Protein 9F6G (pdb70)

InterPro domains:
  IPR001394 Peptidase C19, ubiquitin carboxyl-terminal hydrolase [PF00443] (69-499)
  IPR018200 Ubiquitin specific protease, conserved site [PS00972] (69-84)
  IPR018200 Ubiquitin specific protease, conserved site [PS00973] (436-453)
  IPR028889 Ubiquitin specific protease UPS, catalytic domain [PS50235] (68-502)
  IPR038765 Papain-like cysteine peptidase superfamily [SSF54001] (63-502)
  IPR050164 Ubiquitin carboxyl-terminal hydrolases [PTHR24006] (59-502)

Secondary structure (DSSP, 8-state):
---EE--SSSTHHHHHHHHHHTT-HHHHHHHHHHT--HHHHHHHHHHHT--EE--HHHHHHHHHHT----SSS---HHHHHHHHHHHHH--TTT-TT-EEEEEEEEESS-TTSPPEEEEEEESSEEEPPPP---BHHHHHHHHHS-EEEEEEETTTTEEEEEEEEEEEEE--SEEEEEE--EEE-TTSSEEE-----B--SEEEEE-GGG-EEEEEEEEEEEEEE-SSSEEEEEEEEPPPPTTSTTS----EEEEETTEEEEE-HHHHHHS-EEEEEEEE-/-EEEEE-TTS-EEEEE--TT-BHHHHHHHHHHHH---GGG-EEEETTEEP-TT-BTGGGT--TT-EEEEE-----

Structure (mmCIF, N/CA/C/O backbone):
data_9F6G
#
_entry.id   9F6G
#
_cell.length_a   46.639
_cell.length_b   50.706
_cell.length_c   156.560
_cell.angle_alpha   90.000
_cell.angle_beta   90.000
_cell.angle_gamma   90.000
#
_symmetry.space_group_name_H-M   'P 21 21 21'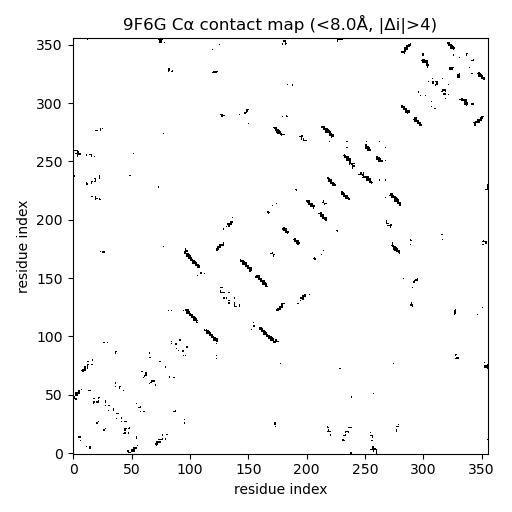
#
loop_
_entity.id
_entity.type
_entity.pdbx_description
1 polymer 'Ubiquitin carboxyl-terminal hydrolase 30,Ubiquitin carboxyl-terminal hydrolase 14,Ubiquitin carboxyl-terminal hydrolase 35'
2 polymer Polyubiquitin-B
3 non-polymer prop-2-en-1-amine
4 water water
#
loop_
_atom_site.group_PDB
_atom_site.id
_atom_site.type_symbol
_atom_site.label_atom_id
_atom_site.label_alt_id
_atom_site.label_comp_id
_atom_site.label_asym_id
_atom_site.label_entity_id
_atom_site.label_seq_id
_atom_site.pdbx_PDB_ins_code
_atom_site.Cartn_x
_atom_site.Cartn_y
_atom_site.Cartn_z
_atom_site.occupancy
_atom_site.B_iso_or_equiv
_atom_site.auth_seq_id
_atom_site.auth_comp_id
_atom_site.auth_asym_id
_atom_site.auth_atom_id
_atom_site.pdbx_PDB_model_num
ATOM 1 N N . LEU A 1 5 ? 17.28772 -0.88879 44.65176 1.000 52.19605 66 LEU A N 1
ATOM 2 C CA . LEU A 1 5 ? 18.32769 -0.23272 43.86676 1.000 43.40694 66 LEU A CA 1
ATOM 3 C C . LEU A 1 5 ? 17.77862 0.91425 43.00077 1.000 48.36827 66 LEU A C 1
ATOM 4 O O . LEU A 1 5 ? 18.54858 1.69530 42.45478 1.000 54.25273 66 LEU A O 1
ATOM 6 N N . VAL A 1 6 ? 16.46262 0.99318 42.82077 1.000 28.89876 67 VAL A N 1
ATOM 7 C CA . VAL A 1 6 ? 15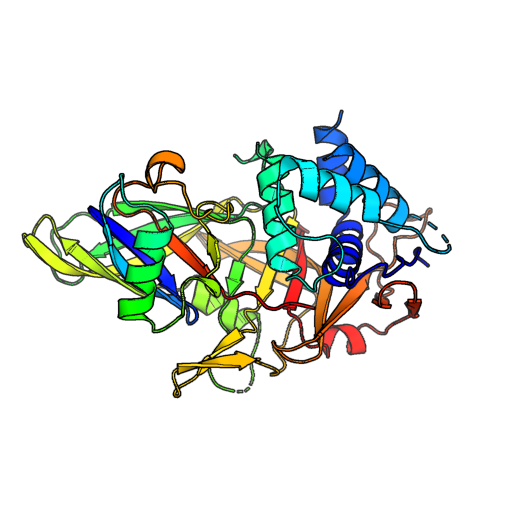.84555 2.15715 42.17977 1.000 23.73014 67 VAL A CA 1
ATOM 8 C C . VAL A 1 6 ? 14.63553 2.53207 43.01077 1.000 20.94045 67 VAL A C 1
ATOM 9 O O . VAL A 1 6 ? 14.16058 1.70704 43.79977 1.000 22.98257 67 VAL A O 1
ATOM 13 N N . PRO A 1 7 ? 14.16146 3.78205 42.91378 1.000 19.75579 68 PRO A N 1
ATOM 14 C CA . PRO A 1 7 ? 12.91843 4.14997 43.63278 1.000 19.30231 68 PRO A CA 1
ATOM 15 C C . PRO A 1 7 ? 11.72248 3.40290 43.08477 1.000 17.74356 68 PRO A C 1
ATOM 16 O O . PRO A 1 7 ? 11.62450 3.15491 41.90277 1.000 18.71245 68 PRO A O 1
ATOM 20 N N . GLY A 1 8 ? 10.78450 3.09384 43.99077 1.000 20.44586 69 GLY A N 1
ATOM 21 C CA . GLY A 1 8 ? 9.47652 2.67177 43.53876 1.000 16.84877 69 GLY A CA 1
ATOM 22 C C . GLY A 1 8 ? 8.60745 3.88172 43.17177 1.000 16.92986 69 GLY A C 1
ATOM 23 O O . GLY A 1 8 ? 9.01339 5.01774 43.36278 1.000 17.85846 69 GLY A O 1
ATOM 24 N N . LEU A 1 9 ? 7.42447 3.57366 42.62776 1.000 15.50042 70 LEU A N 1
ATOM 25 C CA . LEU A 1 9 ? 6.44941 4.60860 42.26177 1.000 14.37095 70 LEU A CA 1
ATOM 26 C C . LEU A 1 9 ? 5.14143 4.27952 42.95976 1.000 16.38751 70 LEU A C 1
ATOM 27 O O . LEU A 1 9 ? 4.66249 3.14950 42.83975 1.000 16.83358 70 LEU A O 1
ATOM 32 N N . VAL A 1 10 ? 4.53637 5.25548 43.63177 1.000 16.24579 71 VAL A N 1
ATOM 33 C CA . VAL A 1 10 ? 3.27439 4.96640 44.33976 1.000 19.82520 71 VAL A CA 1
ATOM 34 C C . VAL A 1 10 ? 2.15940 4.77235 43.32776 1.000 18.05575 71 VAL A C 1
ATOM 35 O O . VAL A 1 10 ? 2.12137 5.40335 42.26676 1.000 16.24896 71 VAL A O 1
ATOM 39 N N . ASN A 1 11 ? 1.23845 3.89629 43.70575 1.000 20.29778 72 ASN A N 1
ATOM 40 C CA . ASN A 1 11 ? 0.02646 3.66823 42.89375 1.000 19.41423 72 ASN A CA 1
ATOM 41 C C . ASN A 1 11 ? -1.08759 4.50716 43.50975 1.000 19.67955 72 ASN A C 1
ATOM 42 O O . ASN A 1 11 ? -1.67656 4.08112 44.50475 1.000 23.53492 72 ASN A O 1
ATOM 47 N N . LEU A 1 12 ? -1.26765 5.70215 42.97976 1.000 21.12332 73 LEU A N 1
ATOM 48 C CA . LEU A 1 12 ? -2.41070 6.52708 43.40876 1.000 24.91947 73 LEU A CA 1
ATOM 49 C C . LEU A 1 12 ? -3.43169 6.33103 42.28976 1.000 38.23307 73 LEU A C 1
ATOM 50 O O . LEU A 1 12 ? -3.21572 6.88705 41.21076 1.000 48.22303 73 LEU A O 1
ATOM 55 N N . GLY A 1 13 ? -4.48264 5.56697 42.52075 1.000 40.12511 74 GLY A N 1
ATOM 56 C CA . GLY A 1 13 ? -5.54464 5.46991 41.50475 1.000 36.03584 74 GLY A CA 1
ATOM 57 C C . GLY A 1 13 ? -5.23659 4.67794 40.24674 1.000 22.36767 74 GLY A C 1
ATOM 58 O O . GLY A 1 13 ? -5.32562 5.26694 39.15975 1.000 27.14726 74 GLY A O 1
ATOM 59 N N . ASN A 1 14 ? -4.92951 3.39096 40.38273 1.000 21.98370 75 ASN A N 1
ATOM 60 C CA . ASN A 1 14 ? -4.78646 2.50597 39.19573 1.000 18.57571 75 ASN A CA 1
ATOM 61 C C . ASN A 1 14 ? -3.69749 2.99504 38.23973 1.000 17.83950 75 ASN A C 1
ATOM 62 O O . ASN A 1 14 ? -3.87347 2.81904 37.04273 1.000 18.70797 75 ASN A O 1
ATOM 67 N N . THR A 1 15 ? -2.57951 3.48611 38.76474 1.000 19.60352 76 THR A N 1
ATOM 68 C CA . THR A 1 15 ? -1.55855 4.07517 37.87675 1.000 19.02530 76 THR A CA 1
ATOM 69 C C . THR A 1 15 ? -0.42449 3.10724 37.57374 1.000 15.62521 76 THR A C 1
ATOM 70 O O . THR A 1 15 ? 0.59148 3.55930 37.04675 1.000 14.62136 76 THR A O 1
ATOM 74 N N . CYS A 1 16 ? -0.60442 1.81723 37.85873 1.000 14.22985 77 CYS A N 1
ATOM 75 C CA . CYS A 1 16 ? 0.46764 0.90029 37.48273 1.000 13.54826 77 CYS A CA 1
ATOM 76 C C . CYS A 1 16 ? 0.78164 0.91132 35.97773 1.000 12.77436 77 CYS A C 1
ATOM 77 O O . CYS A 1 16 ? 1.92166 0.58839 35.62273 1.000 15.07251 77 CYS A O 1
ATOM 80 N N . PHE A 1 17 ? -0.16738 1.26227 35.11173 1.000 12.55237 78 PHE A N 1
ATOM 81 C CA . PHE A 1 17 ? 0.13962 1.29030 33.68073 1.000 12.06258 78 PHE A CA 1
ATOM 82 C C . PHE A 1 17 ? 1.18156 2.35836 33.41474 1.000 15.55022 78 PHE A C 1
ATOM 83 O O . PHE A 1 17 ? 2.01957 2.20342 32.50774 1.000 15.22510 78 PHE A O 1
ATOM 91 N N . MET A 1 18 ? 1.11350 3.46635 34.14375 1.000 13.13306 79 MET A N 1
ATOM 92 C CA . MET A 1 18 ? 2.13644 4.49741 34.02776 1.000 13.17476 79 MET A CA 1
ATOM 93 C C . MET A 1 18 ? 3.42146 4.10448 34.74776 1.000 14.16371 79 MET A C 1
ATOM 94 O O . MET A 1 18 ? 4.52145 4.29355 34.20676 1.000 13.40389 79 MET A O 1
ATOM 99 N N . ASN A 1 19 ? 3.30649 3.59647 35.97675 1.000 13.51952 80 ASN A N 1
ATOM 100 C CA . ASN A 1 19 ? 4.51550 3.30653 36.74576 1.000 12.90673 80 ASN A CA 1
ATOM 101 C C . ASN A 1 19 ? 5.36756 2.26459 36.02575 1.000 14.10916 80 ASN A C 1
ATOM 102 O O . ASN A 1 19 ? 6.58455 2.40166 35.91175 1.000 14.18946 80 ASN A O 1
ATOM 107 N N . SER A 1 20 ? 4.73063 1.17755 35.57874 1.000 13.97712 81 SER A N 1
ATOM 108 C CA . SER A 1 20 ? 5.45969 0.09760 34.88473 1.000 12.51077 81 SER A CA 1
ATOM 109 C C . SER A 1 20 ? 6.14166 0.64765 33.63774 1.000 13.69610 81 SER A C 1
ATOM 110 O O . SER A 1 20 ? 7.33568 0.35272 33.37674 1.000 14.74379 81 SER A O 1
ATOM 113 N N . LEU A 1 21 ? 5.43361 1.50461 32.87474 1.000 13.41267 82 LEU A N 1
ATOM 114 C CA . LEU A 1 21 ? 6.03759 2.03166 31.64775 1.000 13.47323 82 LEU A CA 1
ATOM 115 C C . LEU A 1 21 ? 7.21853 2.91372 31.98576 1.000 13.75526 82 LEU A C 1
ATOM 116 O O . LEU A 1 21 ? 8.26154 2.82779 31.33376 1.000 14.52384 82 LEU A O 1
ATOM 121 N N . LEU A 1 22 ? 7.08948 3.77271 33.00576 1.000 14.63167 83 LEU A N 1
ATOM 122 C CA . LEU A 1 22 ? 8.21343 4.66177 33.36877 1.000 14.25807 83 LEU A CA 1
ATOM 123 C C . LEU A 1 22 ? 9.41248 3.86384 33.83577 1.000 14.14542 83 LEU A C 1
ATOM 124 O O . LEU A 1 22 ? 10.56745 4.23990 33.56278 1.000 16.68617 83 LEU A O 1
ATOM 129 N N . GLN A 1 23 ? 9.16254 2.78882 34.62076 1.000 13.48638 84 GLN A N 1
ATOM 130 C CA . GLN A 1 23 ? 10.28058 1.93188 35.03776 1.000 14.69369 84 GLN A CA 1
ATOM 131 C C . GLN A 1 23 ? 11.01962 1.36493 33.84076 1.000 15.30804 84 GLN A C 1
ATOM 132 O O . GLN A 1 23 ? 12.25462 1.32100 33.82976 1.000 19.19440 84 GLN A O 1
ATOM 138 N N . GLY A 1 24 ? 10.29664 0.97489 32.80575 1.000 15.29623 85 GLY A N 1
ATOM 139 C CA . GLY A 1 24 ? 10.95468 0.40994 31.64975 1.000 15.95218 85 GLY A CA 1
ATOM 140 C C . GLY A 1 24 ? 11.67862 1.46199 30.82576 1.000 16.26341 85 GLY A C 1
ATOM 141 O O . GLY A 1 24 ? 12.80263 1.24906 30.37476 1.000 18.91214 85 GLY A O 1
ATOM 142 N N . LEU A 1 25 ? 11.02556 2.60295 30.57477 1.000 15.51452 86 LEU A N 1
ATOM 143 C CA . LEU A 1 25 ? 11.69450 3.68100 29.84578 1.000 16.60226 86 LEU A CA 1
ATOM 144 C C . LEU A 1 25 ? 12.93747 4.15106 30.57578 1.000 17.09793 86 LEU A C 1
ATOM 145 O O . LEU A 1 25 ? 13.92644 4.56513 29.93779 1.000 19.08797 86 LEU A O 1
ATOM 150 N N . SER A 1 26 ? 12.89946 4.19105 31.92278 1.000 16.76352 87 SER A N 1
ATOM 151 C CA . SER A 1 26 ? 14.06243 4.68011 32.66679 1.000 17.30044 87 SER A CA 1
ATOM 152 C C . SER A 1 26 ? 15.24249 3.73718 32.54478 1.000 18.89257 87 SER A C 1
ATOM 153 O O . SER A 1 26 ? 16.37546 4.14625 32.87079 1.000 20.41198 87 SER A O 1
ATOM 156 N N . ALA A 1 27 ? 15.03056 2.52617 32.01277 1.000 18.28812 88 ALA A N 1
ATOM 157 C CA . ALA A 1 27 ? 16.10361 1.54124 31.80077 1.000 19.64656 88 ALA A CA 1
ATOM 158 C C . ALA A 1 27 ? 16.68961 1.63328 30.39177 1.000 21.51464 88 ALA A C 1
ATOM 159 O O . ALA A 1 27 ? 17.54566 0.80833 30.01277 1.000 20.60394 88 ALA A O 1
ATOM 161 N N . CYS A 1 28 ? 16.32355 2.67827 29.65478 1.000 19.99711 89 CYS A N 1
ATOM 162 C CA . CYS A 1 28 ? 16.77555 2.87030 28.27678 1.000 19.65770 89 CYS A CA 1
ATOM 163 C C . CYS A 1 28 ? 17.63647 4.11035 28.25579 1.000 21.52384 89 CYS A C 1
ATOM 164 O O . CYS A 1 28 ? 17.12941 5.21932 28.03880 1.000 21.12408 89 CYS A O 1
ATOM 167 N N . PRO A 1 29 ? 18.94748 3.99043 28.48979 1.000 23.33902 90 PRO A N 1
ATOM 168 C CA . PRO A 1 29 ? 19.75441 5.20347 28.61581 1.000 24.06464 90 PRO A CA 1
ATOM 169 C C . PRO A 1 29 ? 19.87037 5.99949 27.32781 1.000 24.40062 90 PRO A C 1
ATOM 170 O O . PRO A 1 29 ? 20.06330 7.22150 27.38682 1.000 26.00406 90 PRO A O 1
ATOM 174 N N . ALA A 1 30 ? 19.76141 5.36049 26.15781 1.000 25.87491 91 ALA A N 1
ATOM 175 C CA . ALA A 1 30 ? 19.79936 6.15850 24.94081 1.000 28.36727 91 ALA A CA 1
ATOM 176 C C . ALA A 1 30 ? 18.55331 7.03143 24.80882 1.000 22.03495 91 ALA A C 1
ATOM 177 O O . ALA A 1 30 ? 18.62725 8.14644 24.25782 1.000 26.98427 91 ALA A O 1
ATOM 179 N N . PHE A 1 31 ? 17.40234 6.54436 25.29281 1.000 20.62544 92 PHE A N 1
ATOM 180 C CA . PHE A 1 31 ? 16.21929 7.39429 25.30581 1.000 19.57854 92 PHE A CA 1
ATOM 181 C C . PHE A 1 31 ? 16.40122 8.58230 26.24482 1.000 23.22045 92 PHE A C 1
ATOM 182 O O . PHE A 1 31 ? 16.04816 9.70528 25.89283 1.000 23.09322 92 PHE A O 1
ATOM 190 N N . ILE A 1 32 ? 16.96223 8.35432 27.43582 1.000 21.56271 93 ILE A N 1
ATOM 191 C CA . ILE A 1 32 ? 17.22716 9.46333 28.34783 1.000 21.28504 93 ILE A CA 1
ATOM 192 C C . ILE A 1 32 ? 18.18511 10.47739 27.72084 1.000 24.24494 93 ILE A C 1
ATOM 193 O O . ILE A 1 32 ? 17.93904 11.68937 27.77585 1.000 25.93567 93 ILE A O 1
ATOM 198 N N . ARG A 1 33 ? 19.24714 10.00645 27.06784 1.000 26.15750 94 ARG A N 1
ATOM 199 C CA . ARG A 1 33 ? 20.15708 10.93251 26.37785 1.000 28.39348 94 ARG A CA 1
ATOM 200 C C . ARG A 1 33 ? 19.45104 11.70248 25.26985 1.000 27.87983 94 ARG A C 1
ATOM 201 O O . ARG A 1 33 ? 19.69197 12.90249 25.09686 1.000 29.92782 94 ARG A O 1
ATOM 209 N N . TRP A 1 34 ? 18.57008 11.03243 24.50584 1.000 27.27406 95 TRP A N 1
ATOM 210 C CA . TRP A 1 34 ? 17.81704 11.74340 23.48785 1.000 27.83236 95 TRP A CA 1
ATOM 211 C C . TRP A 1 34 ? 16.96298 12.85134 24.10785 1.000 26.75735 95 TRP A C 1
ATOM 212 O O . TRP A 1 34 ? 16.86191 13.96034 23.55786 1.000 28.43119 95 TRP A O 1
ATOM 223 N N . LEU A 1 35 ? 16.35499 12.55530 25.25885 1.000 25.35621 96 LEU A N 1
ATOM 224 C CA . LEU A 1 35 ? 15.45794 13.50224 25.90585 1.000 25.46402 96 LEU A CA 1
ATOM 225 C C . LEU A 1 35 ? 16.23087 14.68128 26.42887 1.000 29.56458 96 LEU A C 1
ATOM 226 O O . LEU A 1 35 ? 15.76680 15.82826 26.33587 1.000 34.66573 96 LEU A O 1
ATOM 231 N N . GLU A 1 36 ? 17.41688 14.40835 26.96687 1.000 26.68228 97 GLU A N 1
ATOM 232 C CA . GLU A 1 36 ? 18.26682 15.49639 27.45888 1.000 29.19522 97 GLU A CA 1
ATOM 233 C C . GLU A 1 36 ? 18.63676 16.44142 26.32588 1.000 33.25447 97 GLU A C 1
ATOM 234 O O . GLU A 1 36 ? 18.59569 17.67642 26.47489 1.000 37.94426 97 GLU A O 1
ATOM 240 N N . GLU A 1 37 ? 19.05380 15.88246 25.18088 1.000 30.25239 98 GLU A N 1
ATOM 241 C CA . GLU A 1 37 ? 19.37375 16.72048 24.03589 1.000 36.79355 98 GLU A CA 1
ATOM 242 C C . GLU A 1 37 ? 18.12572 17.41241 23.50189 1.000 35.30211 98 GLU A C 1
ATOM 243 O O . GLU A 1 37 ? 18.15465 18.61442 23.21590 1.000 39.20880 98 GLU A O 1
ATOM 245 N N . PHE A 1 38 ? 16.99676 16.71035 23.44688 1.000 33.66018 99 PHE A N 1
ATOM 246 C CA . PHE A 1 38 ? 15.74272 17.32728 22.94288 1.000 39.97138 99 PHE A CA 1
ATOM 247 C C . PHE A 1 38 ? 15.32565 18.50725 23.83589 1.000 44.02914 99 PHE A C 1
ATOM 248 O O . PHE A 1 38 ? 14.77560 19.47822 23.29190 1.000 41.31983 99 PHE A O 1
ATOM 256 N N . THR A 1 39 ? 15.56165 18.42925 25.14789 1.000 33.85219 100 THR A N 1
ATOM 257 C CA . THR A 1 39 ? 15.11859 19.47822 26.09390 1.000 39.12565 100 THR A CA 1
ATOM 258 C C . THR A 1 39 ? 16.20853 20.51728 26.26791 1.000 38.53750 100 THR A C 1
ATOM 259 O O . THR A 1 39 ? 16.03248 21.39427 27.12191 1.000 46.42975 100 THR A O 1
ATOM 263 N N . SER A 1 40 ? 17.29254 20.41035 25.50791 1.000 35.28939 101 SER A N 1
ATOM 264 C CA . SER A 1 40 ? 18.44948 21.32942 25.68892 1.000 43.11666 101 SER A CA 1
ATOM 265 C C . SER A 1 40 ? 18.09540 22.75840 25.26193 1.000 50.94929 101 SER A C 1
ATOM 266 O O . SER A 1 40 ? 18.45535 23.68742 26.00094 1.000 63.60835 101 SER A O 1
ATOM 269 N N . LEU A 1 55 ? 5.92664 18.44367 28.15987 1.000 52.81802 116 LEU A N 1
ATOM 270 C CA . LEU A 1 55 ? 5.82572 17.12066 28.82686 1.000 47.80834 116 LEU A CA 1
ATOM 271 C C . LEU A 1 55 ? 7.22475 16.51074 28.90186 1.000 41.18001 116 LEU A C 1
ATOM 272 O O . LEU A 1 55 ? 7.48480 15.74075 29.83985 1.000 36.23154 116 LEU A O 1
ATOM 274 N N . SER A 1 56 ? 8.08274 16.87480 27.95586 1.000 44.35657 117 SER A N 1
ATOM 275 C CA . SER A 1 56 ? 9.43977 16.28388 27.87286 1.000 38.33700 117 SER A CA 1
ATOM 276 C C . SER A 1 56 ? 10.21676 16.47192 29.18486 1.000 31.46314 117 SER A C 1
ATOM 277 O O . SER A 1 56 ? 10.87581 15.52395 29.62086 1.000 29.49550 117 SER A O 1
ATOM 280 N N . LEU A 1 57 ? 10.13469 17.66091 29.78687 1.000 34.48100 118 LEU A N 1
ATOM 281 C CA . LEU A 1 57 ? 10.93267 17.91794 31.00688 1.000 35.12617 118 LEU A CA 1
ATOM 282 C C . LEU A 1 57 ? 10.29971 17.17990 32.18187 1.000 32.17329 118 LEU A C 1
ATOM 283 O O . LEU A 1 57 ? 11.04374 16.65894 33.02187 1.000 34.28091 118 LEU A O 1
ATOM 288 N N . THR A 1 58 ? 8.96771 17.15982 32.22987 1.000 36.64386 119 THR A N 1
ATOM 289 C CA . THR A 1 58 ? 8.34075 16.37878 33.29086 1.000 36.87477 119 THR A CA 1
ATOM 290 C C . THR A 1 58 ? 8.71784 14.90880 33.15985 1.000 26.48491 119 THR A C 1
ATOM 291 O O . THR A 1 58 ? 9.09487 14.25682 34.12985 1.000 28.10540 119 THR A O 1
ATOM 295 N N . LEU A 1 59 ? 8.69487 14.39481 31.93785 1.000 29.39521 120 LEU A N 1
ATOM 296 C CA . LEU A 1 59 ? 9.09695 13.01183 31.73684 1.000 25.27161 120 LEU A CA 1
ATOM 297 C C . LEU A 1 59 ? 10.56596 12.81892 32.07584 1.000 24.24114 120 LEU A C 1
ATOM 298 O O . LEU A 1 59 ? 10.92701 11.87493 32.76783 1.000 24.18465 120 LEU A O 1
ATOM 303 N N . LEU A 1 60 ? 11.42791 13.73797 31.59985 1.000 26.81367 121 LEU A N 1
ATOM 304 C CA . LEU A 1 60 ? 12.87292 13.59105 31.79885 1.000 27.29739 121 LEU A CA 1
ATOM 305 C C . LEU A 1 60 ? 13.21392 13.53906 33.28585 1.000 27.37879 121 LEU A C 1
ATOM 306 O O . LEU A 1 60 ? 13.99296 12.68210 33.73585 1.000 29.13714 121 LEU A O 1
ATOM 311 N N . HIS A 1 61 ? 12.60686 14.42102 34.07185 1.000 28.08428 122 HIS A N 1
ATOM 312 C CA . HIS A 1 61 ? 12.96486 14.45003 35.47786 1.000 34.25987 122 HIS A CA 1
ATOM 313 C C . HIS A 1 61 ? 12.60193 13.13500 36.15985 1.000 27.01465 122 HIS A C 1
ATOM 314 O O . HIS A 1 61 ? 13.37896 12.62604 36.97084 1.000 27.75886 122 HIS A O 1
ATOM 321 N N . LEU A 1 62 ? 11.44997 12.54394 35.81384 1.000 23.26884 123 LEU A N 1
ATOM 322 C CA . LEU A 1 62 ? 11.10704 11.24292 36.37983 1.000 21.25445 123 LEU A CA 1
ATOM 323 C C . LEU A 1 62 ? 12.10411 10.16498 35.93582 1.000 22.20770 123 LEU A C 1
ATOM 324 O O . LEU A 1 62 ? 12.56515 9.35300 36.73882 1.000 21.71065 123 LEU A O 1
ATOM 329 N N . LEU A 1 63 ? 12.42711 10.11300 34.63382 1.000 22.05377 124 LEU A N 1
ATOM 330 C CA . LEU A 1 63 ? 13.31917 9.06406 34.17282 1.000 21.71725 124 LEU A CA 1
ATOM 331 C C . LEU A 1 63 ? 14.72616 9.19314 34.74582 1.000 20.58368 124 LEU A C 1
ATOM 332 O O . LEU A 1 63 ? 15.34222 8.17217 35.06882 1.000 22.24884 124 LEU A O 1
ATOM 337 N N . LYS A 1 64 ? 15.21309 10.42816 34.96183 1.000 23.24222 125 LYS A N 1
ATOM 338 C CA . LYS A 1 64 ? 16.49908 10.62623 35.61984 1.000 28.74792 125 LYS A CA 1
ATOM 339 C C . LYS A 1 64 ? 16.48411 10.07822 37.04483 1.000 28.89124 125 LYS A C 1
ATOM 340 O O . LYS A 1 64 ? 17.45414 9.47027 37.50383 1.000 30.15079 125 LYS A O 1
ATOM 346 N N . ALA A 1 65 ? 15.39009 10.30415 37.77083 1.000 24.14817 126 ALA A N 1
ATOM 347 C CA . ALA A 1 65 ? 15.30112 9.79914 39.13783 1.000 25.12427 126 ALA A CA 1
ATOM 348 C C . ALA A 1 65 ? 15.22921 8.28213 39.15582 1.000 27.15729 126 ALA A C 1
ATOM 349 O O . ALA A 1 65 ? 15.82524 7.62016 40.01481 1.000 27.15424 126 ALA A O 1
ATOM 351 N N . LEU A 1 66 ? 14.48724 7.71210 38.23081 1.000 21.54298 127 LEU A N 1
ATOM 352 C CA . LEU A 1 66 ? 14.30533 6.26909 38.16580 1.000 22.27533 127 LEU A CA 1
ATOM 353 C C . LEU A 1 66 ? 15.53237 5.55016 37.61780 1.000 25.91459 127 LEU A C 1
ATOM 354 O O . LEU A 1 66 ? 15.62444 4.33117 37.72579 1.000 26.66909 127 LEU A O 1
ATOM 359 N N . SER A 1 67 ? 16.45933 6.26122 36.99781 1.000 27.54848 128 SER A N 1
ATOM 360 C CA . SER A 1 67 ? 17.69136 5.66730 36.51980 1.000 27.86370 128 SER A CA 1
ATOM 361 C C . SER A 1 67 ? 18.86235 5.94536 37.44681 1.000 35.27326 128 SER A C 1
ATOM 362 O O . SER A 1 67 ? 20.01436 5.68243 37.08681 1.000 38.46278 128 SER A O 1
ATOM 365 N N . CYS A 1 68 ? 18.59531 6.48333 38.62581 1.000 30.60120 129 CYS A N 1
ATOM 366 C CA . CYS A 1 68 ? 19.63729 6.87539 39.58982 1.000 35.14678 129 CYS A CA 1
ATOM 367 C C . CYS A 1 68 ? 20.68524 7.77745 38.96083 1.000 46.03256 129 CYS A C 1
ATOM 368 O O . CYS A 1 68 ? 20.34619 8.60044 38.10183 1.000 47.37478 129 CYS A O 1
ATOM 371 N N . GLU A 1 75 ? 13.04740 4.48494 48.93878 1.000 37.79196 136 GLU A N 1
ATOM 372 C CA . GLU A 1 75 ? 12.44633 5.73991 48.49679 1.000 38.82403 136 GLU A CA 1
ATOM 373 C C . GLU A 1 75 ? 11.40235 5.40285 47.48079 1.000 28.98502 136 GLU A C 1
ATOM 374 O O . GLU A 1 75 ? 11.52841 4.41687 46.67478 1.000 30.05492 136 GLU A O 1
ATOM 376 N N . VAL A 1 76 ? 10.37231 6.23179 47.47879 1.000 28.02858 137 VAL A N 1
ATOM 377 C CA . VAL A 1 76 ? 9.26132 6.09674 46.55979 1.000 26.76723 137 VAL A CA 1
ATOM 378 C C . VAL A 1 76 ? 8.95524 7.47172 45.99480 1.000 25.06667 137 VAL A C 1
ATOM 379 O O . VAL A 1 76 ? 8.92418 8.46771 46.73180 1.000 27.90116 137 VAL A O 1
ATOM 383 N N . LEU A 1 77 ? 8.70624 7.53872 44.69980 1.000 18.65155 138 LEU A N 1
ATOM 384 C CA . LEU A 1 77 ? 8.35117 8.75370 44.00480 1.000 19.92528 138 LEU A CA 1
ATOM 385 C C . LEU A 1 77 ? 6.91017 8.67462 43.54380 1.000 20.20318 138 LEU A C 1
ATOM 386 O O . LEU A 1 77 ? 6.26823 7.62658 43.61279 1.000 19.77238 138 LEU A O 1
ATOM 391 N N . ASP A 1 78 ? 6.41411 9.81460 43.07381 1.000 20.77043 139 ASP A N 1
ATOM 392 C CA . ASP A 1 78 ? 5.04810 9.93552 42.55680 1.000 17.37098 139 ASP A CA 1
ATOM 393 C C . ASP A 1 78 ? 5.11107 10.49753 41.15781 1.000 18.01049 139 ASP A C 1
ATOM 394 O O . ASP A 1 78 ? 5.67601 11.58157 40.94582 1.000 21.21187 139 ASP A O 1
ATOM 399 N N . ALA A 1 79 ? 4.60012 9.74751 40.19880 1.000 18.20587 140 ALA A N 1
ATOM 400 C CA . ALA A 1 79 ? 4.57910 10.16852 38.79880 1.000 18.60817 140 ALA A CA 1
ATOM 401 C C . ALA A 1 79 ? 3.29806 10.90245 38.41381 1.000 18.38656 140 ALA A C 1
ATOM 402 O O . ALA A 1 79 ? 3.08704 11.19544 37.22981 1.000 18.43743 140 ALA A O 1
ATOM 404 N N . SER A 1 80 ? 2.41004 11.16639 39.37781 1.000 17.93438 141 SER A N 1
ATOM 405 C CA . SER A 1 80 ? 1.11101 11.76332 39.05381 1.000 19.08996 141 SER A CA 1
ATOM 406 C C . SER A 1 80 ? 1.21493 13.10333 38.33982 1.000 20.72947 141 SER A C 1
ATOM 407 O O . SER A 1 80 ? 0.29091 13.44228 37.61282 1.000 23.58533 141 SER A O 1
ATOM 410 N N . CYS A 1 81 ? 2.29588 13.89239 38.48783 1.000 18.08587 142 CYS A N 1
ATOM 411 C CA . CYS A 1 81 ? 2.33281 15.14740 37.74584 1.000 18.90192 142 CYS A CA 1
ATOM 412 C C . CYS A 1 81 ? 2.34383 14.88641 36.25583 1.000 18.33361 142 CYS A C 1
ATOM 413 O O . CYS A 1 81 ? 1.83479 15.69439 35.46884 1.000 20.54563 142 CYS A O 1
ATOM 416 N N . LEU A 1 82 ? 3.00989 13.80045 35.83383 1.000 17.38429 143 LEU A N 1
ATOM 417 C CA . LEU A 1 82 ? 3.00692 13.50046 34.39983 1.000 17.68036 143 LEU A CA 1
ATOM 418 C C . LEU A 1 82 ? 1.59493 13.20538 33.95182 1.000 18.24475 143 LEU A C 1
ATOM 419 O O . LEU A 1 82 ? 1.16791 13.63337 32.86282 1.000 18.95651 143 LEU A O 1
ATOM 424 N N . LEU A 1 83 ? 0.86398 12.44933 34.73881 1.000 17.91115 144 LEU A N 1
ATOM 425 C CA . LEU A 1 83 ? -0.52501 12.16626 34.35181 1.000 20.21541 144 LEU A CA 1
ATOM 426 C C . LEU A 1 83 ? -1.37108 13.44421 34.36581 1.000 18.15295 144 LEU A C 1
ATOM 427 O O . LEU A 1 83 ? -2.21509 13.64516 33.47881 1.000 18.05533 144 LEU A O 1
ATOM 432 N N . ASP A 1 84 ? -1.12514 14.36721 35.30582 1.000 18.19828 145 ASP A N 1
ATOM 433 C CA . ASP A 1 84 ? -1.88121 15.62817 35.30583 1.000 19.30313 145 ASP A CA 1
ATOM 434 C C . ASP A 1 84 ? -1.67625 16.41019 33.99083 1.000 20.68809 145 ASP A C 1
ATOM 435 O O . ASP A 1 84 ? -2.64628 16.87314 33.35784 1.000 20.27219 145 ASP A O 1
ATOM 440 N N . VAL A 1 85 ? -0.42726 16.52027 33.52084 1.000 21.27156 146 VAL A N 1
ATOM 441 C CA . VAL A 1 85 ? -0.15330 17.27429 32.30684 1.000 20.06652 146 VAL A CA 1
ATOM 442 C C . VAL A 1 85 ? -0.76825 16.56827 31.10884 1.000 19.38550 146 VAL A C 1
ATOM 443 O O . VAL A 1 85 ? -1.32529 17.19924 30.20284 1.000 20.02608 146 VAL A O 1
ATOM 447 N N . LEU A 1 86 ? -0.64518 15.23027 31.07383 1.000 20.09956 147 LEU A N 1
ATOM 448 C CA . LEU A 1 86 ? -1.26513 14.47425 29.98282 1.000 18.51275 147 LEU A CA 1
ATOM 449 C C . LEU A 1 86 ? -2.77214 14.65016 29.96482 1.000 21.08195 147 LEU A C 1
ATOM 450 O O . LEU A 1 86 ? -3.35515 14.85713 28.89782 1.000 21.14099 147 LEU A O 1
ATOM 455 N N . ARG A 1 87 ? -3.41714 14.62211 31.14082 1.000 18.20381 148 ARG A N 1
ATOM 456 C CA . ARG A 1 87 ? -4.85715 14.81103 31.19782 1.000 19.04091 148 ARG A CA 1
ATOM 457 C C . ARG A 1 87 ? -5.24123 16.21801 30.80082 1.000 23.68603 148 ARG A C 1
ATOM 458 O O . ARG A 1 87 ? -6.32424 16.43895 30.24182 1.000 27.84910 148 ARG A O 1
ATOM 466 N N . MET A 1 88 ? -4.38029 17.18206 31.08783 1.000 21.17177 149 MET A N 1
ATOM 467 C CA . MET A 1 88 ? -4.75237 18.52604 30.72884 1.000 22.42180 149 MET A CA 1
ATOM 468 C C . MET A 1 88 ? -4.78137 18.70005 29.20884 1.000 22.92263 149 MET A C 1
ATOM 469 O O . MET A 1 88 ? -5.66241 19.38600 28.66785 1.000 27.73947 149 MET A O 1
ATOM 474 N N . TYR A 1 89 ? -3.79734 18.13911 28.52184 1.000 21.47133 150 TYR A N 1
ATOM 475 C CA . TYR A 1 89 ? -3.54936 18.59013 27.14585 1.000 21.90897 150 TYR A CA 1
ATOM 476 C C . TYR A 1 89 ? -3.52530 17.49414 26.09384 1.000 22.76664 150 TYR A C 1
ATOM 477 O O . TYR A 1 89 ? -3.62231 17.82915 24.91484 1.000 26.18530 150 TYR A O 1
ATOM 486 N N . ARG A 1 90 ? -3.33322 16.22915 26.46183 1.000 19.55900 151 ARG A N 1
ATOM 487 C CA . ARG A 1 90 ? -3.02116 15.22218 25.44882 1.000 20.37560 151 ARG A CA 1
ATOM 488 C C . ARG A 1 90 ? -3.94809 14.01912 25.47781 1.000 24.74938 151 ARG A C 1
ATOM 489 O O . ARG A 1 90 ? -4.12005 13.35312 24.44581 1.000 24.54681 151 ARG A O 1
ATOM 497 N N . TRP A 1 91 ? -4.47508 13.68908 26.64681 1.000 19.75379 152 TRP A N 1
ATOM 498 C CA . TRP A 1 91 ? -5.22200 12.41604 26.78080 1.000 18.40718 152 TRP A CA 1
ATOM 499 C C . TRP A 1 91 ? -6.37002 12.58797 27.75980 1.000 19.61411 152 TRP A C 1
ATOM 500 O O . TRP A 1 91 ? -6.11703 12.71297 28.95580 1.000 24.20843 152 TRP A O 1
ATOM 511 N N . GLN A 1 92 ? -7.58801 12.54090 27.24279 1.000 27.51215 153 GLN A N 1
ATOM 512 C CA . GLN A 1 92 ? -8.78903 12.78082 28.08079 1.000 41.33658 153 GLN A CA 1
ATOM 513 C C . GLN A 1 92 ? -9.16096 11.51080 28.83378 1.000 45.06081 153 GLN A C 1
ATOM 514 O O . GLN A 1 92 ? -9.97091 10.72275 28.31477 1.000 42.33744 153 GLN A O 1
ATOM 520 N N . ILE A 1 93 ? -8.51895 11.29883 29.96178 1.000 27.16914 154 ILE A N 1
ATOM 521 C CA . ILE A 1 93 ? -8.86688 10.17780 30.80677 1.000 21.12540 154 ILE A CA 1
ATOM 522 C C . ILE A 1 93 ? -9.13392 10.74577 32.19278 1.000 29.05987 154 ILE A C 1
ATOM 523 O O . ILE A 1 93 ? -8.83199 11.90779 32.47479 1.000 27.05120 154 ILE A O 1
ATOM 528 N N . SER A 1 94 ? -9.71687 9.91973 33.05977 1.000 29.15654 155 SER A N 1
ATOM 529 C CA . SER A 1 94 ? -9.91290 10.36471 34.42877 1.000 32.90425 155 SER A CA 1
ATOM 530 C C . SER A 1 94 ? -8.63289 10.13278 35.21377 1.000 24.62926 155 SER A C 1
ATOM 531 O O . SER A 1 94 ? -7.61187 9.71784 34.67577 1.000 23.77090 155 SER A O 1
ATOM 534 N N . SER A 1 95 ? -8.67691 10.39677 36.51477 1.000 29.52832 156 SER A N 1
ATOM 535 C CA . SER A 1 95 ? -7.42790 10.21884 37.22578 1.000 26.66913 156 SER A CA 1
ATOM 536 C C . SER A 1 95 ? -7.29782 8.84684 37.82777 1.000 26.49778 156 SER A C 1
ATOM 537 O O . SER A 1 95 ? -6.24781 8.56490 38.41377 1.000 30.90970 156 SER A O 1
ATOM 540 N N . PHE A 1 96 ? -8.33777 7.98478 37.73176 1.000 26.20522 157 PHE A N 1
ATOM 541 C CA . PHE A 1 96 ? -8.27771 6.80278 38.58075 1.000 21.10230 157 PHE A CA 1
ATOM 542 C C . PHE A 1 96 ? -8.71663 5.50576 37.90474 1.000 22.06357 157 PHE A C 1
ATOM 543 O O . PHE A 1 96 ? -8.99658 4.52974 38.60773 1.000 23.71814 157 PHE A O 1
ATOM 551 N N . GLU A 1 97 ? -8.79262 5.46476 36.59074 1.000 20.59892 158 GLU A N 1
ATOM 552 C CA . GLU A 1 97 ? -9.16455 4.21174 35.94073 1.000 18.95993 158 GLU A CA 1
ATOM 553 C C . GLU A 1 97 ? -7.93751 3.47682 35.44573 1.000 19.26971 158 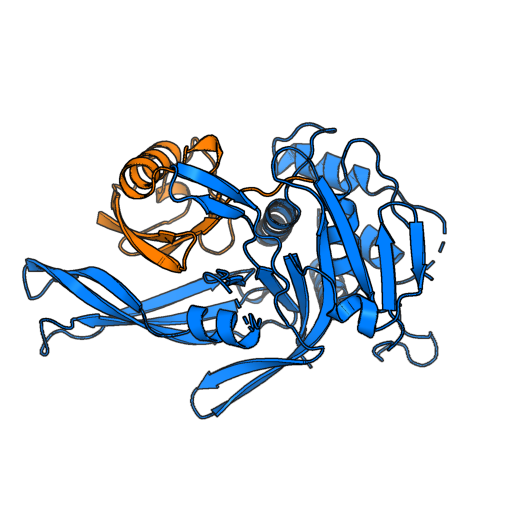GLU A C 1
ATOM 554 O O . GLU A 1 97 ? -6.88454 4.07088 35.17973 1.000 19.86842 158 GLU A O 1
ATOM 560 N N . GLU A 1 98 ? -8.11443 2.17481 35.29772 1.000 17.77480 159 GLU A N 1
ATOM 561 C CA . GLU A 1 98 ? -7.07538 1.36787 34.68171 1.000 14.62087 159 GLU A CA 1
ATOM 562 C C . GLU A 1 98 ? -6.93440 1.76689 33.22072 1.000 15.44813 159 GLU A C 1
ATOM 563 O O . GLU A 1 98 ? -7.92442 2.09084 32.53472 1.000 16.92185 159 GLU A O 1
ATOM 569 N N . GLN A 1 99 ? -5.70739 1.65297 32.71172 1.000 14.09639 160 GLN A N 1
ATOM 570 C CA . GLN A 1 99 ? -5.42141 2.04699 31.32872 1.000 13.89121 160 GLN A CA 1
ATOM 571 C C . GLN A 1 99 ? -4.37636 1.09106 30.76172 1.000 13.99734 160 GLN A C 1
ATOM 572 O O . GLN A 1 99 ? -3.78631 0.30309 31.49271 1.000 13.66933 160 GLN A O 1
ATOM 578 N N . ASP A 1 100 ? -4.12836 1.18608 29.46072 1.000 13.34194 161 ASP A N 1
ATOM 579 C CA . ASP A 1 100 ? -3.17831 0.29114 28.76071 1.000 13.01336 161 ASP A CA 1
ATOM 580 C C . ASP A 1 100 ? -1.82135 0.99822 28.69772 1.000 13.37131 161 ASP A C 1
ATOM 581 O O . ASP A 1 100 ? -1.71841 2.08723 28.10873 1.000 13.90144 161 ASP A O 1
ATOM 586 N N . ALA A 1 101 ? -0.76131 0.34428 29.22772 1.000 11.73183 162 ALA A N 1
ATOM 587 C CA . ALA A 1 101 ? 0.57266 0.95036 29.13173 1.000 12.59587 162 ALA A CA 1
ATOM 588 C C . ALA A 1 101 ? 0.96564 1.22239 27.68073 1.000 12.59136 162 ALA A C 1
ATOM 589 O O . ALA A 1 101 ? 1.75159 2.17244 27.44574 1.000 14.35258 162 ALA A O 1
ATOM 591 N N . HIS A 1 102 ? 0.48669 0.40637 26.73472 1.000 12.01198 163 HIS A N 1
ATOM 592 C CA . HIS A 1 102 ? 0.87268 0.65140 25.33373 1.000 13.32581 163 HIS A CA 1
ATOM 593 C C . HIS A 1 102 ? 0.20761 1.90537 24.79173 1.000 12.31996 163 HIS A C 1
ATOM 594 O O . HIS A 1 102 ? 0.80157 2.64441 23.96074 1.000 13.62326 163 HIS A O 1
ATOM 601 N N . GLU A 1 103 ? -1.04840 2.14929 25.19073 1.000 13.46831 164 GLU A N 1
ATOM 602 C CA . GLU A 1 103 ? -1.69948 3.39226 24.77374 1.000 12.88295 164 GLU A CA 1
ATOM 603 C C . GLU A 1 103 ? -0.97255 4.58830 25.38975 1.000 15.21507 164 GLU A C 1
ATOM 604 O O . GLU A 1 103 ? -0.73260 5.59331 24.70476 1.000 15.50158 164 GLU A O 1
ATOM 610 N N . LEU A 1 104 ? -0.55255 4.50831 26.67575 1.000 13.76216 165 LEU A N 1
ATOM 611 C CA . LEU A 1 104 ? 0.22439 5.60435 27.24576 1.000 13.01697 165 LEU A CA 1
ATOM 612 C C . LEU A 1 104 ? 1.54138 5.81043 26.47977 1.000 13.22493 165 LEU A C 1
ATOM 613 O O . LEU A 1 104 ? 1.95631 6.96446 26.23378 1.000 15.46448 165 LEU A O 1
ATOM 618 N N . PHE A 1 105 ? 2.20644 4.71047 26.11876 1.000 13.26146 166 PHE A N 1
ATOM 619 C CA . PHE A 1 105 ? 3.45344 4.82955 25.34376 1.000 14.83044 166 PHE A CA 1
ATOM 620 C C . PHE A 1 105 ? 3.23539 5.67355 24.09377 1.000 15.32029 166 PHE A C 1
ATOM 621 O O . PHE A 1 105 ? 4.02334 6.58860 23.79478 1.000 15.82788 166 PHE A O 1
ATOM 629 N N . HIS A 1 106 ? 2.20841 5.33649 23.30076 1.000 14.70624 167 HIS A N 1
ATOM 630 C CA . HIS A 1 106 ? 1.97437 6.12149 22.08477 1.000 14.51085 167 HIS A CA 1
ATOM 631 C C . HIS A 1 106 ? 1.51329 7.54646 22.35378 1.000 16.52430 167 HIS A C 1
ATOM 632 O O . HIS A 1 106 ? 1.78824 8.43448 21.53879 1.000 18.03675 167 HIS A O 1
ATOM 639 N N . VAL A 1 107 ? 0.80927 7.80541 23.47778 1.000 15.27995 168 VAL A N 1
ATOM 640 C CA . VAL A 1 107 ? 0.51419 9.18039 23.85579 1.000 16.34541 168 VAL A CA 1
ATOM 641 C C . VAL A 1 107 ? 1.82615 9.93947 24.09280 1.000 16.32460 168 VAL A C 1
ATOM 642 O O . VAL A 1 107 ? 1.99808 11.07148 23.64681 1.000 18.73063 168 VAL A O 1
ATOM 646 N N . ILE A 1 108 ? 2.78618 9.29652 24.77679 1.000 16.95601 169 ILE A N 1
ATOM 647 C CA . ILE A 1 108 ? 4.07214 9.94759 25.03480 1.000 18.03214 169 ILE A CA 1
ATOM 648 C C . ILE A 1 108 ? 4.85013 10.16964 23.73481 1.000 20.63369 169 ILE A C 1
ATOM 649 O O . ILE A 1 108 ? 5.31107 11.29267 23.44581 1.000 19.38878 169 ILE A O 1
ATOM 654 N N . THR A 1 109 ? 4.95420 9.14066 22.89780 1.000 17.04385 170 THR A N 1
ATOM 655 C CA . THR A 1 109 ? 5.78519 9.34171 21.69880 1.000 18.39635 170 THR A CA 1
ATOM 656 C C . THR A 1 109 ? 5.15213 10.35668 20.75581 1.000 21.21338 170 THR A C 1
ATOM 657 O O . THR A 1 109 ? 5.86309 11.10073 20.07181 1.000 21.88574 170 THR A O 1
ATOM 661 N N . SER A 1 110 ? 3.81813 10.34261 20.63880 1.000 20.90085 171 SER A N 1
ATOM 662 C CA . SER A 1 110 ? 3.19608 11.29958 19.75481 1.000 20.03560 171 SER A CA 1
ATOM 663 C C . SER A 1 110 ? 3.19100 12.69557 20.35182 1.000 24.34103 171 SER A C 1
ATOM 664 O O . SER A 1 110 ? 3.18294 13.68558 19.60483 1.000 25.22464 171 SER A O 1
ATOM 667 N N . SER A 1 111 ? 3.29999 12.81657 21.68182 1.000 22.65939 172 SER A N 1
ATOM 668 C CA . SER A 1 111 ? 3.42491 14.12657 22.27883 1.000 20.94992 172 SER A CA 1
ATOM 669 C C . SER A 1 111 ? 4.81387 14.71465 22.10184 1.000 26.38363 172 SER A C 1
ATOM 670 O O . SER A 1 111 ? 4.96280 15.93766 22.07685 1.000 29.89364 172 SER A O 1
ATOM 673 N N . LEU A 1 112 ? 5.82892 13.86771 22.01183 1.000 25.76454 173 LEU A N 1
ATOM 674 C CA . LEU A 1 112 ? 7.16390 14.36779 21.67884 1.000 26.37981 173 LEU A CA 1
ATOM 675 C C . LEU A 1 112 ? 7.25887 14.87281 20.24585 1.000 34.06935 173 LEU A C 1
ATOM 676 O O . LEU A 1 112 ? 8.09282 15.72786 19.93485 1.000 35.72737 173 LEU A O 1
ATOM 681 N N . GLU A 1 113 ? 6.48491 14.28177 19.33384 1.000 34.86580 174 GLU A N 1
ATOM 682 C CA . GLU A 1 113 ? 6.57689 14.70579 17.93784 1.000 32.28174 174 GLU A CA 1
ATOM 683 C C . GLU A 1 113 ? 5.99381 16.08475 17.76885 1.000 44.15065 174 GLU A C 1
ATOM 684 O O . GLU A 1 113 ? 6.58676 16.95879 17.12686 1.000 49.48129 174 GLU A O 1
ATOM 690 N N . ASP A 1 114 ? 4.81679 16.29168 18.32185 1.000 37.60051 175 ASP A N 1
ATOM 691 C CA . ASP A 1 114 ? 4.12672 17.54764 18.21186 1.000 50.38264 175 ASP A CA 1
ATOM 692 C C . ASP A 1 114 ? 4.88966 18.62368 18.98587 1.000 55.45059 175 ASP A C 1
ATOM 693 O O . ASP A 1 114 ? 5.67367 18.31872 19.89587 1.000 45.94036 175 ASP A O 1
ATOM 698 N N . TRP A 1 123 ? 10.98596 13.69609 10.99585 1.000 40.39195 218 TRP A N 1
ATOM 699 C CA . TRP A 1 123 ? 10.42303 12.51005 11.65584 1.000 37.20022 218 TRP A CA 1
ATOM 700 C C . TRP A 1 123 ? 11.51207 11.77611 12.44483 1.000 40.78756 218 TRP A C 1
ATOM 701 O O . TRP A 1 123 ? 11.30509 11.42309 13.60383 1.000 38.88917 218 TRP A O 1
ATOM 712 N N . LYS A 1 124 ? 12.67308 11.57318 11.80283 1.000 37.98789 219 LYS A N 1
ATOM 713 C CA . LYS A 1 124 ? 13.78912 10.87124 12.43683 1.000 41.25915 219 LYS A CA 1
ATOM 714 C C . LYS A 1 124 ? 14.16508 11.50926 13.77884 1.000 31.74694 219 LYS A C 1
ATOM 715 O O . LYS A 1 124 ? 14.26712 10.82725 14.81183 1.000 41.02939 219 LYS A O 1
ATOM 717 N N . SER A 1 125 ? 14.32300 12.82626 13.78885 1.000 36.01978 220 SER A N 1
ATOM 718 C CA . SER A 1 125 ? 14.83296 13.50129 14.96885 1.000 34.02991 220 SER A CA 1
ATOM 719 C C . SER A 1 125 ? 13.80995 13.59122 16.08285 1.000 40.51897 220 SER A C 1
ATOM 720 O O . SER A 1 125 ? 14.19394 13.76823 17.24685 1.000 38.81061 220 SER A O 1
ATOM 722 N N . GLN A 1 126 ? 12.52296 13.50215 15.75385 1.000 35.03208 221 GLN A N 1
ATOM 723 C CA . GLN A 1 126 ? 11.45895 13.56008 16.74185 1.000 35.00746 221 GLN A CA 1
ATOM 724 C C . GLN A 1 126 ? 10.99303 12.18005 17.20283 1.000 31.58696 221 GLN A C 1
ATOM 725 O O . GLN A 1 126 ? 10.10804 12.10899 18.07183 1.000 30.70524 221 GLN A O 1
ATOM 731 N N . HIS A 1 127 ? 11.57510 11.09308 16.65283 1.000 31.71743 222 HIS A N 1
ATOM 732 C CA . HIS A 1 127 ? 11.13218 9.71806 16.93782 1.000 28.54267 222 HIS A CA 1
ATOM 733 C C . HIS A 1 127 ? 12.29623 8.81412 17.34081 1.000 29.89761 222 HIS A C 1
ATOM 734 O O . HIS A 1 127 ? 12.84227 8.06316 16.52481 1.000 23.84517 222 HIS A O 1
ATOM 741 N N . PRO A 1 128 ? 12.70922 8.86114 18.61781 1.000 25.72337 223 PRO A N 1
ATOM 742 C CA . PRO A 1 128 ? 13.79927 7.97220 19.07981 1.000 24.84432 223 PRO A CA 1
ATOM 743 C C . PRO A 1 128 ? 13.44436 6.47818 19.06180 1.000 23.36007 223 PRO A C 1
ATOM 744 O O . PRO A 1 128 ? 14.36441 5.64323 19.04380 1.000 22.03727 223 PRO A O 1
ATOM 748 N N . PHE A 1 129 ? 12.16338 6.14510 18.99379 1.000 21.75779 224 PHE A N 1
ATOM 749 C CA . PHE A 1 129 ? 11.68446 4.76908 18.87978 1.000 18.18813 224 PHE A CA 1
ATOM 750 C C . PHE A 1 129 ? 11.25048 4.39406 17.44878 1.000 17.38294 224 PHE A C 1
ATOM 751 O O . PHE A 1 129 ? 10.72155 3.29403 17.21177 1.000 18.97721 224 PHE A O 1
ATOM 759 N N . GLY A 1 130 ? 11.42643 5.29408 16.49479 1.000 20.80661 225 GLY A N 1
ATOM 760 C CA . GLY A 1 130 ? 10.78045 5.12505 15.19478 1.000 22.23790 225 GLY A CA 1
ATOM 761 C C . GLY A 1 130 ? 11.45951 4.10710 14.29878 1.000 20.79484 225 GLY A C 1
ATOM 762 O O . GLY A 1 130 ? 12.65450 4.22317 13.98078 1.000 24.73413 225 GLY A O 1
ATOM 763 N N . VAL A 1 131 ? 10.66757 3.11805 13.84077 1.000 19.90914 226 VAL A N 1
ATOM 764 C CA . VAL A 1 131 ? 11.07662 2.17608 12.79876 1.000 19.10159 226 VAL A CA 1
ATOM 765 C C . VAL A 1 131 ? 10.41160 2.59605 11.50276 1.000 21.62273 226 VAL A C 1
ATOM 766 O O . VAL A 1 131 ? 9.19859 2.87598 11.49876 1.000 22.67397 226 VAL A O 1
ATOM 770 N N . GLU A 1 132 ? 11.17460 2.62611 10.40777 1.000 23.23808 227 GLU A N 1
ATOM 771 C CA . GLU A 1 132 ? 10.58659 2.86508 9.08777 1.000 23.54676 227 GLU A CA 1
ATOM 772 C C . GLU A 1 132 ? 10.68467 1.59909 8.25876 1.000 24.19904 227 GLU A C 1
ATOM 773 O O . GLU A 1 132 ? 11.70671 0.91515 8.28776 1.000 25.57495 227 GLU A O 1
ATOM 779 N N . PHE A 1 133 ? 9.61469 1.31204 7.50175 1.000 24.58123 228 PHE A N 1
ATOM 780 C CA . PHE A 1 133 ? 9.60475 0.24604 6.51075 1.000 23.21399 228 PHE A CA 1
ATOM 781 C C . PHE A 1 133 ? 9.40072 0.85904 5.13475 1.000 28.05067 228 PHE A C 1
ATOM 782 O O . PHE A 1 133 ? 8.58966 1.78200 4.98875 1.000 29.18133 228 PHE A O 1
ATOM 790 N N . GLU A 1 134 ? 10.15275 0.34909 4.15175 1.000 25.30174 229 GLU A N 1
ATOM 791 C CA . GLU A 1 134 ? 9.86274 0.52009 2.72575 1.000 25.05829 229 GLU A CA 1
ATOM 792 C C . GLU A 1 134 ? 9.03481 -0.67596 2.27174 1.000 27.76151 229 GLU A C 1
ATOM 793 O O . GLU A 1 134 ? 9.44788 -1.81794 2.45773 1.000 28.49307 229 GLU A O 1
ATOM 799 N N . THR A 1 135 ? 7.85080 -0.43302 1.70174 1.000 31.52855 230 THR A N 1
ATOM 800 C CA . THR A 1 135 ? 6.99887 -1.54007 1.28373 1.000 25.55088 230 THR A CA 1
ATOM 801 C C . THR A 1 135 ? 6.85487 -1.54907 -0.23127 1.000 27.00273 230 THR A C 1
ATOM 802 O O . THR A 1 135 ? 7.07081 -0.54205 -0.90727 1.000 30.07272 230 THR A O 1
ATOM 806 N N . THR A 1 136 ? 6.53594 -2.73608 -0.76728 1.000 31.92273 231 THR A N 1
ATOM 807 C CA . THR A 1 136 ? 6.31396 -2.93308 -2.19429 1.000 26.17135 231 THR A CA 1
ATOM 808 C C . THR A 1 136 ? 5.05500 -3.75716 -2.34129 1.000 26.33564 231 THR A C 1
ATOM 809 O O . THR A 1 136 ? 4.89006 -4.74917 -1.65530 1.000 29.50279 231 THR A O 1
ATOM 813 N N . MET A 1 137 ? 4.21098 -3.39220 -3.32129 1.000 28.94650 232 MET A N 1
ATOM 814 C CA . MET A 1 137 ? 2.98103 -4.09627 -3.62730 1.000 29.92875 232 MET A CA 1
ATOM 815 C C . MET A 1 137 ? 3.06706 -4.57025 -5.06631 1.000 26.24835 232 MET A C 1
ATOM 816 O O . MET A 1 137 ? 3.31501 -3.76623 -5.96530 1.000 28.94162 232 MET A O 1
ATOM 821 N N . LYS A 1 138 ? 2.91113 -5.86126 -5.26531 1.000 29.07649 233 LYS A N 1
ATOM 822 C CA . LYS A 1 138 ? 3.00817 -6.48324 -6.57532 1.000 30.28162 233 LYS A CA 1
ATOM 823 C C . LYS A 1 138 ? 1.70221 -7.19132 -6.88833 1.000 27.19954 233 LYS A C 1
ATOM 824 O O . LYS A 1 138 ? 1.24726 -8.01435 -6.10133 1.000 28.04897 233 LYS A O 1
ATOM 830 N N . CYS A 1 139 ? 1.12720 -6.89134 -8.05333 1.000 29.39390 234 CYS A N 1
ATOM 831 C CA . CYS A 1 139 ? -0.13576 -7.51241 -8.45433 1.000 30.25705 234 CYS A CA 1
ATOM 832 C C . CYS A 1 139 ? 0.11232 -8.94439 -8.88634 1.000 29.43811 234 CYS A C 1
ATOM 833 O O . CYS A 1 139 ? 0.89934 -9.19234 -9.80534 1.000 35.58676 234 CYS A O 1
ATOM 836 N N . THR A 1 140 ? -0.54963 -9.90044 -8.22435 1.000 28.42381 235 THR A N 1
ATOM 837 C CA . THR A 1 140 ? -0.38555 -11.28943 -8.61936 1.000 31.18389 235 THR A CA 1
ATOM 838 C C . THR A 1 140 ? -1.13552 -11.61046 -9.89337 1.000 35.52341 235 THR A C 1
ATOM 839 O O . THR A 1 140 ? -0.82846 -12.62444 -10.52837 1.000 36.71636 235 THR A O 1
ATOM 843 N N . GLU A 1 141 ? -2.08357 -10.76251 -10.29336 1.000 32.01862 236 GLU A N 1
ATOM 844 C CA . GLU A 1 141 ? -3.00355 -11.04856 -11.38937 1.000 31.91512 236 GLU A CA 1
ATOM 845 C C . GLU A 1 141 ? -2.65159 -10.28153 -12.65636 1.000 33.29155 236 GLU A C 1
ATOM 846 O O . GLU A 1 141 ? -3.28858 -10.47756 -13.68736 1.000 36.37980 236 GLU A O 1
ATOM 852 N N . SER A 1 142 ? -1.63664 -9.42047 -12.60435 1.000 33.20775 237 SER A N 1
ATOM 853 C CA . SER A 1 142 ? -1.28669 -8.63444 -13.78334 1.000 35.27113 237 SER A CA 1
ATOM 854 C C . SER A 1 142 ? 0.23931 -8.50635 -13.79134 1.000 34.86446 237 SER A C 1
ATOM 855 O O . SER A 1 142 ? 0.80325 -7.62932 -13.12533 1.000 40.39885 237 SER A O 1
ATOM 858 N N . GLU A 1 143 ? 0.89936 -9.40431 -14.53135 1.000 44.21718 238 GLU A N 1
ATOM 859 C CA . GLU A 1 143 ? 2.36336 -9.42322 -14.53934 1.000 52.44267 238 GLU A CA 1
ATOM 860 C C . GLU A 1 143 ? 2.94529 -8.15019 -15.14933 1.000 48.81668 238 GLU A C 1
ATOM 861 O O . GLU A 1 143 ? 4.05426 -7.74412 -14.78733 1.000 55.21326 238 GLU A O 1
ATOM 867 N N . GLU A 1 144 ? 2.20225 -7.48822 -16.04833 1.000 40.71232 239 GLU A N 1
ATOM 868 C CA . GLU A 1 144 ? 2.70018 -6.25519 -16.65032 1.000 50.63545 239 GLU A CA 1
ATOM 869 C C . GLU A 1 144 ? 2.64911 -5.05020 -15.70931 1.000 49.26969 239 GLU A C 1
ATOM 870 O O . GLU A 1 144 ? 3.42306 -4.10715 -15.90230 1.000 49.97629 239 GLU A O 1
ATOM 872 N N . GLU A 1 145 ? 1.79011 -5.05726 -14.68831 1.000 42.07517 240 GLU A N 1
ATOM 873 C CA . GLU A 1 145 ? 1.63704 -3.87927 -13.84130 1.000 35.52276 240 GLU A CA 1
ATOM 874 C C . GLU A 1 145 ? 2.90602 -3.60620 -13.03730 1.000 48.72423 240 GLU A C 1
ATOM 875 O O . GLU A 1 145 ? 3.50007 -4.51717 -12.44130 1.000 51.31282 240 GLU A O 1
ATOM 881 N N . GLU A 1 146 ? 3.29295 -2.33518 -12.99029 1.000 41.49896 241 GLU A N 1
ATOM 882 C CA . GLU A 1 146 ? 4.48192 -1.91912 -12.25928 1.000 47.18906 241 GLU A CA 1
ATOM 883 C C . GLU A 1 146 ? 4.19292 -1.91814 -10.76528 1.000 40.46963 241 GLU A C 1
ATOM 884 O O . GLU A 1 146 ? 3.11289 -1.49721 -10.33128 1.000 39.82985 241 GLU A O 1
ATOM 886 N N . VAL A 1 147 ? 5.16294 -2.38609 -9.97628 1.000 39.20944 242 VAL A N 1
ATOM 887 C CA . VAL A 1 147 ? 4.95294 -2.44412 -8.53429 1.000 35.81014 242 VAL A CA 1
ATOM 888 C C . VAL A 1 147 ? 4.89986 -1.02212 -7.97828 1.000 42.88679 242 VAL A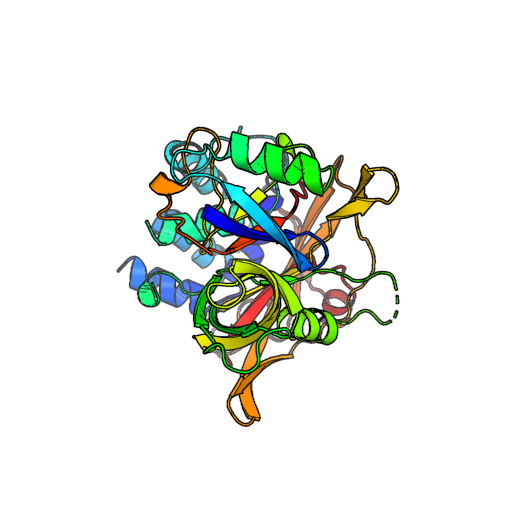 C 1
ATOM 889 O O . VAL A 1 147 ? 5.48781 -0.09009 -8.54127 1.000 42.65280 242 VAL A O 1
ATOM 893 N N . THR A 1 148 ? 4.18684 -0.83217 -6.87728 1.000 46.09774 243 THR A N 1
ATOM 894 C CA . THR A 1 148 ? 4.22377 0.46082 -6.20927 1.000 43.01765 243 THR A CA 1
ATOM 895 C C . THR A 1 148 ? 4.95477 0.33686 -4.88327 1.000 35.78573 243 THR A C 1
ATOM 896 O O . THR A 1 148 ? 4.94683 -0.71215 -4.25527 1.000 35.68917 243 THR A O 1
ATOM 900 N N . LYS A 1 149 ? 5.61271 1.42189 -4.50126 1.000 35.71619 244 LYS A N 1
ATOM 901 C CA . LYS A 1 149 ? 6.38070 1.47693 -3.26825 1.000 40.66505 244 LYS A CA 1
ATOM 902 C C . LYS A 1 149 ? 5.73264 2.43988 -2.28825 1.000 41.30080 244 LYS A C 1
ATOM 903 O O . LYS A 1 149 ? 5.12059 3.43885 -2.67624 1.000 43.55980 244 LYS A O 1
ATOM 905 N N . GLY A 1 150 ? 5.93966 2.15689 -1.00125 1.000 32.03433 245 GLY A N 1
ATOM 906 C CA . GLY A 1 150 ? 5.24362 2.84084 0.07175 1.000 37.74938 245 GLY A CA 1
ATOM 907 C C . GLY A 1 150 ? 6.17361 2.89588 1.25976 1.000 30.43320 245 GLY A C 1
ATOM 908 O O . GLY A 1 150 ? 7.25264 2.30795 1.23675 1.000 34.54322 245 GLY A O 1
ATOM 909 N N . LYS A 1 151 ? 5.77256 3.66485 2.26676 1.000 35.76170 246 LYS A N 1
ATOM 910 C CA . LYS A 1 151 ? 6.53055 3.77389 3.50976 1.000 34.84723 246 LYS A CA 1
ATOM 911 C C . LYS A 1 151 ? 5.59856 3.60383 4.69476 1.000 41.28070 246 LYS A C 1
ATOM 912 O O . LYS A 1 151 ? 4.44853 4.04376 4.66076 1.000 38.08012 246 LYS A O 1
ATOM 914 N N . GLU A 1 152 ? 6.08660 2.95485 5.74276 1.000 28.07233 247 GLU A N 1
ATOM 915 C CA . GLU A 1 152 ? 5.31660 2.83979 6.97675 1.000 26.58222 247 GLU A CA 1
ATOM 916 C C . GLU A 1 152 ? 6.22957 3.30984 8.10576 1.000 28.10270 247 GLU A C 1
ATOM 917 O O . GLU A 1 152 ? 7.44158 3.05091 8.09676 1.000 27.93962 247 GLU A O 1
ATOM 923 N N . ASN A 1 153 ? 5.66252 4.05280 9.03576 1.000 26.46337 248 ASN A N 1
ATOM 924 C CA . ASN A 1 153 ? 6.38749 4.59083 10.17777 1.000 25.40586 248 ASN A CA 1
ATOM 925 C C . ASN A 1 153 ? 5.74452 4.07978 11.44976 1.000 25.38804 248 ASN A C 1
ATOM 926 O O . ASN A 1 153 ? 4.50852 4.07171 11.54776 1.000 28.07015 248 ASN A O 1
ATOM 931 N N . GLN A 1 154 ? 6.56055 3.51983 12.34676 1.000 20.71807 249 GLN A N 1
ATOM 932 C CA . GLN A 1 154 ? 5.96658 2.92178 13.53676 1.000 19.30051 249 GLN A CA 1
ATOM 933 C C . GLN A 1 154 ? 6.81656 3.25782 14.72876 1.000 20.87026 249 GLN A C 1
ATOM 934 O O . GLN A 1 154 ? 8.03755 3.27989 14.61376 1.000 23.60556 249 GLN A O 1
ATOM 940 N N . ASP A 1 155 ? 6.18354 3.53278 15.88176 1.000 18.66426 250 ASP A N 1
ATOM 941 C CA . ASP A 1 155 ? 6.95052 3.76081 17.10776 1.000 18.73242 250 ASP A CA 1
ATOM 942 C C . ASP A 1 155 ? 6.92859 2.55081 18.02476 1.000 15.70776 250 ASP A C 1
ATOM 943 O O . ASP A 1 155 ? 7.66659 2.53184 19.02576 1.000 16.91689 250 ASP A O 1
ATOM 948 N N . SER A 1 156 ? 6.11565 1.53576 17.70675 1.000 15.57965 251 SER A N 1
ATOM 949 C CA . SER A 1 156 ? 6.23172 0.23176 18.36674 1.000 14.68745 251 SER A CA 1
ATOM 950 C C . SER A 1 156 ? 5.85778 -0.80125 17.31173 1.000 17.39133 251 SER A C 1
ATOM 951 O O . SER A 1 156 ? 5.21277 -0.46328 16.32373 1.000 17.33215 251 SER A O 1
ATOM 954 N N . LEU A 1 157 ? 6.33686 -2.02722 17.46772 1.000 14.90836 252 LEU A N 1
ATOM 955 C CA . LEU A 1 157 ? 5.94192 -3.12024 16.57171 1.000 15.24240 252 LEU A CA 1
ATOM 956 C C . LEU A 1 157 ? 4.93997 -3.97230 17.28170 1.000 14.59975 252 LEU A C 1
ATOM 957 O O . LEU A 1 157 ? 5.28701 -4.67129 18.25970 1.000 15.50119 252 LEU A O 1
ATOM 962 N N . SER A 1 158 ? 3.66296 -3.87637 16.86970 1.000 13.96912 253 SER A N 1
ATOM 963 C CA . SER A 1 158 ? 2.57700 -4.60144 17.53569 1.000 12.92002 253 SER A CA 1
ATOM 964 C C . SER A 1 158 ? 2.42608 -5.96445 16.87368 1.000 17.04900 253 SER A C 1
ATOM 965 O O . SER A 1 158 ? 1.66410 -6.13948 15.91768 1.000 17.27891 253 SER A O 1
ATOM 968 N N . LEU A 1 159 ? 3.12014 -6.93141 17.42568 1.000 15.65469 254 LEU A N 1
ATOM 969 C CA . LEU A 1 159 ? 3.14922 -8.30440 16.90067 1.000 14.42777 254 LEU A CA 1
ATOM 970 C C . LEU A 1 159 ? 1.91726 -9.08348 17.32166 1.000 15.37037 254 LEU A C 1
ATOM 971 O O . LEU A 1 159 ? 1.33925 -8.88452 18.38766 1.000 18.04736 254 LEU A O 1
ATOM 976 N N . SER A 1 160 ? 1.48832 -10.00350 16.45965 1.000 16.78217 255 SER A N 1
ATOM 977 C CA . SER A 1 160 ? 0.38037 -10.88856 16.74364 1.000 16.75552 255 SER A CA 1
ATOM 978 C C . SER A 1 160 ? 0.90145 -12.20454 17.28963 1.000 20.60130 255 SER A C 1
ATOM 979 O O . SER A 1 160 ? 1.90548 -12.74048 16.82663 1.000 20.20261 255 SER A O 1
ATOM 982 N N . ILE A 1 161 ? 0.18348 -12.75959 18.24963 1.000 19.05863 256 ILE A N 1
ATOM 983 C CA . ILE A 1 161 ? 0.53055 -14.06157 18.80962 1.000 19.85845 256 ILE A CA 1
ATOM 984 C C . ILE A 1 161 ? -0.30739 -15.10461 18.06861 1.000 17.81614 256 ILE A C 1
ATOM 985 O O . ILE A 1 161 ? -1.54439 -15.07369 18.16661 1.000 20.27088 256 ILE A O 1
ATOM 990 N N . PRO A 1 162 ? 0.31767 -16.05557 17.35861 1.000 19.96996 257 PRO A N 1
ATOM 991 C CA . PRO A 1 162 ? -0.47827 -17.05661 16.68460 1.000 19.83449 257 PRO A CA 1
ATOM 992 C C . PRO A 1 162 ? -1.13922 -18.01866 17.64059 1.000 26.39219 257 PRO A C 1
ATOM 993 O O . PRO A 1 162 ? -0.84522 -18.02165 18.83659 1.000 25.32677 257 PRO A O 1
ATOM 997 N N . ALA A 1 163 ? -2.03317 -18.83271 17.09158 1.000 29.11867 258 ALA A N 1
ATOM 998 C CA . ALA A 1 163 ? -2.65211 -19.89775 17.90357 1.000 28.79317 258 ALA A CA 1
ATOM 999 C C . ALA A 1 163 ? -1.54506 -20.83569 18.37457 1.000 26.20053 258 ALA A C 1
ATOM 1000 O O . ALA A 1 163 ? -0.59604 -21.10563 17.63157 1.000 30.34134 258 ALA A O 1
ATOM 1002 N N . ALA A 1 164 ? -1.67503 -21.28870 19.60756 1.000 33.50185 259 ALA A N 1
ATOM 1003 C CA . ALA A 1 164 ? -0.66898 -22.20465 20.17556 1.000 42.33614 259 ALA A CA 1
ATOM 1004 C C . ALA A 1 164 ? -0.92190 -23.62366 19.65955 1.000 40.00008 259 ALA A C 1
ATOM 1005 O O . ALA A 1 164 ? -2.11488 -23.93373 19.50554 1.000 48.94556 259 ALA A O 1
ATOM 1007 N N . PRO A 1 169 ? 6.01913 -24.12726 20.02056 1.000 49.89482 263 PRO A N 1
ATOM 1008 C CA . PRO A 1 169 ? 6.61007 -23.19323 20.97057 1.000 48.18134 263 PRO A CA 1
ATOM 1009 C C . PRO A 1 169 ? 6.51999 -21.79024 20.41558 1.000 41.60955 263 PRO A C 1
ATOM 1010 O O . PRO A 1 169 ? 6.95298 -21.57020 19.27958 1.000 38.44540 263 PRO A O 1
ATOM 1014 N N . LEU A 1 170 ? 5.94194 -20.86627 21.18658 1.000 28.43523 264 LEU A N 1
ATOM 1015 C CA . LEU A 1 170 ? 5.72586 -19.49928 20.66759 1.000 27.02108 264 LEU A CA 1
ATOM 1016 C C . LEU A 1 170 ? 6.98081 -18.67821 20.97460 1.000 25.98772 264 LEU A C 1
ATOM 1017 O O . LEU A 1 170 ? 7.38281 -18.63620 22.13260 1.000 25.96701 264 LEU A O 1
ATOM 1022 N N . THR A 1 171 ? 7.56278 -18.07817 19.94161 1.000 23.85193 265 THR A N 1
ATOM 1023 C CA . THR A 1 171 ? 8.80373 -17.30910 20.12162 1.000 21.11605 265 THR A CA 1
ATOM 1024 C C . THR A 1 171 ? 8.63966 -15.92911 19.55163 1.000 19.05663 265 THR A C 1
ATOM 1025 O O . THR A 1 171 ? 7.91665 -15.76114 18.56863 1.000 19.89827 265 THR A O 1
ATOM 1029 N N . LEU A 1 172 ? 9.31060 -14.96907 20.18163 1.000 18.91996 266 LEU A N 1
ATOM 1030 C CA . LEU A 1 172 ? 9.22752 -13.59907 19.69464 1.000 17.68827 266 LEU A CA 1
ATOM 1031 C C . LEU A 1 172 ? 9.86352 -13.51803 18.31165 1.000 20.09078 266 LEU A C 1
ATOM 1032 O O . LEU A 1 172 ? 9.32348 -12.84705 17.42365 1.000 18.29711 266 LEU A O 1
ATOM 1037 N N . ASP A 1 173 ? 10.92656 -14.25796 18.10964 1.000 19.05890 267 ASP A N 1
ATOM 1038 C CA . ASP A 1 173 ? 11.58657 -14.27792 16.78365 1.000 19.17683 267 ASP A CA 1
ATOM 1039 C C . ASP A 1 173 ? 10.58559 -14.68497 15.70264 1.000 22.05942 267 ASP A C 1
ATOM 1040 O O . ASP A 1 173 ? 10.54456 -14.09296 14.59964 1.000 21.20575 267 ASP A O 1
ATOM 1045 N N . HIS A 1 174 ? 9.74465 -15.69902 15.97663 1.000 20.00106 268 HIS A N 1
ATOM 1046 C CA . HIS A 1 174 ? 8.77968 -16.09806 14.94363 1.000 17.86490 268 HIS A CA 1
ATOM 1047 C C . HIS A 1 174 ? 7.70462 -15.03213 14.71763 1.000 21.17625 268 HIS A C 1
ATOM 1048 O O . HIS A 1 174 ? 7.28260 -14.79314 13.57763 1.000 20.95461 268 HIS A O 1
ATOM 1055 N N . CYS A 1 175 ? 7.19158 -14.41516 15.78463 1.000 18.68737 269 CYS A N 1
ATOM 1056 C CA . CYS A 1 175 ? 6.20752 -13.36522 15.63064 1.000 19.76608 269 CYS A CA 1
ATOM 1057 C C . CYS A 1 175 ? 6.77145 -12.19218 14.84165 1.000 20.72303 269 CYS A C 1
ATOM 1058 O O . CYS A 1 175 ? 6.08342 -11.59321 14.02165 1.000 19.64260 269 CYS A O 1
ATOM 1061 N N . LEU A 1 176 ? 8.01043 -11.82111 15.11365 1.000 18.47883 270 LEU A N 1
ATOM 1062 C CA . LEU A 1 176 ? 8.64537 -10.73907 14.37466 1.000 17.63999 270 LEU A CA 1
ATOM 1063 C C . LEU A 1 176 ? 8.85439 -11.14005 12.91966 1.000 17.69744 270 LEU A C 1
ATOM 1064 O O . LEU A 1 176 ? 8.62635 -10.32305 12.01767 1.000 19.58914 270 LEU A O 1
ATOM 1069 N N . HIS A 1 177 ? 9.32647 -12.37102 12.66665 1.000 17.88410 271 HIS A N 1
ATOM 1070 C CA . HIS A 1 177 ? 9.51550 -12.82800 11.30565 1.000 18.05155 271 HIS A CA 1
ATOM 1071 C C . HIS A 1 177 ? 8.20149 -12.76907 10.54565 1.000 21.47132 271 HIS A C 1
ATOM 1072 O O . HIS A 1 177 ? 8.15347 -12.33306 9.37465 1.000 21.76328 271 HIS A O 1
ATOM 1079 N N . HIS A 1 178 ? 7.11952 -13.19513 11.18864 1.000 19.36026 272 HIS A N 1
ATOM 1080 C CA . HIS A 1 178 ? 5.83452 -13.17220 10.51964 1.000 18.36903 272 HIS A CA 1
ATOM 1081 C C . HIS A 1 178 ? 5.37744 -11.74423 10.24065 1.000 18.93667 272 HIS A C 1
ATOM 1082 O O . HIS A 1 178 ? 4.88442 -11.44725 9.13965 1.000 21.27876 272 HIS A O 1
ATOM 1089 N N . PHE A 1 179 ? 5.57138 -10.83622 11.19866 1.000 18.24897 273 PHE A N 1
ATOM 1090 C CA . PHE A 1 179 ? 5.19430 -9.44024 11.01966 1.000 17.47817 273 PHE A CA 1
ATOM 1091 C C . PHE A 1 179 ? 5.84727 -8.82720 9.78067 1.000 20.40234 273 PHE A C 1
ATOM 1092 O O . PHE A 1 179 ? 5.18423 -8.10323 9.03267 1.000 22.65181 273 PHE A O 1
ATOM 1100 N N . ILE A 1 180 ? 7.13129 -9.14012 9.53267 1.000 20.64685 274 ILE A N 1
ATOM 1101 C CA . ILE A 1 180 ? 7.87426 -8.55907 8.43068 1.000 22.01954 274 ILE A CA 1
ATOM 1102 C C . ILE A 1 180 ? 7.67230 -9.34007 7.14467 1.000 23.81440 274 ILE A C 1
ATOM 1103 O O . ILE A 1 180 ? 7.95728 -8.81305 6.06568 1.000 27.19623 274 ILE A O 1
ATOM 1108 N N . SER A 1 181 ? 7.17637 -10.56810 7.21666 1.000 22.03081 275 SER A N 1
ATOM 1109 C CA . SER A 1 181 ? 7.06542 -11.37210 5.99666 1.000 20.35283 275 SER A CA 1
ATOM 1110 C C . SER A 1 181 ? 5.96140 -10.85716 5.05066 1.000 28.06971 275 SER A C 1
ATOM 1111 O O . SER A 1 181 ? 5.11335 -10.03021 5.38866 1.000 23.86171 275 SER A O 1
ATOM 1114 N N . GLN A 1 182 ? 5.99543 -11.39115 3.82565 1.000 25.06073 276 GLN A N 1
ATOM 1115 C CA . GLN A 1 182 ? 5.05041 -10.99419 2.79565 1.000 25.07538 276 GLN A CA 1
ATOM 1116 C C . GLN A 1 182 ? 3.61843 -11.29128 3.22265 1.000 27.57440 276 GLN A C 1
ATOM 1117 O O . GLN A 1 182 ? 3.34348 -12.27530 3.91964 1.000 28.11879 276 GLN A O 1
ATOM 1123 N N . GLU A 1 183 ? 2.68538 -10.47133 2.73965 1.000 26.94745 277 GLU A N 1
ATOM 1124 C CA . GLU A 1 183 ? 1.27540 -10.77441 3.00565 1.000 22.72422 277 GLU A CA 1
ATOM 1125 C C . GLU A 1 183 ? 0.40838 -10.43345 1.80665 1.000 25.83389 277 GLU A C 1
ATOM 1126 O O . GLU A 1 183 ? 0.75933 -9.59843 0.97265 1.000 23.17272 277 GLU A O 1
ATOM 1132 N N . GLU A 1 184 ? -0.77459 -11.03552 1.79264 1.000 23.41304 278 GLU A N 1
ATOM 1133 C CA . GLU A 1 184 ? -1.77960 -10.79357 0.75164 1.000 23.19192 278 GLU A CA 1
ATOM 1134 C C . GLU A 1 184 ? -2.60267 -9.55562 1.08565 1.000 24.51215 278 GLU A C 1
ATOM 1135 O O . GLU A 1 184 ? -3.06468 -9.39666 2.21265 1.000 26.53462 278 GLU A O 1
ATOM 1141 N N . ILE A 1 185 ? -2.86471 -8.73263 0.08465 1.000 21.46731 279 ILE A N 1
ATOM 1142 C CA . ILE A 1 185 ? -3.69978 -7.55568 0.22866 1.000 22.50431 279 ILE A CA 1
ATOM 1143 C C . ILE A 1 185 ? -4.55479 -7.44972 -1.02134 1.000 26.81945 279 ILE A C 1
ATOM 1144 O O . ILE A 1 185 ? -4.07877 -7.70869 -2.14034 1.000 26.39146 279 ILE A O 1
ATOM 1149 N N . THR A 1 186 ? -5.82981 -7.10980 -0.83134 1.000 25.89555 280 THR A N 1
ATOM 1150 C CA . THR A 1 186 ? -6.73682 -6.86484 -1.95735 1.000 24.12675 280 THR A CA 1
ATOM 1151 C C . THR A 1 186 ? -6.83990 -5.37585 -2.21433 1.000 25.39041 280 THR A C 1
ATOM 1152 O O . THR A 1 186 ? -7.10295 -4.59887 -1.29933 1.000 25.79145 280 THR A O 1
ATOM 1156 N N . LYS A 1 187 ? -6.67092 -4.95583 -3.45933 1.000 27.27868 281 LYS A N 1
ATOM 1157 C CA . LYS A 1 187 ? -6.86501 -3.53384 -3.73532 1.000 27.36562 281 LYS A CA 1
ATOM 1158 C C . LYS A 1 187 ? -7.13701 -3.35984 -5.21632 1.000 25.79822 281 LYS A C 1
ATOM 1159 O O . LYS A 1 187 ? -6.95596 -4.28482 -6.02333 1.000 28.99955 281 LYS A O 1
ATOM 1165 N N . GLN A 1 188 ? -7.63508 -2.16887 -5.54731 1.000 28.07846 282 GLN A N 1
ATOM 1166 C CA . GLN A 1 188 ? -7.97810 -1.83688 -6.92731 1.000 30.59140 282 GLN A CA 1
ATOM 1167 C C . GLN A 1 188 ? -6.73009 -1.84980 -7.79231 1.000 30.25545 282 GLN A C 1
ATOM 1168 O O . GLN A 1 188 ? -5.70713 -1.25174 -7.44530 1.000 35.74097 282 GLN A O 1
ATOM 1174 N N . SER A 1 189 ? -6.82605 -2.53480 -8.93431 1.000 29.66990 283 SER A N 1
ATOM 1175 C CA . SER A 1 189 ? -5.73305 -2.60173 -9.88431 1.000 35.13090 283 SER A CA 1
ATOM 1176 C C . SER A 1 189 ? -5.96710 -1.59273 -11.00031 1.000 37.57165 283 SER A C 1
ATOM 1177 O O . SER A 1 189 ? -6.99610 -1.66679 -11.69431 1.000 35.56491 283 SER A O 1
ATOM 1180 N N . PRO A 1 190 ? -5.05316 -0.65868 -11.23730 1.000 34.11741 284 PRO A N 1
ATOM 1181 C CA . PRO A 1 190 ? -5.25120 0.23732 -12.39029 1.000 36.72166 284 PRO A CA 1
ATOM 1182 C C . PRO A 1 190 ? -5.27316 -0.50367 -13.71230 1.000 38.22117 284 PRO A C 1
ATOM 1183 O O . PRO A 1 190 ? -5.94518 -0.05670 -14.63229 1.000 39.53279 284 PRO A O 1
ATOM 1187 N N . THR A 1 191 ? -4.58009 -1.63863 -13.82430 1.000 39.59541 285 THR A N 1
ATOM 1188 C CA . THR A 1 191 ? -4.48805 -2.28662 -15.11331 1.000 40.06723 285 THR A CA 1
ATOM 1189 C C . THR A 1 191 ? -5.69500 -3.19268 -15.35432 1.000 40.41740 285 THR A C 1
ATOM 1190 O O . THR A 1 191 ? -6.18699 -3.30670 -16.48232 1.000 38.43815 285 THR A O 1
ATOM 1194 N N . LEU A 1 192 ? -6.19596 -3.82372 -14.30832 1.000 35.74636 286 LEU A N 1
ATOM 1195 C CA . LEU A 1 192 ? -7.34091 -4.71679 -14.42233 1.000 39.34584 286 LEU A CA 1
ATOM 1196 C C . LEU A 1 192 ? -8.67395 -4.01687 -14.22133 1.000 35.84084 286 LEU A C 1
ATOM 1197 O O . LEU A 1 192 ? -9.72292 -4.60392 -14.51934 1.000 36.37869 286 LEU A O 1
ATOM 1202 N N . GLN A 1 193 ? -8.65102 -2.82487 -13.61532 1.000 38.61698 287 GLN A N 1
ATOM 1203 C CA . GLN A 1 193 ? -9.84207 -2.02494 -13.37732 1.000 35.54015 287 GLN A CA 1
ATOM 1204 C C . GLN A 1 193 ? -10.84603 -2.77500 -12.51633 1.000 37.08898 287 GLN A C 1
ATOM 1205 O O . GLN A 1 193 ? -12.04803 -2.74207 -12.77133 1.000 35.40771 287 GLN A O 1
ATOM 1211 N N . ARG A 1 194 ? -10.32599 -3.50998 -11.53233 1.000 33.21430 288 ARG A N 1
ATOM 1212 C CA . ARG A 1 194 ? -11.11695 -4.16303 -10.50334 1.000 32.83457 288 ARG A CA 1
ATOM 1213 C C . ARG A 1 194 ? -10.20894 -4.42799 -9.31134 1.000 33.18292 288 ARG A C 1
ATOM 1214 O O . ARG A 1 194 ? -8.98695 -4.30892 -9.38833 1.000 32.59653 288 ARG A O 1
ATOM 1222 N N . ASN A 1 195 ? -10.81592 -4.83903 -8.21434 1.000 30.70215 289 ASN A N 1
ATOM 1223 C CA . ASN A 1 195 ? -10.02689 -5.36699 -7.11434 1.000 28.19040 289 ASN A CA 1
ATOM 1224 C C . ASN A 1 195 ? -9.25782 -6.61195 -7.56635 1.000 28.33574 289 ASN A C 1
ATOM 1225 O O . ASN A 1 195 ? -9.74277 -7.41697 -8.36836 1.000 29.57572 289 ASN A O 1
ATOM 1230 N N . ALA A 1 196 ? -8.03081 -6.75088 -7.06235 1.000 27.57479 290 ALA A N 1
ATOM 1231 C CA . ALA A 1 196 ? -7.16575 -7.85983 -7.41435 1.000 29.07518 290 ALA A CA 1
ATOM 1232 C C . ALA A 1 196 ? -6.30173 -8.20179 -6.21435 1.000 27.54202 290 ALA A C 1
ATOM 1233 O O . ALA A 1 196 ? -6.15378 -7.39778 -5.29035 1.000 26.56950 290 ALA A O 1
ATOM 1235 N N . LEU A 1 197 ? -5.69766 -9.37875 -6.26736 1.000 26.40797 291 LEU A N 1
ATOM 1236 C CA . LEU A 1 197 ? -4.85464 -9.84971 -5.16636 1.000 25.31110 291 LEU A CA 1
ATOM 1237 C C . LEU A 1 197 ? -3.41666 -9.36362 -5.37036 1.000 25.34692 291 LEU A C 1
ATOM 1238 O O . LEU A 1 197 ? -2.80165 -9.60358 -6.42136 1.000 27.18013 291 LEU A O 1
ATOM 1243 N N . TYR A 1 198 ? -2.89071 -8.69260 -4.36035 1.000 24.39442 292 TYR A N 1
ATOM 1244 C CA . TYR A 1 198 ? -1.53074 -8.16352 -4.35434 1.000 26.84426 292 TYR A CA 1
ATOM 1245 C C . TYR A 1 198 ? -0.74170 -8.84148 -3.25335 1.000 27.48403 292 TYR A C 1
ATOM 1246 O O . TYR A 1 198 ? -1.31268 -9.25853 -2.24335 1.000 25.90352 292 TYR A O 1
ATOM 1255 N N . ILE A 1 199 ? 0.58030 -8.90041 -3.42234 1.000 26.21729 293 ILE A N 1
ATOM 1256 C CA . ILE A 1 199 ? 1.47632 -9.31136 -2.35034 1.000 24.95560 293 ILE A CA 1
ATOM 1257 C C . ILE A 1 199 ? 2.25525 -8.07932 -1.89433 1.000 27.59987 293 ILE A C 1
ATOM 1258 O O . ILE A 1 199 ? 2.85821 -7.37928 -2.72533 1.000 24.29634 293 ILE A O 1
ATOM 1263 N N . LYS A 1 200 ? 2.23423 -7.80233 -0.57733 1.000 24.96993 294 LYS A N 1
ATOM 1264 C CA . LYS A 1 200 ? 3.01217 -6.71329 0.01668 1.000 23.30271 294 LYS A CA 1
ATOM 1265 C C . LYS A 1 200 ? 4.26520 -7.31422 0.62968 1.000 24.70147 294 LYS A C 1
ATOM 1266 O O . LYS A 1 200 ? 4.16425 -8.26123 1.41267 1.000 27.04175 294 LYS A O 1
ATOM 1272 N N . SER A 1 201 ? 5.43817 -6.77815 0.27168 1.000 24.51455 295 SER A N 1
ATOM 1273 C CA . SER A 1 201 ? 6.66819 -7.10409 0.98969 1.000 26.57416 295 SER A CA 1
ATOM 1274 C C . SER A 1 201 ? 7.26811 -5.85306 1.61670 1.000 27.84165 295 SER A C 1
ATOM 1275 O O . SER A 1 201 ? 6.95905 -4.73507 1.22070 1.000 27.78031 295 SER A O 1
ATOM 1278 N N . SER A 1 202 ? 8.08512 -6.04002 2.67970 1.000 25.45131 296 SER A N 1
ATOM 1279 C CA . SER A 1 202 ? 8.54706 -4.95300 3.52071 1.000 28.36745 296 SER A CA 1
ATOM 1280 C C . SER A 1 202 ? 10.03507 -5.10191 3.75171 1.000 29.21021 296 SER A C 1
ATOM 1281 O O . SER A 1 202 ? 10.53113 -6.22488 3.83870 1.000 31.32485 296 SER A O 1
ATOM 1284 N N . LYS A 1 203 ? 10.72800 -3.96987 3.84172 1.000 27.24696 297 LYS A N 1
ATOM 1285 C CA . LYS A 1 203 ? 12.14200 -3.93879 4.19872 1.000 31.46897 297 LYS A CA 1
ATOM 1286 C C . LYS A 1 203 ? 12.33093 -2.82379 5.22573 1.000 34.30577 297 LYS A C 1
ATOM 1287 O O . LYS A 1 203 ? 11.78587 -1.72582 5.07274 1.000 29.69150 297 LYS A O 1
ATOM 1289 N N . ILE A 1 204 ? 13.12394 -3.06975 6.26973 1.000 29.07734 298 ILE A N 1
ATOM 1290 C CA . ILE A 1 204 ? 13.32288 -2.01675 7.25974 1.000 27.75250 298 ILE A CA 1
ATOM 1291 C C . ILE A 1 204 ? 14.24382 -0.97269 6.67075 1.000 27.39810 298 ILE A C 1
ATOM 1292 O O . ILE A 1 204 ? 15.30484 -1.30462 6.13175 1.000 34.02232 298 ILE A O 1
ATOM 1297 N N . SER A 1 205 ? 13.80275 0.28329 6.70576 1.000 27.32122 299 SER A N 1
ATOM 1298 C CA . SER A 1 205 ? 14.55168 1.40033 6.07177 1.000 32.66579 299 SER A CA 1
ATOM 1299 C C . SER A 1 205 ? 15.16563 2.35036 7.10977 1.000 31.51868 299 SER A C 1
ATOM 1300 O O . SER A 1 205 ? 16.03558 3.14741 6.72578 1.000 37.31049 299 SER A O 1
ATOM 1303 N N . ARG A 1 206 ? 14.69763 2.30133 8.35677 1.000 27.98714 300 ARG A N 1
ATOM 1304 C CA . ARG A 1 206 ? 15.25157 3.17135 9.42778 1.000 27.46934 300 ARG A CA 1
ATOM 1305 C C . ARG A 1 206 ? 15.39762 2.33635 10.70177 1.000 27.95833 300 ARG A C 1
ATOM 1306 O O . ARG A 1 206 ? 14.38065 1.75529 11.13277 1.000 26.73213 300 ARG A O 1
ATOM 1308 N N . LEU A 1 207 ? 16.55262 2.35441 11.34278 1.000 37.97321 301 LEU A N 1
ATOM 1309 C CA . LEU A 1 207 ? 16.71066 1.61941 12.61577 1.000 40.46786 301 LEU A CA 1
ATOM 1310 C C . LEU A 1 207 ? 16.77859 2.62941 13.77178 1.000 27.50292 301 LEU A C 1
ATOM 1311 O O . LEU A 1 207 ? 17.60154 3.55246 13.70079 1.000 30.64387 301 LEU A O 1
ATOM 1313 N N . PRO A 1 208 ? 15.91760 2.51835 14.80178 1.000 26.59905 318 PRO A N 1
ATOM 1314 C CA . PRO A 1 208 ? 16.00954 3.41435 15.94478 1.000 26.42404 318 PRO A CA 1
ATOM 1315 C C . PRO A 1 208 ? 17.04557 3.00140 16.98378 1.000 22.70554 318 PRO A C 1
ATOM 1316 O O . PRO A 1 208 ? 17.48763 1.85842 17.00378 1.000 24.61711 318 PRO A O 1
ATOM 1320 N N . GLN A 1 209 ? 17.43251 3.95742 17.82279 1.000 23.37430 319 GLN A N 1
ATOM 1321 C CA . GLN A 1 209 ? 18.38052 3.64546 18.91179 1.000 25.70386 319 GLN A CA 1
ATOM 1322 C C . GLN A 1 209 ? 17.62457 2.87041 19.98678 1.000 21.78159 319 GLN A C 1
ATOM 1323 O O . GLN A 1 209 ? 18.26161 2.11544 20.72078 1.000 24.17659 319 GLN A O 1
ATOM 1325 N N . CYS A 1 210 ? 16.31055 3.10033 20.05878 1.000 22.27652 320 CYS A N 1
ATOM 1326 C CA . CYS A 1 210 ? 15.46759 2.44528 21.06478 1.000 21.12346 320 CYS A CA 1
ATOM 1327 C C . CYS A 1 210 ? 14.32363 1.73022 20.37177 1.000 19.22952 320 CYS A C 1
ATOM 1328 O O . CYS A 1 210 ? 13.78860 2.23919 19.37077 1.000 21.14621 320 CYS A O 1
ATOM 1331 N N . LEU A 1 211 ? 13.91770 0.57119 20.90076 1.000 17.58096 321 LEU A N 1
ATOM 1332 C CA . LEU A 1 211 ? 12.93075 -0.27786 20.23375 1.000 17.68737 321 LEU A CA 1
ATOM 1333 C C . LEU A 1 211 ? 11.89577 -0.76793 21.23474 1.000 17.06129 321 LEU A C 1
ATOM 1334 O O . LEU A 1 211 ? 12.24080 -1.23092 22.31774 1.000 18.20569 321 LEU A O 1
ATOM 1339 N N . CYS A 1 212 ? 10.61677 -0.66800 20.86474 1.000 15.50481 322 CYS A N 1
ATOM 1340 C CA . CYS A 1 212 ? 9.51279 -1.15107 21.67973 1.000 14.06873 322 CYS A CA 1
ATOM 1341 C C . CYS A 1 212 ? 8.77986 -2.20111 20.88273 1.000 15.99305 322 CYS A C 1
ATOM 1342 O O . CYS A 1 212 ? 8.21784 -1.90913 19.81273 1.000 16.06766 322 CYS A O 1
ATOM 1345 N N . ILE A 1 213 ? 8.79093 -3.42711 21.39072 1.000 14.12752 323 ILE A N 1
ATOM 1346 C CA . ILE A 1 213 ? 7.98599 -4.51215 20.83471 1.000 12.50456 323 ILE A CA 1
ATOM 1347 C C . ILE A 1 213 ? 6.76500 -4.67223 21.70370 1.000 13.25537 323 ILE A C 1
ATOM 1348 O O . ILE A 1 213 ? 6.87600 -4.79323 22.91970 1.000 14.33486 323 ILE A O 1
ATOM 1353 N N . HIS A 1 214 ? 5.60000 -4.74629 21.06470 1.000 14.23702 324 HIS A N 1
ATOM 1354 C CA . HIS A 1 214 ? 4.32801 -4.89537 21.77470 1.000 13.24253 324 HIS A CA 1
ATOM 1355 C C . HIS A 1 214 ? 3.76109 -6.24640 21.37368 1.000 14.59957 324 HIS A C 1
ATOM 1356 O O . HIS A 1 214 ? 3.47511 -6.46641 20.18868 1.000 15.24758 324 HIS A O 1
ATOM 1363 N N . LEU A 1 215 ? 3.68514 -7.19741 22.31468 1.000 14.33923 325 LEU A N 1
ATOM 1364 C CA . LEU A 1 215 ? 3.05122 -8.48145 22.04167 1.000 13.91885 325 LEU A CA 1
ATOM 1365 C C . LEU A 1 215 ? 1.58221 -8.31553 22.29966 1.000 15.81934 325 LEU A C 1
ATOM 1366 O O . LEU A 1 215 ? 1.17720 -8.16357 23.46566 1.000 16.34142 325 LEU A O 1
ATOM 1371 N N . GLN A 1 216 ? 0.76921 -8.34957 21.24166 1.000 14.79872 326 GLN A N 1
ATOM 1372 C CA . GLN A 1 216 ? -0.65980 -8.17266 21.42966 1.000 13.23259 326 GLN A CA 1
ATOM 1373 C C . GLN A 1 216 ? -1.14673 -9.31269 22.29465 1.000 18.69833 326 GLN A C 1
ATOM 1374 O O . GLN A 1 216 ? -0.99967 -10.47768 21.93164 1.000 23.13641 326 GLN A O 1
ATOM 1380 N N . ARG A 1 217 ? -1.70876 -8.98973 23.45165 1.000 15.42705 327 ARG A N 1
ATOM 1381 C CA . ARG A 1 217 ? -2.27170 -10.00877 24.32364 1.000 15.30667 327 ARG A CA 1
ATOM 1382 C C . ARG A 1 217 ? -3.77970 -9.91686 24.43764 1.000 19.64046 327 ARG A C 1
ATOM 1383 O O . ARG A 1 217 ? -4.38067 -10.55290 25.31763 1.000 19.23699 327 ARG A O 1
ATOM 1391 N N . LEU A 1 218 ? -4.42175 -9.13589 23.57464 1.000 17.42975 328 LEU A N 1
ATOM 1392 C CA . LEU A 1 218 ? -5.85074 -9.23897 23.34564 1.000 17.34154 328 LEU A CA 1
ATOM 1393 C C . LEU A 1 218 ? -6.11771 -9.64898 21.89864 1.000 21.51103 328 LEU A C 1
ATOM 1394 O O . LEU A 1 218 ? -5.67675 -8.97995 20.95564 1.000 20.77822 328 LEU A O 1
ATOM 1399 N N . SER A 1 219 ? -6.82865 -10.72302 21.73963 1.000 19.08076 329 SER A N 1
ATOM 1400 C CA . SER A 1 219 ? -7.26662 -11.22703 20.45062 1.000 21.02752 329 SER A CA 1
ATOM 1401 C C . SER A 1 219 ? -8.78862 -11.17812 20.41962 1.000 25.34536 329 SER A C 1
ATOM 1402 O O . SER A 1 219 ? -9.42165 -10.81117 21.40462 1.000 21.98924 329 SER A O 1
ATOM 1405 N N . TRP A 1 220 ? -9.37760 -11.53515 19.27661 1.000 25.01605 330 TRP A N 1
ATOM 1406 C CA . TRP A 1 220 ? -10.81859 -11.63423 19.11361 1.000 26.35794 330 TRP A CA 1
ATOM 1407 C C . TRP A 1 220 ? -11.21151 -13.10125 19.02960 1.000 28.87089 330 TRP A C 1
ATOM 1408 O O . TRP A 1 220 ? -10.68046 -13.85122 18.20259 1.000 38.18245 330 TRP A O 1
ATOM 1419 N N . SER A 1 221 ? -12.13049 -13.51731 19.89559 1.000 33.96533 331 SER A N 1
ATOM 1420 C CA . SER A 1 221 ? -12.46940 -14.92933 20.01058 1.000 41.58595 331 SER A CA 1
ATOM 1421 C C . SER A 1 221 ? -13.36137 -15.37738 18.85658 1.000 46.37479 331 SER A C 1
ATOM 1422 O O . SER A 1 221 ? -13.95642 -14.56840 18.13958 1.000 43.31321 331 SER A O 1
ATOM 1425 N N . SER A 1 222 ? -13.45430 -16.70238 18.69257 1.000 52.33856 332 SER A N 1
ATOM 1426 C CA . SER A 1 222 ? -14.38626 -17.27143 17.72556 1.000 56.33402 332 SER A CA 1
ATOM 1427 C C . SER A 1 222 ? -15.83128 -16.93651 18.06756 1.000 51.48098 332 SER A C 1
ATOM 1428 O O . SER A 1 222 ? -16.69628 -17.01556 17.19356 1.000 51.60568 332 SER A O 1
ATOM 1431 N N . HIS A 1 223 ? -16.10431 -16.55854 19.31456 1.000 53.47509 333 HIS A N 1
ATOM 1432 C CA . HIS A 1 223 ? -17.43133 -16.16762 19.77056 1.000 55.66242 333 HIS A CA 1
ATOM 1433 C C . HIS A 1 223 ? -17.71542 -14.68063 19.59057 1.000 55.91736 333 HIS A C 1
ATOM 1434 O O . HIS A 1 223 ? -18.73545 -14.20270 20.09557 1.000 48.58369 333 HIS A O 1
ATOM 1436 N N . GLY A 1 224 ? -16.83746 -13.93558 18.92358 1.000 58.59919 334 GLY A N 1
ATOM 1437 C CA . GLY A 1 224 ? -17.01154 -12.49059 18.82959 1.000 48.21912 334 GLY A CA 1
ATOM 1438 C C . GLY A 1 224 ? -16.83159 -11.72659 20.12960 1.000 52.79765 334 GLY A C 1
ATOM 1439 O O . GLY A 1 224 ? -17.53865 -10.73563 20.36360 1.000 43.71873 334 GLY A O 1
ATOM 1440 N N . THR A 1 225 ? -15.87957 -12.14254 20.96059 1.000 37.70748 335 THR A N 1
ATOM 1441 C CA . THR A 1 225 ? -15.58260 -11.57953 22.26860 1.000 32.90975 335 THR A CA 1
ATOM 1442 C C . THR A 1 225 ? -14.07762 -11.35644 22.35260 1.000 24.07790 335 THR A C 1
ATOM 1443 O O . THR A 1 225 ? -13.31057 -12.03739 21.66560 1.000 34.72447 335 THR A O 1
ATOM 1445 N N . PRO A 1 226 ? -13.62867 -10.41042 23.16761 1.000 32.06548 336 PRO A N 1
ATOM 1446 C CA . PRO A 1 226 ? -12.18768 -10.27634 23.41162 1.000 24.18441 336 PRO A CA 1
ATOM 1447 C C . PRO A 1 226 ? -11.67661 -11.45832 24.22261 1.000 28.23691 336 PRO A C 1
ATOM 1448 O O . PRO A 1 226 ? -12.39958 -12.08336 24.99860 1.000 32.04552 336 PRO A O 1
ATOM 1452 N N . LEU A 1 227 ? -10.39960 -11.75124 24.04461 1.000 21.38202 337 LEU A N 1
ATOM 1453 C CA . LEU A 1 227 ? -9.75553 -12.88521 24.70460 1.000 20.98997 337 LEU A CA 1
ATOM 1454 C C . LEU A 1 227 ? -8.34856 -12.48213 25.09761 1.000 19.20085 337 LEU A C 1
ATOM 1455 O O . LEU A 1 227 ? -7.54458 -12.02308 24.27162 1.000 19.00030 337 LEU A O 1
ATOM 1460 N N . LYS A 1 228 ? -8.04455 -12.63312 26.37861 1.000 19.35454 338 LYS A N 1
ATOM 1461 C CA . LYS A 1 228 ? -6.68856 -12.43205 26.83361 1.000 19.70520 338 LYS A CA 1
ATOM 1462 C C . LYS A 1 228 ? -5.82149 -13.63799 26.47961 1.000 16.57849 338 LYS A C 1
ATOM 1463 O O . LYS A 1 228 ? -6.16343 -14.80501 26.71260 1.000 19.95380 338 LYS A O 1
ATOM 1469 N N . ARG A 1 229 ? -4.66951 -13.32092 25.93461 1.000 16.38343 339 ARG A N 1
ATOM 1470 C CA . ARG A 1 229 ? -3.67345 -14.31586 25.55961 1.000 17.10421 339 ARG A CA 1
ATOM 1471 C C . ARG A 1 229 ? -2.69045 -14.41381 26.71161 1.000 16.35493 339 ARG A C 1
ATOM 1472 O O . ARG A 1 229 ? -1.91550 -13.49077 26.96362 1.000 17.62868 339 ARG A O 1
ATOM 1480 N N . HIS A 1 230 ? -2.70239 -15.54082 27.40660 1.000 18.08855 340 HIS A N 1
ATOM 1481 C CA . HIS A 1 230 ? -1.79838 -15.74878 28.54060 1.000 16.97957 340 HIS A CA 1
ATOM 1482 C C . HIS A 1 230 ? -0.52533 -16.49170 28.17760 1.000 23.19237 340 HIS A C 1
ATOM 1483 O O . HIS A 1 230 ? 0.35767 -16.62165 29.04260 1.000 24.30089 340 HIS A O 1
ATOM 1490 N N . GLU A 1 231 ? -0.40630 -16.98568 26.94960 1.000 19.53315 341 GLU A N 1
ATOM 1491 C CA . GLU A 1 231 ? 0.65175 -17.92862 26.60559 1.000 21.41858 341 GLU A CA 1
ATOM 1492 C C . GLU A 1 231 ? 2.03072 -17.30154 26.73860 1.000 17.31402 341 GLU A C 1
ATOM 1493 O O . GLU A 1 231 ? 2.23665 -16.13053 26.42961 1.000 20.08965 341 GLU A O 1
ATOM 1499 N N . HIS A 1 232 ? 2.98776 -18.08049 27.21260 1.000 20.24666 342 HIS A N 1
ATOM 1500 C CA . HIS A 1 232 ? 4.37073 -17.60941 27.24960 1.000 18.03018 342 HIS A CA 1
ATOM 1501 C C . HIS A 1 232 ? 4.87573 -17.46137 25.81561 1.000 17.68788 342 HIS A C 1
ATOM 1502 O O . HIS A 1 232 ? 4.66378 -18.34738 24.99160 1.000 19.80349 342 HIS A O 1
ATOM 1509 N N . VAL A 1 233 ? 5.55166 -16.34033 25.53062 1.000 17.26743 343 VAL A N 1
ATOM 1510 C CA . VAL A 1 233 ? 6.20966 -16.15028 24.22962 1.000 16.34866 343 VAL A CA 1
ATOM 1511 C C . VAL A 1 233 ? 7.69965 -16.06020 24.54362 1.000 16.09904 343 VAL A C 1
ATOM 1512 O O . VAL A 1 233 ? 8.09460 -15.19218 25.31563 1.000 18.28741 343 VAL A O 1
ATOM 1516 N N . GLN A 1 234 ? 8.48670 -16.96415 23.98762 1.000 18.10888 344 GLN A N 1
ATOM 1517 C CA . GLN A 1 234 ? 9.91171 -17.04407 24.37862 1.000 18.59130 344 GLN A CA 1
ATOM 1518 C C . GLN A 1 234 ? 10.67964 -15.87202 23.77463 1.000 22.02643 344 GLN A C 1
ATOM 1519 O O . GLN A 1 234 ? 10.58563 -15.60402 22.56963 1.000 21.94266 344 GLN A O 1
ATOM 1525 N N . PHE A 1 235 ? 11.47160 -15.20298 24.58564 1.000 20.48993 345 PHE A N 1
ATOM 1526 C CA . PHE A 1 235 ? 12.28554 -14.10493 24.08165 1.000 20.64617 345 PHE A CA 1
ATOM 1527 C C . PHE A 1 235 ? 13.65354 -14.21385 24.73265 1.000 24.08683 345 PHE A C 1
ATOM 1528 O O . PHE A 1 235 ? 13.82057 -14.78885 25.81965 1.000 22.87201 345 PHE A O 1
ATOM 1536 N N . ASN A 1 236 ? 14.62451 -13.62079 24.04966 1.000 26.32368 346 ASN A N 1
ATOM 1537 C CA . ASN A 1 236 ? 16.00351 -13.62972 24.49266 1.000 30.56454 346 ASN A CA 1
ATOM 1538 C C . ASN A 1 236 ? 16.42643 -12.23969 24.94667 1.000 29.13975 346 ASN A C 1
ATOM 1539 O O . ASN A 1 236 ? 15.76237 -11.21973 24.70068 1.000 25.01067 346 ASN A O 1
ATOM 1544 N N . GLU A 1 237 ? 17.58243 -12.20163 25.58667 1.000 23.11965 347 GLU A N 1
ATOM 1545 C CA . GLU A 1 237 ? 18.18535 -10.93060 25.91869 1.000 23.65147 347 GLU A CA 1
ATOM 1546 C C . GLU A 1 237 ? 18.63131 -10.15956 24.67969 1.000 24.94193 347 GLU A C 1
ATOM 1547 O O . GLU A 1 237 ? 18.79424 -8.94556 24.73570 1.000 24.35777 347 GLU A O 1
ATOM 1553 N N . ASP A 1 238 ? 18.99435 -10.86554 23.60569 1.000 27.77698 348 ASP A N 1
ATOM 1554 C CA . ASP A 1 238 ? 19.48332 -10.28150 22.36469 1.000 29.89052 348 ASP A CA 1
ATOM 1555 C C . ASP A 1 238 ? 18.46134 -10.46755 21.25369 1.000 34.60562 348 ASP A C 1
ATOM 1556 O O . ASP A 1 238 ? 17.87440 -11.54558 21.13968 1.000 38.12823 348 ASP A O 1
ATOM 1561 N N . LEU A 1 239 ? 18.23228 -9.40356 20.45470 1.000 25.42326 349 LEU A N 1
ATOM 1562 C CA . LEU A 1 239 ? 17.29228 -9.39260 19.33069 1.000 27.17725 349 LEU A CA 1
ATOM 1563 C C . LEU A 1 239 ? 17.97124 -8.77956 18.11870 1.000 24.88657 349 LEU A C 1
ATOM 1564 O O . LEU A 1 239 ? 18.63919 -7.75352 18.23571 1.000 28.95784 349 LEU A O 1
ATOM 1569 N N . ARG A 1 240 ? 17.79328 -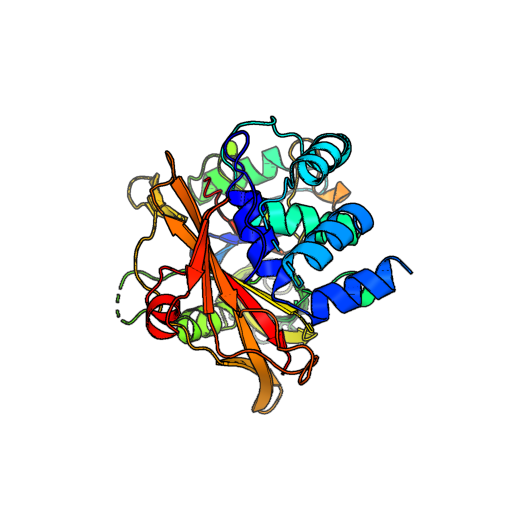9.38456 16.93070 1.000 27.60012 350 ARG A N 1
ATOM 1570 C CA . ARG A 1 240 ? 18.36625 -8.84651 15.70370 1.000 29.63308 350 ARG A CA 1
ATOM 1571 C C . ARG A 1 240 ? 17.25224 -8.48357 14.73070 1.000 36.14538 350 ARG A C 1
ATOM 1572 O O . ARG A 1 240 ? 16.38628 -9.31062 14.44969 1.000 38.59919 350 ARG A O 1
ATOM 1580 N N . LEU A 1 241 ? 17.24117 -7.24357 14.27371 1.000 28.72982 351 LEU A N 1
ATOM 1581 C CA . LEU A 1 241 ? 16.34314 -6.79761 13.19271 1.000 30.44492 351 LEU A CA 1
ATOM 1582 C C . LEU A 1 241 ? 17.06916 -6.97356 11.86671 1.000 29.10117 351 LEU A C 1
ATOM 1583 O O . LEU A 1 241 ? 18.18813 -6.45150 11.70472 1.000 29.28257 351 LEU A O 1
ATOM 1588 N N . PRO A 1 242 ? 16.51320 -7.70259 10.89670 1.000 27.06238 352 PRO A N 1
ATOM 1589 C CA . PRO A 1 242 ? 17.19421 -7.88454 9.61370 1.000 33.22214 352 PRO A CA 1
ATOM 1590 C C . PRO A 1 242 ? 17.04115 -6.68254 8.69871 1.000 32.17223 352 PRO A C 1
ATOM 1591 O O . PRO A 1 242 ? 16.06310 -5.92760 8.78572 1.000 33.96021 352 PRO A O 1
ATOM 1595 N N . LEU A 1 243 ? 18.04514 -6.50248 7.84372 1.000 34.90965 353 LEU A N 1
ATOM 1596 C CA . LEU A 1 243 ? 18.13108 -5.46046 6.83772 1.000 40.04616 353 LEU A CA 1
ATOM 1597 C C . LEU A 1 243 ? 18.50912 -6.08443 5.50072 1.000 49.78967 353 LEU A C 1
ATOM 1598 O O . LEU A 1 243 ? 18.84619 -7.27841 5.39971 1.000 42.56728 353 LEU A O 1
ATOM 1603 N N . ALA A 1 244 ? 18.49907 -5.24743 4.47073 1.000 43.69604 354 ALA A N 1
ATOM 1604 C CA . ALA A 1 244 ? 18.80610 -5.71640 3.12372 1.000 45.91482 354 ALA A CA 1
ATOM 1605 C C . ALA A 1 244 ? 20.16214 -6.40632 3.08972 1.000 43.63536 354 ALA A C 1
ATOM 1606 O O . ALA A 1 244 ? 21.08512 -6.06727 3.84673 1.000 44.89578 354 ALA A O 1
ATOM 1608 N N . GLY A 1 245 ? 20.28920 -7.38631 2.18972 1.000 40.30489 355 GLY A N 1
ATOM 1609 C CA . GLY A 1 245 ? 21.59624 -8.01523 1.91971 1.000 38.54424 355 GLY A CA 1
ATOM 1610 C C . GLY A 1 245 ? 22.25928 -8.71920 3.06671 1.000 49.55404 355 GLY A C 1
ATOM 1611 O O . GLY A 1 245 ? 23.48829 -8.87413 3.00271 1.000 45.83090 355 GLY A O 1
ATOM 1612 N N . GLY A 1 246 ? 21.49730 -9.12825 4.07771 1.000 44.43172 356 GLY A N 1
ATOM 1613 C CA . GLY A 1 246 ? 22.09334 -9.90922 5.17270 1.000 45.08146 356 GLY A CA 1
ATOM 1614 C C . GLY A 1 246 ? 22.57129 -9.00720 6.28071 1.000 41.62728 356 GLY A C 1
ATOM 1615 O O . GLY A 1 246 ? 23.03531 -9.52818 7.30371 1.000 50.09777 356 GLY A O 1
ATOM 1616 N N . ARG A 1 247 ? 22.49421 -7.70321 6.06272 1.000 37.51430 357 ARG A N 1
ATOM 1617 C CA . ARG A 1 247 ? 22.85815 -6.75619 7.13073 1.000 35.29573 357 ARG A CA 1
ATOM 1618 C C . ARG A 1 247 ? 21.75016 -6.81926 8.18272 1.000 34.73747 357 ARG A C 1
ATOM 1619 O O . ARG A 1 247 ? 20.65418 -7.31933 7.88672 1.000 32.44791 357 ARG A O 1
ATOM 1627 N N . GLY A 1 248 ? 22.06713 -6.35226 9.37473 1.000 33.60174 358 GLY A N 1
ATOM 1628 C CA . GLY A 1 248 ? 21.08012 -6.37732 10.45672 1.000 31.11702 358 GLY A CA 1
ATOM 1629 C C . GLY A 1 248 ? 21.54807 -5.50230 11.58373 1.000 32.16187 358 GLY A C 1
ATOM 1630 O O . GLY A 1 248 ? 22.69604 -5.03123 11.55174 1.000 32.40608 358 GLY A O 1
ATOM 1631 N N . GLN A 1 249 ? 20.66305 -5.26736 12.52873 1.000 30.10266 359 GLN A N 1
ATOM 1632 C CA . GLN A 1 249 ? 21.03501 -4.48235 13.69374 1.000 27.73547 359 GLN A CA 1
ATOM 1633 C C . GLN A 1 249 ? 20.70105 -5.25637 14.94873 1.000 21.65208 359 GLN A C 1
ATOM 1634 O O . GLN A 1 249 ? 19.56107 -5.67544 15.16173 1.000 22.56484 359 GLN A O 1
ATOM 1640 N N . ALA A 1 250 ? 21.71105 -5.39132 15.81273 1.000 27.28231 360 ALA A N 1
ATOM 1641 C CA . ALA A 1 250 ? 21.52109 -6.01834 17.11673 1.000 23.11444 360 ALA A CA 1
ATOM 1642 C C . ALA A 1 250 ? 20.97503 -5.05838 18.16273 1.000 23.73671 360 ALA A C 1
ATOM 1643 O O . ALA A 1 250 ? 21.41496 -3.90936 18.23074 1.000 24.53322 360 ALA A O 1
ATOM 1645 N N . TYR A 1 251 ? 20.04006 -5.56444 18.96973 1.000 21.53330 361 TYR A N 1
ATOM 1646 C CA . TYR A 1 251 ? 19.44701 -4.82648 20.07973 1.000 21.88783 361 TYR A CA 1
ATOM 1647 C C . TYR A 1 251 ? 19.56906 -5.66549 21.34773 1.000 23.36227 361 TYR A C 1
ATOM 1648 O O . TYR A 1 251 ? 19.68913 -6.89348 21.30572 1.000 26.34335 361 TYR A O 1
ATOM 1657 N N . ARG A 1 252 ? 19.61601 -4.98349 22.49373 1.000 21.06384 437 ARG A N 1
ATOM 1658 C CA . ARG A 1 252 ? 19.77605 -5.64649 23.78473 1.000 21.59998 437 ARG A CA 1
ATOM 1659 C C . ARG A 1 252 ? 18.59603 -5.28257 24.68973 1.000 20.71299 437 ARG A C 1
ATOM 1660 O O . ARG A 1 252 ? 18.19796 -4.11659 24.76873 1.000 19.92278 437 ARG A O 1
ATOM 1668 N N . LEU A 1 253 ? 18.00408 -6.29561 25.31772 1.000 19.57727 438 LEU A N 1
ATOM 1669 C CA . LEU A 1 253 ? 16.82707 -6.09768 26.16372 1.000 17.08711 438 LEU A CA 1
ATOM 1670 C C . LEU A 1 253 ? 17.15702 -5.28967 27.42072 1.000 16.43354 438 LEU A C 1
ATOM 1671 O O . LEU A 1 253 ? 18.12604 -5.58162 28.09872 1.000 19.86291 438 LEU A O 1
ATOM 1676 N N . MET A 1 254 ? 16.30496 -4.28172 27.71373 1.000 16.00184 439 MET A N 1
ATOM 1677 C CA . MET A 1 254 ? 16.49691 -3.42372 28.87374 1.000 16.53828 439 MET A CA 1
ATOM 1678 C C . MET A 1 254 ? 15.37892 -3.58179 29.88773 1.000 17.15800 439 MET A C 1
ATOM 1679 O O . MET A 1 254 ? 15.63391 -3.46378 31.08873 1.000 16.27931 439 MET A O 1
ATOM 1684 N N . ALA A 1 255 ? 14.17293 -3.86786 29.41973 1.000 14.55401 440 ALA A N 1
ATOM 1685 C CA . ALA A 1 255 ? 13.03694 -3.98993 30.31772 1.000 13.28676 440 ALA A CA 1
ATOM 1686 C C . ALA A 1 255 ? 11.88298 -4.69999 29.65171 1.000 13.02226 440 ALA A C 1
ATOM 1687 O O . ALA A 1 255 ? 11.76298 -4.71599 28.42771 1.000 14.70696 440 ALA A O 1
ATOM 1689 N N . VAL A 1 256 ? 11.04301 -5.29305 30.51071 1.000 13.77253 441 VAL A N 1
ATOM 1690 C CA . VAL A 1 256 ? 9.83205 -5.99111 30.07870 1.000 11.84811 441 VAL A CA 1
ATOM 1691 C C . VAL A 1 256 ? 8.66603 -5.52419 30.95070 1.000 13.28388 441 VAL A C 1
ATOM 1692 O O . VAL A 1 256 ? 8.73303 -5.63219 32.17170 1.000 13.80273 441 VAL A O 1
ATOM 1696 N N . VAL A 1 257 ? 7.61300 -5.01424 30.32370 1.000 12.08631 442 VAL A N 1
ATOM 1697 C CA . VAL A 1 257 ? 6.36798 -4.71032 31.01270 1.000 11.59227 442 VAL A CA 1
ATOM 1698 C C . VAL A 1 257 ? 5.52005 -5.95537 30.87369 1.000 13.35141 442 VAL A C 1
ATOM 1699 O O . VAL A 1 257 ? 5.36108 -6.48637 29.75969 1.000 12.69241 442 VAL A O 1
ATOM 1703 N N . VAL A 1 258 ? 4.91107 -6.38741 32.00169 1.000 12.49638 443 VAL A N 1
ATOM 1704 C CA . VAL A 1 258 ? 4.15214 -7.62846 32.08468 1.000 12.38767 443 VAL A CA 1
ATOM 1705 C C . VAL A 1 258 ? 2.73312 -7.26254 32.54767 1.000 14.73136 443 VAL A C 1
ATOM 1706 O O . VAL A 1 258 ? 2.57208 -6.50656 33.50568 1.000 13.81255 443 VAL A O 1
ATOM 1710 N N . HIS A 1 259 ? 1.70516 -7.80960 31.90967 1.000 13.50921 444 HIS A N 1
ATOM 1711 C CA . HIS A 1 259 ? 0.31515 -7.65368 32.35467 1.000 12.48863 444 HIS A CA 1
ATOM 1712 C C . HIS A 1 259 ? -0.15878 -8.92871 33.02366 1.000 14.73175 444 HIS A C 1
ATOM 1713 O O . HIS A 1 259 ? -0.06672 -10.01970 32.41765 1.000 15.78783 444 HIS A O 1
ATOM 1720 N N . HIS A 1 260 ? -0.65179 -8.77775 34.26166 1.000 12.91720 445 HIS A N 1
ATOM 1721 C CA . HIS A 1 260 ? -1.29273 -9.88279 34.93565 1.000 13.18745 445 HIS A CA 1
ATOM 1722 C C . HIS A 1 260 ? -2.77775 -9.61688 35.01264 1.000 14.80023 445 HIS A C 1
ATOM 1723 O O . HIS A 1 260 ? -3.21581 -8.48291 35.22565 1.000 16.98027 445 HIS A O 1
ATOM 1730 N N . GLY A 1 261 ? -3.56868 -10.70092 34.95263 1.000 16.50346 446 GLY A N 1
ATOM 1731 C CA . GLY A 1 261 ? -5.02269 -10.53901 35.07363 1.000 16.37192 446 GLY A CA 1
ATOM 1732 C C . GLY A 1 261 ? -5.69668 -10.68604 33.72263 1.000 20.58906 446 GLY A C 1
ATOM 1733 O O . GLY A 1 261 ? -5.22264 -11.40200 32.84363 1.000 25.33102 446 GLY A O 1
ATOM 1734 N N . ASP A 1 262 ? -6.88372 -10.07511 33.60363 1.000 25.77246 447 ASP A N 1
ATOM 1735 C CA . ASP A 1 262 ? -7.65770 -10.26014 32.36863 1.000 35.21464 447 ASP A CA 1
ATOM 1736 C C . ASP A 1 262 ? -8.00178 -8.87516 31.78664 1.000 31.68762 447 ASP A C 1
ATOM 1737 O O . ASP A 1 262 ? -7.47884 -7.86513 32.27765 1.000 38.21440 447 ASP A O 1
ATOM 1742 N N . MET A 1 263 ? -8.92579 -8.76720 30.81164 1.000 46.75986 448 MET A N 1
ATOM 1743 C CA . MET A 1 263 ? -9.27686 -7.40822 30.38864 1.000 40.23781 448 MET A CA 1
ATOM 1744 C C . MET A 1 263 ? -10.33490 -6.75329 31.27865 1.000 39.16434 448 MET A C 1
ATOM 1745 O O . MET A 1 263 ? -10.47897 -5.52730 31.23866 1.000 57.58469 448 MET A O 1
ATOM 1747 N N . HIS A 1 264 ? -11.00586 -7.50433 32.13864 1.000 50.76606 449 HIS A N 1
ATOM 1748 C CA . HIS A 1 264 ? -11.88690 -6.84739 33.10064 1.000 60.27552 449 HIS A CA 1
ATOM 1749 C C . HIS A 1 264 ? -11.08995 -6.14335 34.20065 1.000 62.55568 449 HIS A C 1
ATOM 1750 O O . HIS A 1 264 ? -11.50201 -5.07838 34.67566 1.000 61.34888 449 HIS A O 1
ATOM 1752 N N . SER A 1 265 ? -9.95391 -6.70729 34.61965 1.000 44.46670 450 SER A N 1
ATOM 1753 C CA . SER A 1 265 ? -9.08096 -5.99425 35.53366 1.000 43.92796 450 SER A CA 1
ATOM 1754 C C . SER A 1 265 ? -7.67592 -6.58417 35.42565 1.000 41.01643 450 SER A C 1
ATOM 1755 O O . SER A 1 265 ? -7.51585 -7.78715 35.20665 1.000 42.92922 450 SER A O 1
ATOM 1758 N N . GLY A 1 266 ? -6.66097 -5.76011 35.61866 1.000 19.49147 451 GLY A N 1
ATOM 1759 C CA . GLY A 1 266 ? -5.37194 -6.39503 35.74866 1.000 17.99228 451 GLY A CA 1
ATOM 1760 C C . GLY A 1 266 ? -4.35399 -5.46198 36.36667 1.000 14.63707 451 GLY A C 1
ATOM 1761 O O . GLY A 1 266 ? -4.72005 -4.43601 36.94868 1.000 18.26831 451 GLY A O 1
ATOM 1762 N N . HIS A 1 267 ? -3.10997 -5.88191 36.28567 1.000 13.17951 452 HIS A N 1
ATOM 1763 C CA . HIS A 1 267 ? -1.99501 -5.21885 36.95768 1.000 13.83411 452 HIS A CA 1
ATOM 1764 C C . HIS A 1 267 ? -0.76200 -5.29077 36.09268 1.000 14.90008 452 HIS A C 1
ATOM 1765 O O . HIS A 1 267 ? -0.47994 -6.34975 35.53367 1.000 17.85562 452 HIS A O 1
ATOM 1772 N N . PHE A 1 268 ? -0.02406 -4.19373 35.99069 1.000 12.84806 453 PHE A N 1
ATOM 1773 C CA . PHE A 1 268 ? 1.23994 -4.17765 35.27669 1.000 13.01790 453 PHE A CA 1
ATOM 1774 C C . PHE A 1 268 ? 2.41193 -4.13159 36.23670 1.000 14.36582 453 PHE A C 1
ATOM 1775 O O . PHE A 1 268 ? 2.37289 -3.37660 37.21870 1.000 15.07755 453 PHE A O 1
ATOM 1783 N N . VAL A 1 269 ? 3.41698 -4.92353 35.95869 1.000 13.15903 454 VAL A N 1
ATOM 1784 C CA . VAL A 1 269 ? 4.72197 -4.88246 36.62970 1.000 14.08755 454 VAL A CA 1
ATOM 1785 C C . VAL A 1 269 ? 5.79697 -4.75639 35.55970 1.000 15.18492 454 VAL A C 1
ATOM 1786 O O . VAL A 1 269 ? 5.56299 -4.99339 34.36170 1.000 13.09576 454 VAL A O 1
ATOM 1790 N N . THR A 1 270 ? 6.99995 -4.44532 35.99971 1.000 13.92786 455 THR A N 1
ATOM 1791 C CA . THR A 1 270 ? 8.12695 -4.35525 35.09671 1.000 13.09956 455 THR A CA 1
ATOM 1792 C C . THR A 1 270 ? 9.30199 -5.12218 35.62171 1.000 13.90733 455 THR A C 1
ATOM 1793 O O . THR A 1 270 ? 9.64998 -4.98817 36.79971 1.000 15.99967 455 THR A O 1
ATOM 1797 N N . TYR A 1 271 ? 9.95704 -5.85214 34.74270 1.000 12.99679 456 TYR A N 1
ATOM 1798 C CA . TYR A 1 271 ? 11.30006 -6.36006 34.99870 1.000 14.92720 456 TYR A CA 1
ATOM 1799 C C . TYR A 1 271 ? 12.24201 -5.42300 34.27571 1.000 15.20588 456 TYR A C 1
ATOM 1800 O O . TYR A 1 271 ? 12.03600 -5.09201 33.09671 1.000 16.11441 456 TYR A O 1
ATOM 1809 N N . ARG A 1 272 ? 13.27298 -4.94895 34.96172 1.000 17.06970 457 ARG A N 1
ATOM 1810 C CA . ARG A 1 272 ? 14.19493 -4.02089 34.32773 1.000 17.19941 457 ARG A CA 1
ATOM 1811 C C . ARG A 1 272 ? 15.61094 -4.26681 34.78873 1.000 19.00321 457 ARG A C 1
ATOM 1812 O O . ARG A 1 272 ? 15.84597 -4.73381 35.90272 1.000 18.81481 457 ARG A O 1
ATOM 1820 N N . ARG A 1 273 ? 16.57292 -3.82275 33.98873 1.000 17.53479 458 ARG A N 1
ATOM 1821 C CA . ARG A 1 273 ? 17.95092 -3.82467 34.47974 1.000 18.39212 458 ARG A CA 1
ATOM 1822 C C . ARG A 1 273 ? 18.14886 -2.79967 35.59974 1.000 19.90942 458 ARG A C 1
ATOM 1823 O O . ARG A 1 273 ? 17.54079 -1.72071 35.61475 1.000 20.47733 458 ARG A O 1
ATOM 1831 N N . SER A 1 274 ? 19.00388 -3.15863 36.57174 1.000 19.00128 459 SER A N 1
ATOM 1832 C CA . SER A 1 274 ? 19.47182 -2.16861 37.52975 1.000 21.08657 459 SER A CA 1
ATOM 1833 C C . SER A 1 274 ? 20.27076 -1.09256 36.78076 1.000 22.58345 459 SER A C 1
ATOM 1834 O O . SER A 1 274 ? 20.88177 -1.37951 35.75076 1.000 24.47090 459 SER A O 1
ATOM 1837 N N . PRO A 1 275 ? 20.38368 0.11345 37.33377 1.000 24.93950 460 PRO A N 1
ATOM 1838 C CA . PRO A 1 275 ? 21.36063 1.07651 36.80278 1.000 25.61267 460 PRO A CA 1
ATOM 1839 C C . PRO A 1 275 ? 22.76566 0.54159 36.90478 1.000 28.46802 460 PRO A C 1
ATOM 1840 O O . PRO A 1 275 ? 23.10470 -0.21840 37.83277 1.000 29.24041 460 PRO A O 1
ATOM 1844 N N . PRO A 1 276 ? 23.64564 0.94864 36.00278 1.000 30.54205 461 PRO A N 1
ATOM 1845 C CA . PRO A 1 276 ? 25.05466 0.56573 36.09678 1.000 30.20897 461 PRO A CA 1
ATOM 1846 C C . PRO A 1 276 ? 25.71862 1.15975 37.33079 1.000 36.21465 461 PRO A C 1
ATOM 1847 O O . PRO A 1 276 ? 25.23357 2.12372 37.91580 1.000 33.64987 461 PRO A O 1
ATOM 1851 N N . SER A 1 277 ? 26.86466 0.59382 37.69979 1.000 33.13784 462 SER A N 1
ATOM 1852 C CA . SER A 1 277 ? 27.62262 1.18785 38.79280 1.000 39.99302 462 SER A CA 1
ATOM 1853 C C . SER A 1 277 ? 28.23454 2.51189 38.34681 1.000 33.89971 462 SER A C 1
ATOM 1854 O O . SER A 1 277 ? 28.48153 2.75292 37.15481 1.000 36.77187 462 SER A O 1
ATOM 1857 N N . ALA A 1 278 ? 28.48449 3.38290 39.33281 1.000 36.14011 463 ALA A N 1
ATOM 1858 C CA . ALA A 1 278 ? 29.09342 4.67694 39.06982 1.000 41.17005 463 ALA A CA 1
ATOM 1859 C C . ALA A 1 278 ? 30.48642 4.55102 38.47083 1.000 39.78109 463 ALA A C 1
ATOM 1860 O O . ALA A 1 278 ? 30.88838 5.40605 37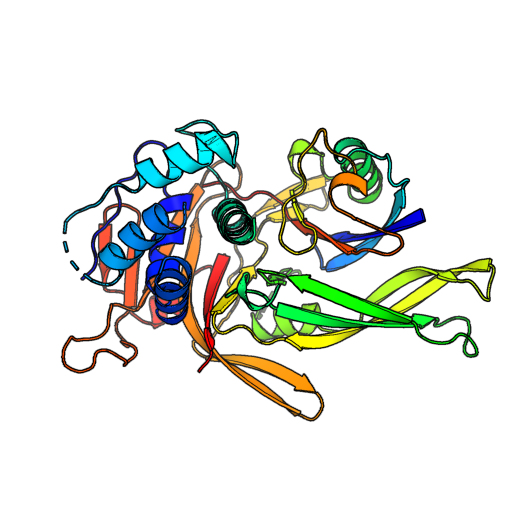.68683 1.000 37.78858 463 ALA A O 1
ATOM 1862 N N . ARG A 1 279 ? 31.21748 3.48806 38.81482 1.000 36.48615 464 ARG A N 1
ATOM 1863 C CA . ARG A 1 279 ? 32.54450 3.27614 38.24182 1.000 37.39665 464 ARG A CA 1
ATOM 1864 C C . ARG A 1 279 ? 32.51454 2.64915 36.85682 1.000 39.78365 464 ARG A C 1
ATOM 1865 O O . ARG A 1 279 ? 33.56854 2.55822 36.21282 1.000 45.97344 464 ARG A O 1
ATOM 1873 N N . ASN A 1 280 ? 31.35156 2.21809 36.38881 1.000 37.35692 465 ASN A N 1
ATOM 1874 C CA . ASN A 1 280 ? 31.20260 1.69509 35.03481 1.000 35.10541 465 ASN A CA 1
ATOM 1875 C C . ASN A 1 280 ? 29.93756 2.31702 34.43181 1.000 40.90060 465 ASN A C 1
ATOM 1876 O O . ASN A 1 280 ? 28.95960 1.62397 34.12980 1.000 36.16364 465 ASN A O 1
ATOM 1878 N N . PRO A 1 281 ? 29.91649 3.65402 34.28582 1.000 36.88435 466 PRO A N 1
ATOM 1879 C CA . PRO A 1 281 ? 28.62945 4.35695 34.12282 1.000 43.49453 466 PRO A CA 1
ATOM 1880 C C . PRO A 1 281 ? 27.96246 4.13592 32.78782 1.000 37.30648 466 PRO A C 1
ATOM 1881 O O . PRO A 1 281 ? 26.73445 4.26585 32.68982 1.000 42.30821 466 PRO A O 1
ATOM 1885 N N . LEU A 1 282 ? 28.71648 3.80297 31.75282 1.000 45.90704 467 LEU A N 1
ATOM 1886 C CA . LEU A 1 282 ? 28.12350 3.53394 30.45681 1.000 52.16305 467 LEU A CA 1
ATOM 1887 C C . LEU A 1 282 ? 27.98359 2.04494 30.19880 1.000 48.78706 467 LEU A C 1
ATOM 1888 O O . LEU A 1 282 ? 27.68261 1.64593 29.06780 1.000 46.29815 467 LEU A O 1
ATOM 1893 N N . SER A 1 283 ? 28.19363 1.21294 31.21280 1.000 39.19304 468 SER A N 1
ATOM 1894 C CA . SER A 1 283 ? 28.01772 -0.21207 31.01579 1.000 37.93636 468 SER A CA 1
ATOM 1895 C C . SER A 1 283 ? 26.54774 -0.55115 31.18678 1.000 38.88503 468 SER A C 1
ATOM 1896 O O . SER A 1 283 ? 25.70269 0.29780 31.49978 1.000 42.57626 468 SER A O 1
ATOM 1899 N N . THR A 1 284 ? 26.22481 -1.80617 30.93277 1.000 36.12605 469 THR A N 1
ATOM 1900 C CA . THR A 1 284 ? 24.88684 -2.32925 31.10976 1.000 29.79071 469 THR A CA 1
ATOM 1901 C C . THR A 1 284 ? 24.96689 -3.30025 32.27376 1.000 29.57440 469 THR A C 1
ATOM 1902 O O . THR A 1 284 ? 25.80695 -4.20620 32.27275 1.000 37.02294 469 THR A O 1
ATOM 1906 N N . SER A 1 285 ? 24.12788 -3.09531 33.28376 1.000 27.92398 470 SER A N 1
ATOM 1907 C CA . SER A 1 285 ? 24.13593 -4.00632 34.41975 1.000 29.30723 470 SER A CA 1
ATOM 1908 C C . SER A 1 285 ? 23.56901 -5.36135 34.02474 1.000 29.23493 470 SER A C 1
ATOM 1909 O O . SER A 1 285 ? 22.67402 -5.45239 33.18574 1.000 29.92045 470 SER A O 1
ATOM 1912 N N . ASN A 1 286 ? 24.09207 -6.42032 34.63573 1.000 27.85913 471 ASN A N 1
ATOM 1913 C CA . ASN A 1 286 ? 23.47815 -7.73235 34.50572 1.000 27.16007 471 ASN A CA 1
ATOM 1914 C C . ASN A 1 286 ? 22.58716 -8.06941 35.67572 1.000 25.87399 471 ASN A C 1
ATOM 1915 O O . ASN A 1 286 ? 22.10323 -9.20044 35.75671 1.000 32.31507 471 ASN A O 1
ATOM 1920 N N . GLN A 1 287 ? 22.35110 -7.12243 36.58772 1.000 25.40041 472 GLN A N 1
ATOM 1921 C CA . GLN A 1 287 ? 21.41611 -7.32450 37.68872 1.000 23.46562 472 GLN A CA 1
ATOM 1922 C C . GLN A 1 287 ? 20.02609 -6.90957 37.23472 1.000 24.89846 472 GLN A C 1
ATOM 1923 O O . GLN A 1 287 ? 19.83803 -5.77658 36.78173 1.000 25.84557 472 GLN A O 1
ATOM 1929 N N . TRP A 1 288 ? 19.04614 -7.78263 37.43171 1.000 21.43253 473 TRP A N 1
ATOM 1930 C CA . TRP A 1 288 ? 17.66412 -7.44071 37.10071 1.000 19.33922 473 TRP A CA 1
ATOM 1931 C C . TRP A 1 288 ? 16.83710 -7.13977 38.35371 1.000 19.66768 473 TRP A C 1
ATOM 1932 O O . TRP A 1 288 ? 17.16413 -7.59676 39.47871 1.000 20.15597 473 TRP A O 1
ATOM 1943 N N . LEU A 1 289 ? 15.77806 -6.33583 38.14271 1.000 16.14245 474 LEU A N 1
ATOM 1944 C CA . LEU A 1 289 ? 14.83903 -5.96189 39.20771 1.000 16.34334 474 LEU A CA 1
ATOM 1945 C C . LEU A 1 289 ? 13.41605 -6.27497 38.77671 1.000 16.58515 474 LEU A C 1
ATOM 1946 O O . LEU A 1 289 ? 13.05805 -6.14298 37.60371 1.000 18.17093 474 LEU A O 1
ATOM 1951 N N . TRP A 1 290 ? 12.60107 -6.69002 39.71970 1.000 17.97189 475 TRP A N 1
ATOM 1952 C CA . TRP A 1 290 ? 11.14607 -6.71111 39.58770 1.000 15.33911 475 TRP A CA 1
ATOM 1953 C C . TRP A 1 290 ? 10.56900 -5.49614 40.30671 1.000 15.40472 475 TRP A C 1
ATOM 1954 O O . TRP A 1 290 ? 10.91098 -5.22213 41.47071 1.000 16.89105 475 TRP A O 1
ATOM 1965 N N . VAL A 1 291 ? 9.76896 -4.71619 39.60271 1.000 15.86484 476 VAL A N 1
ATOM 1966 C CA . VAL A 1 291 ? 9.20589 -3.50522 40.18172 1.000 15.10242 476 VAL A CA 1
ATOM 1967 C C . VAL A 1 291 ? 7.70289 -3.51531 39.99671 1.000 15.79858 476 VAL A C 1
ATOM 1968 O O . VAL A 1 291 ? 7.20689 -3.50733 38.85571 1.000 15.21753 476 VAL A O 1
ATOM 1972 N N . SER A 1 292 ? 6.98589 -3.53236 41.10471 1.000 14.99332 477 SER A N 1
ATOM 1973 C CA . SER A 1 292 ? 5.53088 -3.46644 41.10371 1.000 14.69491 477 SER A CA 1
ATOM 1974 C C . SER A 1 292 ? 5.17481 -2.24147 41.93872 1.000 14.85944 477 SER A C 1
ATOM 1975 O O . SER A 1 292 ? 5.24381 -2.28247 43.17272 1.000 15.86014 477 SER A O 1
ATOM 1978 N N . ASP A 1 293 ? 4.78575 -1.16849 41.23672 1.000 14.20656 478 ASP A N 1
ATOM 1979 C CA . ASP A 1 293 ? 4.48267 0.13349 41.83873 1.000 14.85389 478 ASP A CA 1
ATOM 1980 C C . ASP A 1 293 ? 5.53665 0.51355 42.90274 1.000 16.84388 478 ASP A C 1
ATOM 1981 O O . ASP A 1 293 ? 6.68564 0.73762 42.49274 1.000 15.15686 478 ASP A O 1
ATOM 1986 N N . ASP A 1 294 ? 5.22264 0.51052 44.20674 1.000 15.84495 479 ASP A N 1
ATOM 1987 C CA . ASP A 1 294 ? 6.17461 1.03757 45.19374 1.000 16.54227 479 ASP A CA 1
ATOM 1988 C C . ASP A 1 294 ? 7.18467 -0.01438 45.67874 1.000 18.94644 479 ASP A C 1
ATOM 1989 O O . ASP A 1 294 ? 8.06265 0.31967 46.48774 1.000 21.06695 479 ASP A O 1
ATOM 1994 N N . THR A 1 295 ? 7.12674 -1.23638 45.17773 1.000 16.82794 480 THR A N 1
ATOM 1995 C CA . THR A 1 295 ? 7.98480 -2.31833 45.64672 1.000 16.42243 480 THR A CA 1
ATOM 1996 C C . THR A 1 295 ? 9.02683 -2.67426 44.58872 1.000 16.71668 480 THR A C 1
ATOM 1997 O O . THR A 1 295 ? 8.69285 -2.95228 43.43272 1.000 16.17254 480 THR A O 1
ATOM 2001 N N . VAL A 1 296 ? 10.29383 -2.69219 45.00073 1.000 18.59504 481 VAL A N 1
ATOM 2002 C CA . VAL A 1 296 ? 11.41485 -3.07912 44.16173 1.000 17.94603 481 VAL A CA 1
ATOM 2003 C C . VAL A 1 296 ? 12.10692 -4.28309 44.76672 1.000 21.64107 481 VAL A C 1
ATOM 2004 O O . VAL A 1 296 ? 12.42392 -4.27108 45.95972 1.000 22.58535 481 VAL A O 1
ATOM 2008 N N . ARG A 1 297 ? 12.37398 -5.29307 43.95871 1.000 20.59261 482 ARG A N 1
ATOM 2009 C CA . ARG A 1 297 ? 13.03205 -6.53203 44.41770 1.000 21.15169 482 ARG A CA 1
ATOM 2010 C C . ARG A 1 297 ? 14.06208 -6.98496 43.38770 1.000 22.63027 482 ARG A C 1
ATOM 2011 O O . ARG A 1 297 ? 13.86607 -6.79197 42.19370 1.000 20.33696 482 ARG A O 1
ATOM 2019 N N . LYS A 1 298 ? 15.14112 -7.61690 43.83370 1.000 22.86039 483 LYS A N 1
ATOM 2020 C CA . LYS A 1 298 ? 16.06616 -8.25484 42.88870 1.000 21.27048 483 LYS A CA 1
ATOM 2021 C C . LYS A 1 298 ? 15.36322 -9.42788 42.21569 1.000 21.47205 483 LYS A C 1
ATOM 2022 O O . LYS A 1 298 ? 14.52026 -10.09893 42.81768 1.000 26.86233 483 LYS A O 1
ATOM 2028 N N . ALA A 1 299 ? 15.68024 -9.65885 40.93069 1.000 20.79048 484 ALA A N 1
ATOM 2029 C CA . ALA A 1 299 ? 15.10431 -10.77488 40.17568 1.000 20.49406 484 ALA A CA 1
ATOM 2030 C C . ALA A 1 299 ? 16.23035 -11.39381 39.38368 1.000 20.57352 484 ALA A C 1
ATOM 2031 O O . ALA A 1 299 ? 17.14830 -10.67475 38.97468 1.000 24.05976 484 ALA A O 1
ATOM 2033 N N . SER A 1 300 ? 16.20942 -12.72181 39.23167 1.000 19.40440 485 SER A N 1
ATOM 2034 C CA . SER A 1 300 ? 17.14446 -13.39175 38.33166 1.000 21.51859 485 SER A CA 1
ATOM 2035 C C . SER A 1 300 ? 16.74345 -13.16076 36.86967 1.000 20.69527 485 SER A C 1
ATOM 2036 O O . SER A 1 300 ? 15.58644 -12.92883 36.54366 1.000 20.18720 485 SER A O 1
ATOM 2039 N N . LEU A 1 301 ? 17.74346 -13.22870 35.98567 1.000 21.02998 486 LEU A N 1
ATOM 2040 C CA . LEU A 1 301 ? 17.46046 -13.23770 34.54967 1.000 20.83182 486 LEU A CA 1
ATOM 2041 C C . LEU A 1 301 ? 16.47153 -14.33576 34.20366 1.000 22.68551 486 LEU A C 1
ATOM 2042 O O . LEU A 1 301 ? 15.61352 -14.15280 33.33666 1.000 20.43263 486 LEU A O 1
ATOM 2047 N N . GLN A 1 302 ? 16.58859 -15.48676 34.83265 1.000 21.92821 487 GLN A N 1
ATOM 2048 C CA . GLN A 1 302 ? 15.66066 -16.55481 34.47764 1.000 19.99248 487 GLN A CA 1
ATOM 2049 C C . GLN A 1 302 ? 14.23663 -16.15889 34.81164 1.000 18.55018 487 GLN A C 1
ATOM 2050 O O . GLN A 1 302 ? 13.32765 -16.45394 34.03663 1.000 21.19910 487 GLN A O 1
ATOM 2056 N N . GLU A 1 303 ? 14.01559 -15.47491 35.93864 1.000 19.52102 488 GLU A N 1
ATOM 2057 C CA . GLU A 1 303 ? 12.67556 -14.98499 36.21964 1.000 20.22696 488 GLU A CA 1
ATOM 2058 C C . GLU A 1 303 ? 12.20351 -14.01101 35.13865 1.000 18.73676 488 GLU A C 1
ATOM 2059 O O . GLU A 1 303 ? 11.04251 -14.06208 34.70465 1.000 19.24054 488 GLU A O 1
ATOM 2065 N N . VAL A 1 304 ? 13.06845 -13.07196 34.73166 1.000 17.30996 489 VAL A N 1
ATOM 2066 C CA . VAL A 1 304 ? 12.72140 -12.15297 33.65266 1.000 15.51739 489 VAL A CA 1
ATOM 2067 C C . VAL A 1 304 ? 12.28145 -12.92399 32.40866 1.000 18.53968 489 VAL A C 1
ATOM 2068 O O . VAL A 1 304 ? 11.21244 -12.66905 31.83166 1.000 17.20067 489 VAL A O 1
ATOM 2072 N N . LEU A 1 305 ? 13.10651 -13.86094 31.97565 1.000 17.11300 490 LEU A N 1
ATOM 2073 C CA . LEU A 1 305 ? 12.82155 -14.52694 30.69265 1.000 17.21958 490 LEU A CA 1
ATOM 2074 C C . LEU A 1 305 ? 11.59460 -15.43002 30.79264 1.000 18.94185 490 LEU A C 1
ATOM 2075 O O . LEU A 1 305 ? 11.03662 -15.82004 29.76563 1.000 20.47904 490 LEU A O 1
ATOM 2080 N N . SER A 1 306 ? 11.20662 -15.81105 32.00463 1.000 17.36285 491 SER A N 1
ATOM 2081 C CA . SER A 1 306 ? 10.06367 -16.67011 32.20362 1.000 18.49652 491 SER A CA 1
ATOM 2082 C C . SER A 1 306 ? 8.77262 -15.89219 32.27863 1.000 18.79930 491 SER A C 1
ATOM 2083 O O . SER A 1 306 ? 7.70066 -16.52925 32.26762 1.000 21.02717 491 SER A O 1
ATOM 2086 N N . SER A 1 307 ? 8.85755 -14.56919 32.25764 1.000 17.33367 492 SER A N 1
ATOM 2087 C CA . SER A 1 307 ? 7.66250 -13.76126 32.43864 1.000 16.34668 492 SER A CA 1
ATOM 2088 C C . SER A 1 307 ? 6.84750 -13.68229 31.14664 1.000 16.75369 492 SER A C 1
ATOM 2089 O O . SER A 1 307 ? 7.28452 -14.07426 30.04764 1.000 17.25582 492 SER A O 1
ATOM 2092 N N . SER A 1 308 ? 5.60647 -13.20637 31.31064 1.000 17.64358 493 SER A N 1
ATOM 2093 C CA . SER A 1 308 ? 4.64647 -13.09841 30.21964 1.000 20.58098 493 SER A CA 1
ATOM 2094 C C . SER A 1 308 ? 4.82639 -11.69840 29.61965 1.000 16.26161 493 SER A C 1
ATOM 2095 O O . SER A 1 308 ? 4.25833 -10.71244 30.08465 1.000 17.76251 493 SER A O 1
ATOM 2098 N N . ALA A 1 309 ? 5.72738 -11.57334 28.64965 1.000 15.98320 494 ALA A N 1
ATOM 2099 C CA . ALA A 1 309 ? 6.05431 -10.23932 28.11566 1.000 14.27856 494 ALA A CA 1
ATOM 2100 C C . ALA A 1 309 ? 4.88027 -9.60038 27.40066 1.000 14.86855 494 ALA A C 1
ATOM 2101 O O . ALA A 1 309 ? 4.21431 -10.25041 26.58266 1.000 14.73043 494 ALA A O 1
ATOM 2103 N N . TYR A 1 310 ? 4.68719 -8.29539 27.66767 1.000 13.25947 495 TYR A N 1
ATOM 2104 C CA . TYR A 1 310 ? 3.70615 -7.48345 26.95668 1.000 11.93336 495 TYR A CA 1
ATOM 2105 C C . TYR A 1 310 ? 4.37209 -6.36540 26.17768 1.000 13.96337 495 TYR A C 1
ATOM 2106 O O . TYR A 1 310 ? 4.14108 -6.24041 24.96269 1.000 14.36328 495 TYR A O 1
ATOM 2115 N N . LEU A 1 311 ? 5.18504 -5.53836 26.81069 1.000 12.12820 496 LEU A N 1
ATOM 2116 C CA . LEU A 1 311 ? 6.03698 -4.59830 26.10470 1.000 11.49280 496 LEU A CA 1
ATOM 2117 C C . LEU A 1 311 ? 7.48200 -4.97222 26.39970 1.000 13.79525 496 LEU A C 1
ATOM 2118 O O . LEU A 1 311 ? 7.82402 -5.22821 27.55670 1.000 15.51606 496 LEU A O 1
ATOM 2123 N N . LEU A 1 312 ? 8.30001 -5.03317 25.37070 1.000 13.19034 497 LEU A N 1
ATOM 2124 C CA . LEU A 1 312 ? 9.74102 -5.26909 25.53871 1.000 13.07673 497 LEU A CA 1
ATOM 2125 C C . LEU A 1 312 ? 10.47296 -4.06904 25.00072 1.000 15.99196 497 LEU A C 1
ATOM 2126 O O . LEU A 1 312 ? 10.21493 -3.60805 23.87972 1.000 15.54285 497 LEU A O 1
ATOM 2131 N N . PHE A 1 313 ? 11.39392 -3.51699 25.79872 1.000 13.66570 498 PHE A N 1
ATOM 2132 C CA . PHE A 1 313 ? 12.16686 -2.35894 25.43873 1.000 13.89367 498 PHE A CA 1
ATOM 2133 C C . PHE A 1 313 ? 13.61588 -2.76086 25.23373 1.000 17.44420 498 PHE A C 1
ATOM 2134 O O . PHE A 1 313 ? 14.20192 -3.42983 26.09473 1.000 17.06033 498 PHE A O 1
ATOM 2142 N N . TYR A 1 314 ? 14.16186 -2.36582 24.09674 1.000 18.59327 499 TYR A N 1
ATOM 2143 C CA . TYR A 1 314 ? 15.53288 -2.69074 23.72974 1.000 19.23064 499 TYR A CA 1
ATOM 2144 C C . TYR A 1 314 ? 16.27681 -1.44069 23.37075 1.000 22.10670 499 TYR A C 1
ATOM 2145 O O . TYR A 1 314 ? 15.71375 -0.42972 22.95175 1.000 20.42392 499 TYR A O 1
ATOM 2154 N N . GLU A 1 315 ? 17.61281 -1.54561 23.41675 1.000 19.37886 500 GLU A N 1
ATOM 2155 C CA . GLU A 1 315 ? 18.40975 -0.48056 22.86276 1.000 22.04496 500 GLU A CA 1
ATOM 2156 C C . GLU A 1 315 ? 19.39979 -1.06250 21.87376 1.000 22.27974 500 GLU A C 1
ATOM 2157 O O . GLU A 1 315 ? 19.86585 -2.18547 22.03275 1.000 22.47261 500 GLU A O 1
ATOM 2163 N N . ARG A 1 316 ? 19.72674 -0.25747 20.88277 1.000 21.44138 501 ARG A N 1
ATOM 2164 C CA . ARG A 1 316 ? 20.58477 -0.68642 19.78676 1.000 28.18430 501 ARG A CA 1
ATOM 2165 C C . ARG A 1 316 ? 21.97678 -0.84934 20.34577 1.000 29.23204 501 ARG A C 1
ATOM 2166 O O . ARG A 1 316 ? 22.44173 0.03168 21.07177 1.000 31.05667 501 ARG A O 1
ATOM 2174 N N . VAL A 1 317 ? 22.60285 -1.99830 20.08776 1.000 32.21019 502 VAL A N 1
ATOM 2175 C CA . VAL A 1 317 ? 23.95486 -2.28723 20.54676 1.000 33.15236 502 VAL A CA 1
ATOM 2176 C C . VAL A 1 317 ? 24.94581 -1.42016 19.80677 1.000 38.81473 502 VAL A C 1
ATOM 2177 O O . VAL A 1 317 ? 24.90681 -1.36216 18.54477 1.000 38.66863 502 VAL A O 1
ATOM 2182 N N . MET B 2 1 ? -11.89418 6.20417 -1.75118 1.000 38.61454 1 MET B N 1
ATOM 2183 C CA . MET B 2 1 ? -10.53410 5.67527 -1.89784 1.000 36.45087 1 MET B CA 1
ATOM 2184 C C . MET B 2 1 ? -10.43916 4.45841 -1.01364 1.000 34.54830 1 MET B C 1
ATOM 2185 O O . MET B 2 1 ? -11.27731 4.26347 -0.13677 1.000 36.18777 1 MET B O 1
ATOM 2190 N N . GLN B 2 2 ? -9.37406 3.68349 -1.18232 1.000 27.75544 2 GLN B N 1
ATOM 2191 C CA . GLN B 2 2 ? -9.08512 2.56465 -0.29809 1.000 25.77081 2 GLN B CA 1
ATOM 2192 C C . GLN B 2 2 ? -7.98435 2.91490 0.71107 1.000 24.32800 2 GLN B C 1
ATOM 2193 O O . GLN B 2 2 ? -7.00835 3.58294 0.36216 1.000 28.62480 2 GLN B O 1
ATOM 2199 N N . ILE B 2 3 ? -8.17656 2.51407 1.97509 1.000 23.29595 3 ILE B N 1
ATOM 2200 C CA . ILE B 2 3 ? -7.08574 2.43032 2.94232 1.000 21.26812 3 ILE B CA 1
ATOM 2201 C C . ILE B 2 3 ? -7.02372 1.01941 3.48854 1.000 22.90968 3 ILE B C 1
ATOM 2202 O O . ILE B 2 3 ? -7.93461 0.22130 3.31848 1.000 22.39117 3 ILE B O 1
ATOM 2207 N N . PHE B 2 4 ? -5.89981 0.69060 4.10281 1.000 21.45472 4 PHE B N 1
ATOM 2208 C CA . PHE B 2 4 ? -5.67278 -0.64930 4.61505 1.000 20.70137 4 PHE B CA 1
ATOM 2209 C C . PHE B 2 4 ? -5.60808 -0.63306 6.13706 1.000 19.59867 4 PHE B C 1
ATOM 2210 O O . PHE B 2 4 ? -5.16829 0.35207 6.73900 1.000 20.77368 4 PHE B O 1
ATOM 2218 N N . VAL B 2 5 ? -6.09810 -1.70001 6.77013 1.000 17.66074 5 VAL B N 1
ATOM 2219 C CA . VAL B 2 5 ? -5.99837 -1.80979 8.22117 1.000 17.64736 5 VAL B CA 1
ATOM 2220 C C . VAL B 2 5 ? -5.35231 -3.14368 8.55049 1.000 19.07564 5 VAL B C 1
ATOM 2221 O O . VAL B 2 5 ? -5.86914 -4.19678 8.17055 1.000 20.58262 5 VAL B O 1
ATOM 2225 N N . LYS B 2 6 ? -4.21546 -3.10446 9.27971 1.000 16.62130 6 LYS B N 1
ATOM 2226 C CA . LYS B 2 6 ? -3.64143 -4.37134 9.74701 1.000 17.91738 6 LYS B CA 1
ATOM 2227 C C . LYS B 2 6 ? -4.37864 -4.77222 11.01492 1.000 20.29161 6 LYS B C 1
ATOM 2228 O O . LYS B 2 6 ? -4.37790 -4.01407 11.97281 1.000 18.58352 6 LYS B O 1
ATOM 2234 N N . THR B 2 7 ? -5.06753 -5.92629 10.97496 1.000 17.75030 7 THR B N 1
ATOM 2235 C CA . THR B 2 7 ? -5.97969 -6.32322 12.03284 1.000 17.68443 7 THR B CA 1
ATOM 2236 C C . THR B 2 7 ? -5.22482 -7.13699 13.07511 1.000 16.93386 7 THR B C 1
ATOM 2237 O O . THR B 2 7 ? -3.99781 -7.23788 13.05437 1.000 18.58086 7 THR B O 1
ATOM 2241 N N . LEU B 2 8 ? -5.97796 -7.66392 14.03205 1.000 17.05723 8 LEU B N 1
ATOM 2242 C CA . LEU B 2 8 ? -5.37415 -8.20668 15.25424 1.000 16.78454 8 LEU B CA 1
ATOM 2243 C C . LEU B 2 8 ? -4.47198 -9.40663 14.98060 1.000 16.03826 8 LEU B C 1
ATOM 2244 O O . LEU B 2 8 ? -3.50711 -9.63243 15.73882 1.000 19.52372 8 LEU B O 1
ATOM 2249 N N . THR B 2 9 ? -4.75871 -10.17781 13.95266 1.000 19.23382 9 THR B N 1
ATOM 2250 C CA . THR B 2 9 ? -3.94353 -11.34579 13.60899 1.000 18.79507 9 THR B CA 1
ATOM 2251 C C . THR B 2 9 ? -2.82338 -11.00383 12.65216 1.000 21.28851 9 THR B C 1
ATOM 2252 O O . THR B 2 9 ? -2.00323 -11.88580 12.33745 1.000 22.34060 9 THR B O 1
ATOM 2256 N N . GLY B 2 10 ? -2.75841 -9.75389 12.20799 1.000 19.59027 10 GLY B N 1
ATOM 2257 C CA . GLY B 2 10 ? -1.83424 -9.33496 11.15710 1.000 19.45199 10 GLY B CA 1
ATOM 2258 C C . GLY B 2 10 ? -2.43897 -9.32122 9.77098 1.000 19.93897 10 GLY B C 1
ATOM 2259 O O . GLY B 2 10 ? -1.82684 -8.78930 8.85002 1.000 23.00946 10 GLY B O 1
ATOM 2260 N N . LYS B 2 11 ? -3.60388 -9.94036 9.57585 1.000 20.30901 11 LYS B N 1
ATOM 2261 C CA . LYS B 2 11 ? -4.24563 -9.87961 8.28772 1.000 20.84988 11 LYS B CA 1
ATOM 2262 C C . LYS B 2 11 ? -4.60471 -8.45069 7.98243 1.000 17.75399 11 LYS B C 1
ATOM 2263 O O . LYS B 2 11 ? -5.13594 -7.74762 8.82522 1.000 21.03871 11 LYS B O 1
ATOM 2269 N N . THR B 2 12 ? -4.36750 -8.01886 6.73441 1.000 19.04855 12 THR B N 1
ATOM 2270 C CA . THR B 2 12 ? -4.62556 -6.62694 6.37515 1.000 19.01707 12 THR B CA 1
ATOM 2271 C C . THR B 2 12 ? -5.91441 -6.56218 5.55389 1.000 20.41264 12 THR B C 1
ATOM 2272 O O . THR B 2 12 ? -6.03114 -7.20535 4.49497 1.000 22.55190 12 THR B O 1
ATOM 2276 N N . ILE B 2 13 ? -6.89158 -5.79320 6.03559 1.000 20.59177 13 ILE B N 1
ATOM 2277 C CA . ILE B 2 13 ? -8.15045 -5.64442 5.32832 1.000 21.50452 13 ILE B CA 1
ATOM 2278 C C . ILE B 2 13 ? -8.12943 -4.31753 4.59013 1.000 21.89609 13 ILE B C 1
ATOM 2279 O O . ILE B 2 13 ? -7.26556 -3.45242 4.81116 1.000 20.22772 13 ILE B O 1
ATOM 2284 N N . THR B 2 14 ? -9.06126 -4.18976 3.64592 1.000 21.13791 14 THR B N 1
ATOM 2285 C CA . THR B 2 14 ? -9.18421 -2.99089 2.82972 1.000 22.30674 14 THR B CA 1
ATOM 2286 C C . THR B 2 14 ? -10.54532 -2.33699 3.04736 1.000 26.85689 14 THR B C 1
ATOM 2287 O O . THR B 2 14 ? -11.58824 -2.99510 2.94625 1.000 28.75313 14 THR B O 1
ATOM 2291 N N . LEU B 2 15 ? -10.53450 -1.04194 3.35217 1.000 24.04380 15 LEU B N 1
ATOM 2292 C CA . LEU B 2 15 ? -11.74461 -0.27202 3.58181 1.000 23.26741 15 LEU B CA 1
ATOM 2293 C C . LEU B 2 15 ? -11.96249 0.72179 2.46062 1.000 26.65771 15 LEU B C 1
ATOM 2294 O O . LEU B 2 15 ? -11.00743 1.24679 1.88673 1.000 27.24252 15 LEU B O 1
ATOM 2299 N N . GLU B 2 16 ? -13.23346 0.98463 2.17534 1.000 25.05651 16 GLU B N 1
ATOM 2300 C CA . GLU B 2 16 ? -13.64037 2.00745 1.21810 1.000 26.52526 16 GLU B CA 1
ATOM 2301 C C . GLU B 2 16 ? -14.04464 3.22253 2.04284 1.000 30.16132 16 GLU B C 1
ATOM 2302 O O . GLU B 2 16 ? -14.96379 3.13457 2.85968 1.000 32.83443 16 GLU B O 1
ATOM 2308 N N . VAL B 2 17 ? -13.33971 4.34057 1.86781 1.000 30.24979 17 VAL B N 1
ATOM 2309 C CA . VAL B 2 17 ? -13.51199 5.50469 2.73361 1.000 31.05751 17 VAL B CA 1
ATOM 2310 C C . VAL B 2 17 ? -13.37394 6.75657 1.88144 1.000 36.06993 17 VAL B C 1
ATOM 2311 O O . VAL B 2 17 ? -12.94171 6.71244 0.72554 1.000 35.00633 17 VAL B O 1
ATOM 2315 N N . GLU B 2 18 ? -13.74016 7.88363 2.47420 1.000 38.78345 18 GLU B N 1
ATOM 2316 C CA . GLU B 2 18 ? -13.48617 9.19757 1.90306 1.000 37.18390 18 GLU B CA 1
ATOM 2317 C C . GLU B 2 18 ? -12.61944 10.00279 2.86711 1.000 37.38015 18 GLU B C 1
ATOM 2318 O O . GLU B 2 18 ? -12.65165 9.75897 4.07214 1.000 36.69967 18 GLU B O 1
ATOM 2324 N N . PRO B 2 19 ? -11.84843 10.97779 2.38011 1.000 40.78599 19 PRO B N 1
ATOM 2325 C CA . PRO B 2 19 ? -11.03969 11.78400 3.31015 1.000 33.83014 19 PRO B CA 1
ATOM 2326 C C . PRO B 2 19 ? -11.86396 12.46609 4.38288 1.000 38.09870 19 PRO B C 1
ATOM 2327 O O . PRO B 2 19 ? -11.37720 12.63930 5.51195 1.000 38.87369 19 PRO B O 1
ATOM 2331 N N . SER B 2 20 ? -13.12294 12.80593 4.09159 1.000 42.01114 20 SER B N 1
ATOM 2332 C CA . SER B 2 20 ? -13.99819 13.41100 5.09333 1.000 38.48286 20 SER B CA 1
ATOM 2333 C C . SER B 2 20 ? -14.57329 12.41409 6.08936 1.000 38.36388 20 SER B C 1
ATOM 2334 O O . SER B 2 20 ? -15.29851 12.83116 7.00316 1.000 40.54799 20 SER B O 1
ATOM 2337 N N . ASP B 2 21 ? -14.28314 11.11910 5.96261 1.000 36.67680 21 ASP B N 1
ATOM 2338 C CA . ASP B 2 21 ? -14.82024 10.17019 6.92565 1.000 39.56950 21 ASP B CA 1
ATOM 2339 C C . ASP B 2 21 ? -14.24154 10.45545 8.31072 1.000 42.14089 21 ASP B C 1
ATOM 2340 O O . ASP B 2 21 ? -13.05060 10.74659 8.45391 1.000 36.19670 21 ASP B O 1
ATOM 2345 N N . THR B 2 22 ? -15.09773 10.39153 9.33256 1.000 36.47275 22 THR B N 1
ATOM 2346 C CA . THR B 2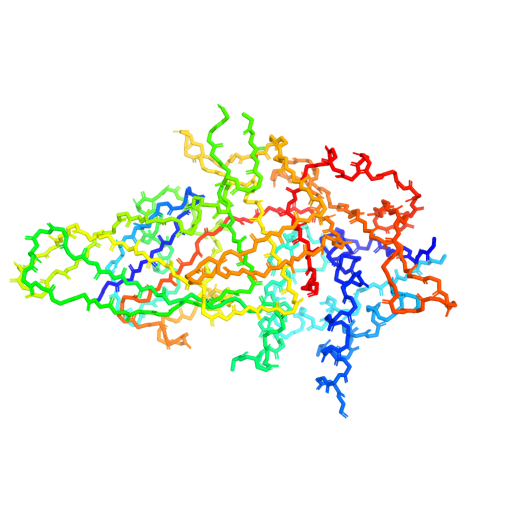 22 ? -14.61101 10.50778 10.69464 1.000 37.04262 22 THR B CA 1
ATOM 2347 C C . THR B 2 22 ? -13.98798 9.20390 11.15796 1.000 35.02516 22 THR B C 1
ATOM 2348 O O . THR B 2 22 ? -14.22177 8.12680 10.59507 1.000 34.15664 22 THR B O 1
ATOM 2352 N N . ILE B 2 23 ? -13.19219 9.30414 12.22210 1.000 31.01943 23 ILE B N 1
ATOM 2353 C CA . ILE B 2 23 ? -12.61619 8.08928 12.78139 1.000 28.57658 23 ILE B CA 1
ATOM 2354 C C . ILE B 2 23 ? -13.71718 7.12124 13.21332 1.000 31.65305 23 ILE B C 1
ATOM 2355 O O . ILE B 2 23 ? -13.57304 5.89323 13.07554 1.000 28.85247 23 ILE B O 1
ATOM 2360 N N . GLU B 2 24 ? -14.84333 7.65221 13.71602 1.000 32.50524 24 GLU B N 1
ATOM 2361 C CA . GLU B 2 24 ? -15.94133 6.78317 14.13294 1.000 31.66618 24 GLU B CA 1
ATOM 2362 C C . GLU B 2 24 ? -16.50703 6.00994 12.96095 1.000 33.29842 24 GLU B C 1
ATOM 2363 O O . GLU B 2 24 ? -16.81194 4.81593 13.07607 1.000 33.12094 24 GLU B O 1
ATOM 2369 N N . ASN B 2 25 ? -16.70887 6.70475 11.83080 1.000 31.96421 25 ASN B N 1
ATOM 2370 C CA . ASN B 2 25 ? -17.12657 6.04153 10.59782 1.000 34.58490 25 ASN B CA 1
ATOM 2371 C C . ASN B 2 25 ? -16.14139 4.93956 10.19718 1.000 32.20903 25 ASN B C 1
ATOM 2372 O O . ASN B 2 25 ? -16.54521 3.85346 9.77026 1.000 31.65297 25 ASN B O 1
ATOM 2377 N N . VAL B 2 26 ? -14.83744 5.19770 10.32039 1.000 29.97588 26 VAL B N 1
ATOM 2378 C CA . VAL B 2 26 ? -13.86027 4.18174 9.96274 1.000 27.80553 26 VAL B CA 1
ATOM 2379 C C . VAL B 2 26 ? -13.94235 2.99487 10.91690 1.000 25.46078 26 VAL B C 1
ATOM 2380 O O . VAL B 2 26 ? -13.87616 1.84282 10.49408 1.000 24.18165 26 VAL B O 1
ATOM 2384 N N . LYS B 2 27 ? -14.09263 3.24905 12.21783 1.000 22.44838 27 LYS B N 1
ATOM 2385 C CA . LYS B 2 27 ? -14.21970 2.13518 13.15097 1.000 23.02773 27 LYS B CA 1
ATOM 2386 C C . LYS B 2 27 ? -15.48557 1.32102 12.86685 1.000 25.06539 27 LYS B C 1
ATOM 2387 O O . LYS B 2 27 ? -15.49149 0.09804 13.03703 1.000 24.96990 27 LYS B O 1
ATOM 2393 N N . ALA B 2 28 ? -16.58256 1.98086 12.47054 1.000 25.29535 28 ALA B N 1
ATOM 2394 C CA . ALA B 2 28 ? -17.79442 1.24369 12.12541 1.000 27.36400 28 ALA B CA 1
ATOM 2395 C C . ALA B 2 28 ? -17.52811 0.30754 10.96560 1.000 26.35599 28 ALA B C 1
ATOM 2396 O O . ALA B 2 28 ? -18.06499 -0.80951 10.91466 1.000 29.06244 28 ALA B O 1
ATOM 2398 N N . LYS B 2 29 ? -16.75796 0.78147 9.98068 1.000 27.11414 29 LYS B N 1
ATOM 2399 C CA . LYS B 2 29 ? -16.43566 -0.06467 8.84687 1.000 28.36749 29 LYS B CA 1
ATOM 2400 C C . LYS B 2 29 ? -15.54864 -1.21552 9.27922 1.000 25.33852 29 LYS B C 1
ATOM 2401 O O . LYS B 2 29 ? -15.68343 -2.33561 8.77336 1.000 29.11261 29 LYS B O 1
ATOM 2407 N N . ILE B 2 30 ? -14.61084 -0.96430 10.20936 1.000 21.32853 30 ILE B N 1
ATOM 2408 C CA . ILE B 2 30 ? -13.83284 -2.06614 10.74968 1.000 21.34100 30 ILE B CA 1
ATOM 2409 C C . ILE B 2 30 ? -14.73890 -3.03912 11.49665 1.000 22.13272 30 ILE B C 1
ATOM 2410 O O . ILE B 2 30 ? -14.61275 -4.25713 11.34385 1.000 24.82835 30 ILE B O 1
ATOM 2415 N N . GLN B 2 31 ? -15.72009 -2.52410 12.24038 1.000 22.63314 31 GLN B N 1
ATOM 2416 C CA . GLN B 2 31 ? -16.64915 -3.40208 12.95733 1.000 23.90646 31 GLN B CA 1
ATOM 2417 C C . GLN B 2 31 ? -17.42788 -4.28329 11.99031 1.000 31.96876 31 GLN B C 1
ATOM 2418 O O . GLN B 2 31 ? -17.68382 -5.46227 12.28244 1.000 28.03072 31 GLN B O 1
ATOM 2424 N N . ASP B 2 32 ? -17.81170 -3.72550 10.83315 1.000 31.68303 32 ASP B N 1
ATOM 2425 C CA . ASP B 2 32 ? -18.53744 -4.50572 9.84213 1.000 31.33837 32 ASP B CA 1
ATOM 2426 C C . ASP B 2 32 ? -17.73723 -5.72071 9.37746 1.000 27.82624 32 ASP B C 1
ATOM 2427 O O . ASP B 2 32 ? -18.32808 -6.76781 9.07351 1.000 38.12908 32 ASP B O 1
ATOM 2432 N N . LYS B 2 33 ? -16.40723 -5.58660 9.27470 1.000 26.46874 33 LYS B N 1
ATOM 2433 C CA . LYS B 2 33 ? -15.54803 -6.64260 8.76203 1.000 29.01129 33 LYS B CA 1
ATOM 2434 C C . LYS B 2 33 ? -15.04315 -7.56939 9.85827 1.000 34.37276 33 LYS B C 1
ATOM 2435 O O . LYS B 2 33 ? -14.95900 -8.78341 9.64646 1.000 36.24522 33 LYS B O 1
ATOM 2441 N N . GLU B 2 34 ? -14.67943 -7.02218 11.02425 1.000 23.86164 34 GLU B N 1
ATOM 2442 C CA . GLU B 2 34 ? -13.98656 -7.78496 12.06050 1.000 24.98266 34 GLU B CA 1
ATOM 2443 C C . GLU B 2 34 ? -14.86077 -8.07286 13.27738 1.000 28.88626 34 GLU B C 1
ATOM 2444 O O . GLU B 2 34 ? -14.46886 -8.90770 14.10358 1.000 32.67134 34 GLU B O 1
ATOM 2450 N N . GLY B 2 35 ? -15.96487 -7.36494 13.44706 1.000 25.63938 35 GLY B N 1
ATOM 2451 C CA . GLY B 2 35 ? -16.82007 -7.64585 14.57793 1.000 26.75436 35 GLY B CA 1
ATOM 2452 C C . GLY B 2 35 ? -16.44438 -6.96762 15.87390 1.000 25.45222 35 GLY B C 1
ATOM 2453 O O . GLY B 2 35 ? -17.08955 -7.25353 16.89482 1.000 27.80105 35 GLY B O 1
ATOM 2454 N N . ILE B 2 36 ? -15.46846 -6.07253 15.86096 1.000 23.34730 36 ILE B N 1
ATOM 2455 C CA . ILE B 2 36 ? -14.92076 -5.46730 17.07897 1.000 21.37849 36 ILE B CA 1
ATOM 2456 C C . ILE B 2 36 ? -15.66293 -4.15733 17.32063 1.000 20.54422 36 ILE B C 1
ATOM 2457 O O . ILE B 2 36 ? -15.65784 -3.30346 16.43751 1.000 20.57875 36 ILE B O 1
ATOM 2462 N N . PRO B 2 37 ? -16.28817 -3.95421 18.48248 1.000 22.01935 37 PRO B N 1
ATOM 2463 C CA . PRO B 2 37 ? -16.99234 -2.68124 18.74315 1.000 24.59009 37 PRO B CA 1
ATOM 2464 C C . PRO B 2 37 ? -16.04744 -1.49517 18.65416 1.000 20.85698 37 PRO B C 1
ATOM 2465 O O . PRO B 2 37 ? -14.87751 -1.56499 19.07840 1.000 19.83161 37 PRO B O 1
ATOM 2469 N N . PRO B 2 38 ? -16.52944 -0.35929 18.13890 1.000 22.44795 38 PRO B N 1
ATOM 2470 C CA . PRO B 2 38 ? -15.63552 0.80377 17.98290 1.000 23.58993 38 PRO B CA 1
ATOM 2471 C C . PRO B 2 38 ? -15.01082 1.29303 19.28594 1.000 20.54093 38 PRO B C 1
ATOM 2472 O O . PRO B 2 38 ? -13.81886 1.66814 19.28412 1.000 23.19293 38 PRO B O 1
ATOM 2476 N N . ASP B 2 39 ? -15.73503 1.21313 20.40582 1.000 24.24621 39 ASP B N 1
ATOM 2477 C CA . ASP B 2 39 ? -15.13332 1.64437 21.67987 1.000 27.20235 39 ASP B CA 1
ATOM 2478 C C . ASP B 2 39 ? -14.03633 0.69555 22.19322 1.000 32.12142 39 ASP B C 1
ATOM 2479 O O . ASP B 2 39 ? -13.44256 0.99076 23.23230 1.000 29.96351 39 ASP B O 1
ATOM 2484 N N . GLN B 2 40 ? -13.74609 -0.40652 21.50045 1.000 20.25412 40 GLN B N 1
ATOM 2485 C CA . GLN B 2 40 ? -12.66808 -1.31037 21.87479 1.000 17.87435 40 GLN B CA 1
ATOM 2486 C C . GLN B 2 40 ? -11.49691 -1.19240 20.92300 1.000 19.26874 40 GLN B C 1
ATOM 2487 O O . GLN B 2 40 ? -10.47389 -1.81727 21.16029 1.000 18.06964 40 GLN B O 1
ATOM 2493 N N . GLN B 2 41 ? -11.62578 -0.40157 19.87086 1.000 18.90041 41 GLN B N 1
ATOM 2494 C CA . GLN B 2 41 ? -10.60258 -0.32863 18.83005 1.000 16.38594 41 GLN B CA 1
ATOM 2495 C C . GLN B 2 41 ? -9.65175 0.80551 19.13906 1.000 16.34421 41 GLN B C 1
ATOM 2496 O O . GLN B 2 41 ? -10.07391 1.91951 19.44881 1.000 19.91249 41 GLN B O 1
ATOM 2502 N N . ARG B 2 42 ? -8.35770 0.52161 19.02036 1.000 15.15096 42 ARG B N 1
ATOM 2503 C CA . ARG B 2 42 ? -7.32179 1.54770 18.99140 1.000 18.57293 42 ARG B CA 1
ATOM 2504 C C . ARG B 2 42 ? -6.72651 1.50955 17.57853 1.000 17.86910 42 ARG B C 1
ATOM 2505 O O . ARG B 2 42 ? -6.14733 0.50854 17.16179 1.000 16.87988 42 ARG B O 1
ATOM 2513 N N . LEU B 2 43 ? -6.87547 2.60142 16.83733 1.000 17.73585 43 LEU B N 1
ATOM 2514 C CA . LEU B 2 43 ? -6.34621 2.70727 15.47742 1.000 17.71366 43 LEU B CA 1
ATOM 2515 C C . LEU B 2 43 ? -5.13930 3.61139 15.51452 1.000 18.14372 43 LEU B C 1
ATOM 2516 O O . LEU B 2 43 ? -5.21851 4.71446 16.0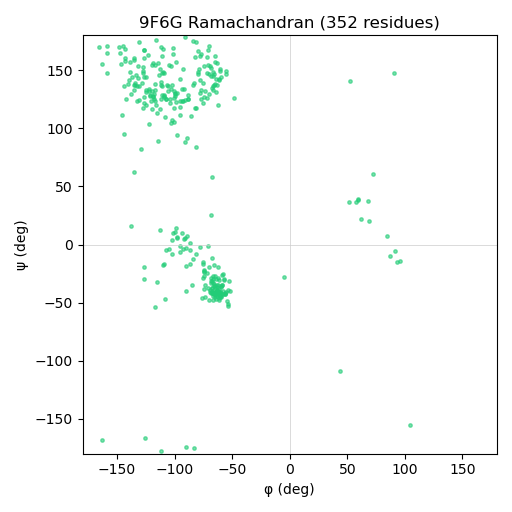3334 1.000 20.31583 43 LEU B O 1
ATOM 2521 N N . ILE B 2 44 ? -4.04014 3.17239 14.88680 1.000 18.44012 44 ILE B N 1
ATOM 2522 C CA . ILE B 2 44 ? -2.77421 3.92452 14.91293 1.000 19.05117 44 ILE B CA 1
ATOM 2523 C C . ILE B 2 44 ? -2.32596 4.17434 13.47698 1.000 20.95073 44 ILE B C 1
ATOM 2524 O O . ILE B 2 44 ? -2.30771 3.24922 12.66013 1.000 22.03776 44 ILE B O 1
ATOM 2529 N N . PHE B 2 45 ? -1.93702 5.40234 13.19188 1.000 21.13320 45 PHE B N 1
ATOM 2530 C CA . PHE B 2 45 ? -1.37080 5.77620 11.89993 1.000 24.20864 45 PHE B CA 1
ATOM 2531 C C . PHE B 2 45 ? -0.10093 6.55236 12.18206 1.000 22.47983 45 PHE B C 1
ATOM 2532 O O . PHE B 2 45 ? -0.15315 7.59945 12.83990 1.000 24.86746 45 PHE B O 1
ATOM 2540 N N . ALA B 2 46 ? 1.00923 6.09638 11.60735 1.000 25.09223 46 ALA B N 1
ATOM 2541 C CA . ALA B 2 46 ? 2.30813 6.76352 11.76850 1.000 30.84676 46 ALA B CA 1
ATOM 2542 C C . ALA B 2 46 ? 2.63482 7.01477 13.24553 1.000 27.71435 46 ALA B C 1
ATOM 2543 O O . ALA B 2 46 ? 3.22866 8.05188 13.59149 1.000 30.13433 46 ALA B O 1
ATOM 2545 N N . GLY B 2 47 ? 2.24474 6.07786 14.09459 1.000 26.99460 47 GLY B N 1
ATOM 2546 C CA . GLY B 2 47 ? 2.51346 6.14110 15.52263 1.000 25.01418 47 GLY B CA 1
ATOM 2547 C C . GLY B 2 47 ? 1.49923 6.89913 16.35432 1.000 30.36338 47 GLY B C 1
ATOM 2548 O O . GLY B 2 47 ? 1.59299 6.86833 17.60134 1.000 28.11798 47 GLY B O 1
ATOM 2549 N N . LYS B 2 48 ? 0.56828 7.60295 15.72804 1.000 26.70024 48 LYS B N 1
ATOM 2550 C CA . LYS B 2 48 ? -0.41493 8.43796 16.42072 1.000 29.17802 48 LYS B CA 1
ATOM 2551 C C . LYS B 2 48 ? -1.72188 7.67885 16.51258 1.000 24.08356 48 LYS B C 1
ATOM 2552 O O . LYS B 2 48 ? -2.20463 7.17666 15.49956 1.000 24.54888 48 LYS B O 1
ATOM 2554 N N . GLN B 2 49 ? -2.30110 7.59998 17.70848 1.000 23.70233 49 GLN B N 1
ATOM 2555 C CA . GLN B 2 49 ? -3.61307 6.97788 17.84331 1.000 20.73467 49 GLN B CA 1
ATOM 2556 C C . GLN B 2 49 ? -4.70507 7.96371 17.38395 1.000 24.32187 49 GLN B C 1
ATOM 2557 O O . GLN B 2 49 ? -4.72526 9.12677 17.80278 1.000 26.91921 49 GLN B O 1
ATOM 2563 N N . LEU B 2 50 ? -5.59886 7.48749 16.51485 1.000 23.05901 50 LEU B N 1
ATOM 2564 C CA . LEU B 2 50 ? -6.61683 8.35431 15.92552 1.000 26.60706 50 LEU B CA 1
ATOM 2565 C C . LEU B 2 50 ? -7.73404 8.59335 16.92027 1.000 28.54869 50 LEU B C 1
ATOM 2566 O O . LEU B 2 50 ? -8.09810 7.68343 17.67233 1.000 27.25452 50 LEU B O 1
ATOM 2571 N N . GLU B 2 51 ? -8.26417 9.82831 16.95998 1.000 29.61129 51 GLU B N 1
ATOM 2572 C CA . GLU B 2 51 ? -9.28839 10.22036 17.91772 1.000 36.36127 51 GLU B CA 1
ATOM 2573 C C . GLU B 2 51 ? -10.63727 10.35613 17.22744 1.000 32.69184 51 GLU B C 1
ATOM 2574 O O . GLU B 2 51 ? -10.72110 10.89695 16.12234 1.000 33.05723 51 GLU B O 1
ATOM 2580 N N . ASP B 2 52 ? -11.68235 9.85813 17.87831 1.000 33.21512 52 ASP B N 1
ATOM 2581 C CA . ASP B 2 52 ? -13.04329 10.12893 17.43000 1.000 38.30360 52 ASP B CA 1
ATOM 2582 C C . ASP B 2 52 ? -13.29241 11.63089 17.32973 1.000 37.00013 52 ASP B C 1
ATOM 2583 O O . ASP B 2 52 ? -12.83164 12.42806 18.15770 1.000 43.02155 52 ASP B O 1
ATOM 2588 N N . GLY B 2 53 ? -14.12325 12.00867 16.35551 1.000 38.86232 53 GLY B N 1
ATOM 2589 C CA . GLY B 2 53 ? -14.44234 13.38661 16.12024 1.000 42.93341 53 GLY B CA 1
ATOM 2590 C C . GLY B 2 53 ? -13.57720 14.07453 15.09131 1.000 39.55942 53 GLY B C 1
ATOM 2591 O O . GLY B 2 53 ? -13.92422 15.17643 14.65608 1.000 47.18890 53 GLY B O 1
ATOM 2592 N N . ARG B 2 54 ? -12.44807 13.48058 14.72262 1.000 38.79017 54 ARG B N 1
ATOM 2593 C CA . ARG B 2 54 ? -11.60291 13.96450 13.64871 1.000 33.33907 54 ARG B CA 1
ATOM 2594 C C . ARG B 2 54 ? -11.84859 13.13729 12.39879 1.000 33.99746 54 ARG B C 1
ATOM 2595 O O . ARG B 2 54 ? -12.51150 12.10123 12.43581 1.000 36.21568 54 ARG B O 1
ATOM 2603 N N . THR B 2 55 ? -11.30641 13.61417 11.27782 1.000 38.57249 55 THR B N 1
ATOM 2604 C CA . THR B 2 55 ? -11.44410 12.94097 9.99189 1.000 37.92132 55 THR B CA 1
ATOM 2605 C C . THR B 2 55 ? -10.10996 12.37602 9.53724 1.000 36.77833 55 THR B C 1
ATOM 2606 O O . THR B 2 55 ? -9.04509 12.74320 10.04439 1.000 33.58452 55 THR B O 1
ATOM 2610 N N . LEU B 2 56 ? -10.17669 11.44388 8.58037 1.000 33.18073 56 LEU B N 1
ATOM 2611 C CA . LEU B 2 56 ? -8.95052 10.95090 7.95868 1.000 33.43856 56 LEU B CA 1
ATOM 2612 C C . LEU B 2 56 ? -8.07153 12.08990 7.45468 1.000 36.90076 56 LEU B C 1
ATOM 2613 O O . LEU B 2 56 ? -6.83755 12.04304 7.58393 1.000 36.83636 56 LEU B O 1
ATOM 2618 N N . SER B 2 57 ? -8.68451 13.12076 6.87041 1.000 40.16710 57 SER B N 1
ATOM 2619 C CA . SER B 2 57 ? -7.89550 14.21675 6.31840 1.000 35.88027 57 SER B CA 1
ATOM 2620 C C . SER B 2 57 ? -7.16779 15.01198 7.40442 1.000 45.25099 57 SER B C 1
ATOM 2621 O O . SER B 2 57 ? -6.06779 15.51205 7.15656 1.000 43.54612 57 SER B O 1
ATOM 2624 N N . ASP B 2 58 ? -7.75503 15.13810 8.59728 1.000 43.51576 58 ASP B N 1
ATOM 2625 C CA . ASP B 2 58 ? -7.05531 15.74334 9.73333 1.000 40.30551 58 ASP B CA 1
ATOM 2626 C C . ASP B 2 58 ? -5.69931 15.10051 10.00969 1.000 48.18800 58 ASP B C 1
ATOM 2627 O O . ASP B 2 58 ? -4.75745 15.78666 10.43977 1.000 43.71748 58 ASP B O 1
ATOM 2632 N N . TYR B 2 59 ? -5.56413 13.80648 9.73791 1.000 35.32374 59 TYR B N 1
ATOM 2633 C CA . TYR B 2 59 ? -4.32911 13.06463 9.95926 1.000 36.19233 59 TYR B CA 1
ATOM 2634 C C . TYR B 2 59 ? -3.49685 12.91352 8.69845 1.000 40.84263 59 TYR B C 1
ATOM 2635 O O . TYR B 2 59 ? -2.48478 12.20062 8.71775 1.000 38.44955 59 TYR B O 1
ATOM 2644 N N . ASN B 2 60 ? -3.90869 13.53832 7.60527 1.000 37.07498 60 ASN B N 1
ATOM 2645 C CA . ASN B 2 60 ? -3.22642 13.38019 6.31243 1.000 38.90373 60 ASN B CA 1
ATOM 2646 C C . ASN B 2 60 ? -3.18820 11.90913 5.89166 1.000 46.48802 60 ASN B C 1
ATOM 2647 O O . ASN B 2 60 ? -2.20305 11.41614 5.33392 1.000 44.46421 60 ASN B O 1
ATOM 2649 N N . ILE B 2 61 ? -4.25820 11.18707 6.19156 1.000 34.45449 61 ILE B N 1
ATOM 2650 C CA . ILE B 2 61 ? -4.38898 9.80499 5.74974 1.000 28.29559 61 ILE B CA 1
ATOM 2651 C C . ILE B 2 61 ? -4.88370 9.83673 4.30564 1.000 35.42000 61 ILE B C 1
ATOM 2652 O O . ILE B 2 61 ? -5.95270 10.38559 4.03135 1.000 36.76767 61 ILE B O 1
ATOM 2657 N N . GLN B 2 62 ? -4.07847 9.31667 3.37887 1.000 33.58641 62 GLN B N 1
ATOM 2658 C CA . GLN B 2 62 ? -4.36720 9.42143 1.95080 1.000 32.70969 62 GLN B CA 1
ATOM 2659 C C . GLN B 2 62 ? -4.70296 8.05731 1.35494 1.000 32.06612 62 GLN B C 1
ATOM 2660 O O . GLN B 2 62 ? -4.79400 7.05040 2.05807 1.000 30.80765 62 GLN B O 1
ATOM 2666 N N . LYS B 2 63 ? -4.92770 8.04709 0.03990 1.000 34.78819 63 LYS B N 1
ATOM 2667 C CA . LYS B 2 63 ? -5.14644 6.79796 -0.68896 1.000 37.45068 63 LYS B CA 1
ATOM 2668 C C . LYS B 2 63 ? -4.07742 5.77111 -0.33860 1.000 31.61526 63 LYS B C 1
ATOM 2669 O O . LYS B 2 63 ? -2.88043 6.05321 -0.41541 1.000 37.80566 63 LYS B O 1
ATOM 2671 N N . GLU B 2 64 ? -4.52139 4.58713 0.07549 1.000 29.38679 64 GLU B N 1
ATOM 2672 C CA . GLU B 2 64 ? -3.66931 3.41724 0.27284 1.000 29.66148 64 GLU B CA 1
ATOM 2673 C C . GLU B 2 64 ? -2.71456 3.58051 1.45900 1.000 29.71131 64 GLU B C 1
ATOM 2674 O O . GLU B 2 64 ? -1.72351 2.85262 1.56830 1.000 31.38198 64 GLU B O 1
ATOM 2680 N N . SER B 2 65 ? -3.02483 4.50362 2.37880 1.000 28.00581 65 SER B N 1
ATOM 2681 C CA . SER B 2 65 ? -2.38908 4.54287 3.67592 1.000 25.93560 65 SER B CA 1
ATOM 2682 C C . SER B 2 65 ? -2.75412 3.27695 4.45904 1.000 24.51209 65 SER B C 1
ATOM 2683 O O . SER B 2 65 ? -3.78700 2.62982 4.19093 1.000 24.77394 65 SER B O 1
ATOM 2686 N N . THR B 2 66 ? -1.90927 2.92218 5.42825 1.000 25.89252 66 THR B N 1
ATOM 2687 C CA . THR B 2 66 ? -2.10233 1.75328 6.27039 1.000 22.56821 66 THR B CA 1
ATOM 2688 C C . THR B 2 66 ? -2.23765 2.18649 7.73130 1.000 23.27330 66 THR B C 1
ATOM 2689 O O . THR B 2 66 ? -1.37782 2.90465 8.24936 1.000 26.31456 66 THR B O 1
ATOM 2693 N N . LEU B 2 67 ? -3.31874 1.73949 8.38416 1.000 20.56374 67 LEU B N 1
ATOM 2694 C CA . LEU B 2 67 ? -3.55603 1.88868 9.80209 1.000 20.15900 67 LEU B CA 1
ATOM 2695 C C . LEU B 2 67 ? -3.26904 0.55181 10.49134 1.000 20.44307 67 LEU B C 1
ATOM 2696 O O . LEU B 2 67 ? -3.37882 -0.51229 9.88448 1.000 21.86578 67 LEU B O 1
ATOM 2701 N N . HIS B 2 68 ? -2.91529 0.60103 11.76240 1.000 18.50725 68 HIS B N 1
ATOM 2702 C CA . HIS B 2 68 ? -2.79534 -0.60483 12.58161 1.000 16.95889 68 HIS B CA 1
ATOM 2703 C C . HIS B 2 68 ? -3.89054 -0.60678 13.62940 1.000 17.60090 68 HIS B C 1
ATOM 2704 O O . HIS B 2 68 ? -4.13276 0.41329 14.26720 1.000 21.08168 68 HIS B O 1
ATOM 2711 N N . LEU B 2 69 ? -4.50947 -1.76281 13.83945 1.000 15.70164 69 LEU B N 1
ATOM 2712 C CA . LEU B 2 69 ? -5.57965 -1.92576 14.82626 1.000 15.34041 69 LEU B CA 1
ATOM 2713 C C . LEU B 2 69 ? -5.03080 -2.76054 15.98050 1.000 16.40019 69 LEU B C 1
ATOM 2714 O O . LEU B 2 69 ? -4.51065 -3.84852 15.74576 1.000 16.88361 69 LEU B O 1
ATOM 2719 N N . VAL B 2 70 ? -5.17908 -2.28136 17.21140 1.000 15.40189 70 VAL B N 1
ATOM 2720 C CA . VAL B 2 70 ? -4.90224 -3.10916 18.40257 1.000 15.69088 70 VAL B CA 1
ATOM 2721 C C . VAL B 2 70 ? -6.03045 -2.89012 19.39432 1.000 14.33180 70 VAL B C 1
ATOM 2722 O O . VAL B 2 70 ? -6.80851 -1.95121 19.24803 1.000 15.60768 70 VAL B O 1
ATOM 2726 N N . LEU B 2 71 ? -6.18454 -3.82299 20.32943 1.000 13.97063 71 LEU B N 1
ATOM 2727 C CA . LEU B 2 71 ? -7.19577 -3.60893 21.37420 1.000 14.44429 71 LEU B CA 1
ATOM 2728 C C . LEU B 2 71 ? -6.53507 -2.89769 22.56622 1.000 13.03424 71 LEU B C 1
ATOM 2729 O O . LEU B 2 71 ? -5.35210 -2.54958 22.56240 1.000 16.61088 71 LEU B O 1
ATOM 2734 N N . ARG B 2 72 ? -7.35929 -2.62162 23.57702 1.000 15.13778 72 ARG B N 1
ATOM 2735 C CA . ARG B 2 72 ? -6.95660 -1.90439 24.79699 1.000 14.43418 72 ARG B CA 1
ATOM 2736 C C . ARG B 2 72 ? -6.90974 -2.86421 25.99015 1.000 12.85900 72 ARG B C 1
ATOM 2737 O O . ARG B 2 72 ? -7.96878 -3.34324 26.43301 1.000 16.77679 72 ARG B O 1
ATOM 2745 N N . LEU B 2 73 ? -5.69880 -3.15203 26.47043 1.000 13.10838 73 LEU B N 1
ATOM 2746 C CA . LEU B 2 73 ? -5.49694 -4.07884 27.60260 1.000 13.54898 73 LEU B CA 1
ATOM 2747 C C . LEU B 2 73 ? -5.20426 -3.25462 28.84754 1.000 14.25460 73 LEU B C 1
ATOM 2748 O O . LEU B 2 73 ? -4.10033 -2.70650 28.96967 1.000 15.95861 73 LEU B O 1
ATOM 2753 N N . ARG B 2 74 ? -6.19144 -3.13658 29.74633 1.000 14.53539 74 ARG B N 1
ATOM 2754 C CA . ARG B 2 74 ? -6.11075 -2.16041 30.84420 1.000 14.51566 74 ARG B CA 1
ATOM 2755 C C . ARG B 2 74 ? -5.51592 -2.82617 32.06241 1.000 19.09791 74 ARG B C 1
ATOM 2756 O O . ARG B 2 74 ? -5.75287 -4.01415 32.33954 1.000 18.34107 74 ARG B O 1
ATOM 2764 N N . GLY B 2 75 ? -4.84516 -2.02299 32.87842 1.000 15.93794 75 GLY B N 1
ATOM 2765 C CA . GLY B 2 75 ? -4.39437 -2.49375 34.18358 1.000 16.84305 75 GLY B CA 1
ATOM 2766 C C . GLY B 2 75 ? -4.19166 -1.28260 35.07944 1.000 18.54147 75 GLY B C 1
ATOM 2767 O O . GLY B 2 75 ? -4.07568 -0.15365 34.66629 1.000 18.93184 75 GLY B O 1
#

B-factor: mean 29.02, std 11.66, range [11.49, 74.09]

Nearest PDB structures (foldseek):
  5ohp-assembly1_A  TM=9.630E-01  e=2.473E-43  Homo sapiens
  5ohn-assembly2_C  TM=9.347E-01  e=4.214E-43  Homo sapiens
  8d1t-assembly1_A  TM=8.967E-01  e=2.503E-41  Homo sapiens
  5gvi-assembly1_A  TM=9.325E-01  e=2.263E-38  Danio rerio
  2y6e-assembly1_C  TM=8.002E-01  e=1.028E-21  Homo sapiens

Solvent-accessible surface area: 15657 Å² total; per-residue (Å²): 94,12,22,1,0,44,74,98,33,60,3,5,2,1,2,4,0,0,1,0,1,3,10,0,64,17,2,11,129,50,0,62,70,84,36,131,61,22,98,41,4,13,120,21,0,88,40,0,28,96,120,68,60,68,1,27,82,2,9,75,42,1,95,120,156,93,29,178,25,36,59,140,79,30,7,0,0,0,8,0,1,5,18,8,6,20,19,6,54,122,98,80,81,68,10,13,1,4,0,45,5,106,11,47,20,65,3,71,83,15,144,102,18,83,79,71,92,35,68,23,38,12,2,7,0,12,0,17,11,70,96,106,152,27,24,4,86,114,6,6,131,115,24,28,43,121,27,112,5,64,10,80,2,90,74,60,154,108,64,4,66,3,46,16,38,27,48,15,47,28,37,7,34,0,0,0,0,4,0,11,1,10,24,54,27,134,92,48,42,61,87,20,19,118,56,76,0,96,11,104,33,98,19,125,0,59,34,76,87,64,160,29,46,48,0,66,0,9,0,0,0,0,3,95,40,68,40,101,58,18,61,1,3,0,17,2,8,11,28,52,72,98,235,40,88,155,58,53,21,115,68,4,2,73,2,17,17,79,36,30,146,164,8,62,50,122,79,0,49,82,13,25,0,2,0,0,0,2,14,105,134,60,13,0,6,0,19,4,14,95,9,126,11,14,22,0,103,4,98,60,84,19,39,0,72,67,0,18,43,64,0,69,124,113,44,40,2,38,40,117,56,2,0,0,13,43,41,3,26,41,6,86,80,60,114,31,0,61,94,46,64,3,123,68,72,19,23,0,21,2,1,10,50,2,86,1

GO terms:
  GO:0004843 cysteine-type deubiquitinase activity (F, IDA)
  GO:0035871 protein K11-linked deubiquitination (P, IDA)
  GO:0005741 mitochondrial outer membrane (C, IDA)
  GO:0044313 protein K6-linked deubiquitination (P, IDA)
  GO:0016579 protein deubiquitination (P, IDA)
  GO:1901525 negative regulation of mitophagy (P, IDA)
  GO:0005741 mitochondrial outer membrane (C, EXP)
  GO:0004197 cysteine-type endopeptidase activity (F, IMP)
  GO:1901525 negative regulation of mitophagy (P, IMP)
  GO:0005739 mitochondrion (C, HTP)
  GO:0004843 cysteine-type deubiquitinase activity (F, TAS)
  GO:0101005 deubiquitinase activity (F, TAS)
  GO:0005741 mitochondrial outer membrane (C, TAS)
  GO:0005778 peroxisomal membrane (C, TAS)
  GO:0016579 protein deubiquitination (P, TAS)
  GO:0000425 pexophagy (P, TAS)
  GO:0005515 protein binding (F, IPI)

Organism: Homo sapiens (NCBI:txid9606)

Foldseek 3Di:
DAFFEADDAQCLLVRQLLLLCLLQVVSLVLLVVLVCLSVLSNVSSCRRLPHYHYSVVNVVVCCVPQDVDDSHDHDHNVVVVVSVLVVQQCDQSSQLQKWKKKKWKAFPVDNPDDIDIDMDIDSAAAFEFDDDLAAPVVRVVVSQAKDWDWDADPVVRGIGIIIMHIFTDDDHQKYKYFHDQWDQDPVRHIWGHQDAYFYDQKDWADHPPRDIWIKGWAKFWAWADTVVDIAIKMKGFRQDDPVPRPDTHQWIWIGGRRDIDTDHVVVVRRGRGGMIMIGTD/DWEWEQEDVRDIDIDDDDQADFPQNVLVRVCVVPVDDSVFKFKAFPRDTGDGPDGNVVVPNDPHGYIYIDGDDDD

Sequence (356 aa):
LVPGLVNLGNTCFMNSLLQGLSACPAFIRWLEEFTSLSLTLLHLLKALSCEVLDASCLLDVLRMYRWQISSFEEQDAHELFHVITSSLEDWKSQHPFGVEFETTMKCTESEEEEVTKGKENQDSLSLSIPAAPLTLDHCLHHFISQEEITKQSPTLQRNALYIKSSKISRLPQCLCIHLQRLSWSSHGTPLKRHEHVQFNEDLRLPLAGGRGQAYRLMAVVVHHGDMHSGHFVTYRRSPPSARNPLSTSNQWLWVSDDTVRKASLQEVLSSSAYLLFYERVMQIFVKTLTGKTITLEVEPSDTIENVKAKIQDKEGIPPDQQRLIFAGKQLEDGRTLSDYNIQKESTLHLVLRLRG

Radius of gyration: 20.36 Å; Cα contacts (8 Å, |Δi|>4): 789; chains: 2; bounding box: 51×44×65 Å